Protein AF-A0A5C3NXX4-F1 (afdb_monomer_lite)

Foldseek 3Di:
DVLCVVCLVVLLCLLCPLHVLVVLLVLLCCLQPNDQLVPDPPADPQLSVLSNVSNPDDDPLNVLSVLLNVLSVLLNVLSVDDADDFDDDVPPTDGPPVCVVSVVSNLVSLVVLVVSCVVNVVNQVSSLSNLVSPQDDPVPDDDDDPVCVVVVVVSVSSDRDRRSVSSCSSNVSVVVVVVVVCQCPDPVNVCQCPVPPPDHHDDDDLPFPDDDQDDPPPCDLVNVVVLCVVLVCVPDDPVNSVVVVVVVVCVVVVVVVPPDPVPPPDPDGQGADPQQSVVQSCVLVVVQAVALEDEDPDPDELLVVLLVVLLCVLVVGNYDYPPPVDHNHDDDRHDHDAHPPPVSRVSSVVSSVVVVSVVVSVVVVVVVVVVVVVVVVPPDDDDDDDDDDDDDDDDDDDDDDDDDDDDDDDD

Organism: NCBI:txid1314778

InterPro domains:
  IPR027796 OTT_1508-like deaminase [PF14441] (272-338)

Sequence (411 aa):
MRALHHCWAKIKQRVTKDSRDERFVRLVADVLDGELADERAGCDGEEKRTLKALQACLGEDCERLREVGKSIAAVAGLLKHERGRLEGKPGEYEIPDADVQTLLKLRLYNHLLVRLMREGRRLWPLCTDCIRARCPSEEAEGEHNATEQAAWKEKAAMRPFDVAKWLSKVVSVTVDYLALRSAVVSSTVAGALFDDRDRPPTIICAPNQRAPAKTAEVISEAQLKATLVKVGWEDVGEAEYAEAVDTLRRIVNKKSADASAASVRSAGESFVHCECALLAHLHDQGIEDTIAYIGVSKPSCGLCATYFACYREVTGSGITTARGTGTHDRLVQWQMPSLNDSRLDATLRAKMCEKLTEKLKAQAAEVRKQHRKSSQSNVASLPGIKELAPVPGFAAVEGSSIDVATSMYYM

Secondary structure (DSSP, 8-state):
-HHHHHTHHHHHHHHHGGGHHHHHHHHHHHHHTS--TTT-SS--HHHHHHHHHHHT--THHHHHHHHHHHHHHHHHHHTTSPPPPPBSSTT-PBPPHHHHHHHHHHHHHHHHHHHHHHHTTTHHHHHHHHHHHTSPPGGG-----TTHHHHHHHHHT-----HHHHHHHHHHHHHHHHHHHHHHT-HHHHHHHH--SS-----------PPP--------HHHHHHHHHHTT-TT--HHHHHHHHHHHHHHHHHHHHSS-TT----SPPP---HHHHHHHHHHHTT-STT-SEE--SSPPPHHHHHHHHHHHHHH---PEEP--SS-S----S------S-HHHHHHHHHHHHHHHHHHHHHHHHHHHHHHHHHHGGG-S-------PPPPPP------------------

pLDDT: mean 72.14, std 20.5, range [23.02, 98.0]

Structure (mmCIF, N/CA/C/O backbone):
data_AF-A0A5C3NXX4-F1
#
_entry.id   AF-A0A5C3NXX4-F1
#
loop_
_atom_site.group_PDB
_atom_site.id
_atom_site.type_symbol
_atom_site.label_atom_id
_atom_site.label_alt_id
_atom_site.label_comp_id
_atom_site.label_asym_id
_atom_site.label_entity_id
_atom_site.label_seq_id
_atom_site.pdbx_PDB_ins_code
_atom_site.Cartn_x
_atom_site.Cartn_y
_atom_site.Cartn_z
_atom_site.occupancy
_atom_site.B_iso_or_equiv
_atom_site.auth_seq_id
_atom_site.auth_comp_id
_atom_site.auth_asym_id
_atom_site.auth_atom_id
_atom_site.pdbx_PDB_model_num
ATOM 1 N N . MET A 1 1 ? -12.044 2.888 -17.028 1.00 74.56 1 MET A N 1
ATOM 2 C CA . MET A 1 1 ? -11.430 3.656 -18.137 1.00 74.56 1 MET A CA 1
ATOM 3 C C . MET A 1 1 ? -11.362 5.147 -17.828 1.00 74.56 1 MET A C 1
ATOM 5 O O . MET A 1 1 ? -10.257 5.668 -17.820 1.00 74.56 1 MET A O 1
ATOM 9 N N . ARG A 1 2 ? -12.472 5.807 -17.452 1.00 79.69 2 ARG A N 1
ATOM 10 C CA . ARG A 1 2 ? -12.487 7.234 -17.054 1.00 79.69 2 ARG A CA 1
ATOM 11 C C . ARG A 1 2 ? -11.436 7.614 -15.994 1.00 79.69 2 ARG A C 1
ATOM 13 O O . ARG A 1 2 ? -10.737 8.600 -16.173 1.00 79.69 2 ARG A O 1
ATOM 20 N N . ALA A 1 3 ? -11.245 6.796 -14.953 1.00 79.25 3 ALA A N 1
ATOM 21 C CA . ALA A 1 3 ? -10.203 7.029 -13.943 1.00 79.25 3 ALA A CA 1
ATOM 22 C C . ALA A 1 3 ? -8.775 7.035 -14.528 1.00 79.25 3 ALA A C 1
ATOM 24 O O . ALA A 1 3 ? -7.984 7.918 -14.214 1.00 79.25 3 ALA A O 1
ATOM 25 N N . LEU A 1 4 ? -8.453 6.097 -15.430 1.00 84.88 4 LEU A N 1
ATOM 26 C CA . LEU A 1 4 ? -7.150 6.057 -16.110 1.00 84.88 4 LEU A CA 1
ATOM 27 C C . LEU A 1 4 ? -6.965 7.263 -17.032 1.00 84.88 4 LEU A C 1
ATOM 29 O O . LEU A 1 4 ? -5.887 7.849 -17.057 1.00 84.88 4 LEU A O 1
ATOM 33 N N . HIS A 1 5 ? -8.028 7.668 -17.731 1.00 85.00 5 HIS A N 1
ATOM 34 C CA . HIS A 1 5 ? -8.023 8.883 -18.533 1.00 85.00 5 HIS A CA 1
ATOM 35 C C . HIS A 1 5 ? -7.754 10.116 -17.647 1.00 85.00 5 HIS A C 1
ATOM 37 O O . HIS A 1 5 ? -6.849 10.903 -17.911 1.00 85.00 5 HIS A O 1
ATOM 43 N N . HIS A 1 6 ? -8.473 10.291 -16.542 1.00 85.44 6 HIS A N 1
ATOM 44 C CA . HIS A 1 6 ? -8.268 11.447 -15.666 1.00 85.44 6 HIS A CA 1
ATOM 45 C C . HIS A 1 6 ? -6.878 11.448 -14.997 1.00 85.44 6 HIS A C 1
ATOM 47 O O . HIS A 1 6 ? -6.242 12.489 -14.866 1.00 85.44 6 HIS A O 1
ATOM 53 N N . CYS A 1 7 ? -6.356 10.275 -14.629 1.00 87.44 7 CYS A N 1
ATOM 54 C CA . CYS A 1 7 ? -5.056 10.139 -13.970 1.00 87.44 7 CYS A CA 1
ATOM 55 C C . CYS A 1 7 ? -3.857 10.010 -14.923 1.00 87.44 7 CYS A C 1
ATOM 57 O O . CYS A 1 7 ? -2.740 9.817 -14.445 1.00 87.44 7 CYS A O 1
ATOM 59 N N . TRP A 1 8 ? -4.037 10.120 -16.240 1.00 89.94 8 TRP A N 1
ATOM 60 C CA . TRP A 1 8 ? -2.993 9.829 -17.229 1.00 89.94 8 TRP A CA 1
ATOM 61 C C . TRP A 1 8 ? -1.674 10.565 -16.992 1.00 89.94 8 TRP A C 1
ATOM 63 O O . TRP A 1 8 ? -0.630 9.927 -16.914 1.00 89.94 8 TRP A O 1
ATOM 73 N N . ALA A 1 9 ? -1.706 11.893 -16.827 1.00 90.25 9 ALA A N 1
ATOM 74 C CA . ALA A 1 9 ? -0.495 12.690 -16.611 1.00 90.25 9 ALA A CA 1
ATOM 75 C C . ALA A 1 9 ? 0.252 12.247 -15.343 1.00 90.25 9 ALA A C 1
ATOM 77 O O . ALA A 1 9 ? 1.477 12.138 -15.335 1.00 90.25 9 ALA A O 1
ATOM 78 N N . LYS A 1 10 ? -0.501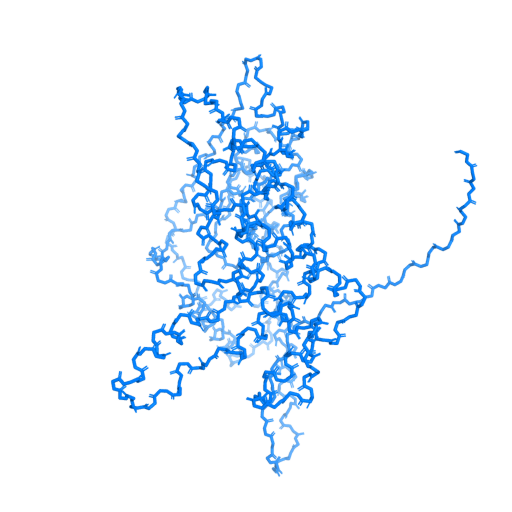 11.904 -14.292 1.00 91.88 10 LYS A N 1
ATOM 79 C CA . LYS A 1 10 ? 0.034 11.387 -13.030 1.00 91.88 10 LYS A CA 1
ATOM 80 C C . LYS A 1 10 ? 0.660 10.003 -13.208 1.00 91.88 10 LYS A C 1
ATOM 82 O O . LYS A 1 10 ? 1.723 9.751 -12.650 1.00 91.88 10 LYS A O 1
ATOM 87 N N . ILE A 1 11 ? 0.022 9.113 -13.972 1.00 92.25 11 ILE A N 1
ATOM 88 C CA . ILE A 1 11 ? 0.551 7.776 -14.284 1.00 92.25 11 ILE A CA 1
ATOM 89 C C . ILE A 1 11 ? 1.827 7.911 -15.124 1.00 92.25 11 ILE A C 1
ATOM 91 O O . ILE A 1 11 ? 2.850 7.358 -14.734 1.00 92.25 11 ILE A O 1
ATOM 95 N N . LYS A 1 12 ? 1.800 8.724 -16.190 1.00 94.12 12 LYS A N 1
ATOM 96 C CA . LYS A 1 12 ? 2.962 9.055 -17.030 1.00 94.12 12 LYS A CA 1
ATOM 97 C C . LYS A 1 12 ? 4.134 9.535 -16.194 1.00 94.12 12 LYS A C 1
ATOM 99 O O . LYS A 1 12 ? 5.177 8.896 -16.199 1.00 94.12 12 LYS A O 1
ATOM 104 N N . GLN A 1 13 ? 3.922 10.569 -15.382 1.00 93.69 13 GLN A N 1
ATOM 105 C CA . GLN A 1 13 ? 4.951 11.081 -14.486 1.00 93.69 13 GLN A CA 1
ATOM 106 C C . GLN A 1 13 ? 5.491 9.991 -13.553 1.00 93.69 13 GLN A C 1
ATOM 108 O O . GLN A 1 13 ? 6.689 9.905 -13.346 1.00 93.69 13 GLN A O 1
ATOM 113 N N . ARG A 1 14 ? 4.643 9.143 -12.964 1.00 94.12 14 ARG A N 1
ATOM 114 C CA . ARG A 1 14 ? 5.106 8.101 -12.033 1.00 94.12 14 ARG A CA 1
ATOM 115 C C . ARG A 1 14 ? 5.930 7.011 -12.712 1.00 94.12 14 ARG A C 1
ATOM 117 O O . ARG A 1 14 ? 6.871 6.531 -12.089 1.00 94.12 14 ARG A O 1
ATOM 124 N N . VAL A 1 15 ? 5.575 6.630 -13.937 1.00 94.31 15 VAL A N 1
ATOM 125 C CA . VAL A 1 15 ? 6.281 5.602 -14.715 1.00 94.31 15 VAL A CA 1
ATOM 126 C C . VAL A 1 15 ? 7.621 6.140 -15.209 1.00 94.31 15 VAL A C 1
ATOM 128 O O . VAL A 1 15 ? 8.646 5.539 -14.911 1.00 94.31 15 VAL A O 1
ATOM 131 N N . THR A 1 16 ? 7.622 7.301 -15.869 1.00 91.88 16 THR A N 1
ATOM 132 C CA . THR A 1 16 ? 8.783 7.800 -16.625 1.00 91.88 16 THR A CA 1
ATOM 133 C C . THR A 1 16 ? 9.641 8.815 -15.868 1.00 91.88 16 THR A C 1
ATOM 135 O O . THR A 1 16 ? 10.602 9.348 -16.419 1.00 91.88 16 THR A O 1
ATOM 138 N N . LYS A 1 17 ? 9.297 9.152 -14.616 1.00 90.56 17 LYS A N 1
ATOM 139 C CA . LYS A 1 17 ? 10.091 10.090 -13.806 1.00 90.56 17 LYS A CA 1
ATOM 140 C C . LYS A 1 17 ? 11.525 9.582 -13.683 1.00 90.56 17 LYS A C 1
ATOM 142 O O . LYS A 1 17 ? 11.726 8.453 -13.249 1.00 90.56 17 LYS A O 1
ATOM 147 N N . ASP A 1 18 ? 12.495 10.442 -13.979 1.00 88.19 18 ASP A N 1
ATOM 148 C CA . ASP A 1 18 ? 13.932 10.146 -13.892 1.00 88.19 18 ASP A CA 1
ATOM 149 C C . ASP A 1 18 ? 14.313 8.847 -14.649 1.00 88.19 18 ASP A C 1
ATOM 151 O O . ASP A 1 18 ? 15.095 8.035 -14.141 1.00 88.19 18 ASP A O 1
ATOM 155 N N . SER A 1 19 ? 13.649 8.583 -15.787 1.00 90.69 19 SER A N 1
ATOM 156 C CA . SER A 1 19 ? 13.813 7.380 -16.627 1.00 90.69 19 SER A CA 1
ATOM 157 C C . SER A 1 19 ? 13.797 6.061 -15.840 1.00 90.69 19 SER A C 1
ATOM 159 O O . SER A 1 19 ? 14.549 5.125 -16.121 1.00 90.69 19 SER A O 1
ATOM 161 N N . ARG A 1 20 ? 12.992 5.987 -14.770 1.00 93.19 20 ARG A N 1
ATOM 162 C CA . ARG A 1 20 ? 12.919 4.807 -13.886 1.00 93.19 20 ARG A CA 1
ATOM 163 C C . ARG A 1 20 ? 12.458 3.556 -14.617 1.00 93.19 20 ARG A C 1
ATOM 165 O O . ARG A 1 20 ? 12.972 2.481 -14.332 1.00 93.19 20 ARG A O 1
ATOM 172 N N . ASP A 1 21 ? 11.522 3.703 -15.545 1.00 95.12 21 ASP A N 1
ATOM 173 C CA . ASP A 1 21 ? 11.058 2.646 -16.435 1.00 95.12 21 ASP A CA 1
ATOM 174 C C . ASP A 1 21 ? 12.205 2.068 -17.267 1.00 95.12 21 ASP A C 1
ATOM 176 O O . ASP A 1 21 ? 12.439 0.864 -17.218 1.00 95.12 21 ASP A O 1
ATOM 180 N N . GLU A 1 22 ? 12.981 2.913 -17.946 1.00 94.94 22 GLU A N 1
ATOM 181 C CA . GLU A 1 22 ? 14.115 2.467 -18.760 1.00 94.94 22 GLU A CA 1
ATOM 182 C C . GLU A 1 22 ? 15.209 1.805 -17.921 1.00 94.94 22 GLU A C 1
ATOM 184 O O . GLU A 1 22 ? 15.780 0.795 -18.331 1.00 94.94 22 GLU A O 1
ATOM 189 N N . ARG A 1 23 ? 15.516 2.359 -16.741 1.00 93.38 23 ARG A N 1
ATOM 190 C CA . ARG A 1 23 ? 16.514 1.782 -15.827 1.00 93.38 23 ARG A CA 1
ATOM 191 C C . ARG A 1 23 ? 16.066 0.434 -15.278 1.00 93.38 23 ARG A C 1
ATOM 193 O O . ARG A 1 23 ? 16.871 -0.487 -15.205 1.00 93.38 23 ARG A O 1
ATOM 200 N N . PHE A 1 24 ? 14.790 0.307 -14.922 1.00 96.44 24 PHE A N 1
ATOM 201 C CA . PHE A 1 24 ? 14.239 -0.960 -14.461 1.00 96.44 24 PHE A CA 1
ATOM 202 C C . PHE A 1 24 ? 14.235 -2.005 -15.584 1.00 96.44 24 PHE A C 1
ATOM 204 O O . PHE A 1 24 ? 14.676 -3.124 -15.362 1.00 96.44 24 PHE A O 1
ATOM 211 N N . VAL A 1 25 ? 13.820 -1.644 -16.802 1.00 96.75 25 VAL A N 1
ATOM 212 C CA . VAL A 1 25 ? 13.859 -2.557 -17.960 1.00 96.75 25 VAL A CA 1
ATOM 213 C C . VAL A 1 25 ? 15.292 -2.997 -18.274 1.00 96.75 25 VAL A C 1
ATOM 215 O O . VAL A 1 25 ? 15.517 -4.180 -18.518 1.00 96.75 25 VAL A O 1
ATOM 218 N N . ARG A 1 26 ? 16.271 -2.085 -18.193 1.00 95.19 26 ARG A N 1
ATOM 219 C CA . ARG A 1 26 ? 17.697 -2.421 -18.329 1.00 95.19 26 ARG A CA 1
ATOM 220 C C . ARG A 1 26 ? 18.176 -3.383 -17.246 1.00 95.19 26 ARG A C 1
ATOM 222 O O . ARG A 1 26 ? 18.865 -4.338 -17.574 1.00 95.19 26 ARG A O 1
ATOM 229 N N . LEU A 1 27 ? 17.790 -3.170 -15.985 1.00 95.25 27 LEU A N 1
ATOM 230 C CA . LEU A 1 27 ? 18.094 -4.112 -14.904 1.00 95.25 27 LEU A CA 1
ATOM 231 C C . LEU A 1 27 ? 17.509 -5.499 -15.197 1.00 95.25 27 LEU A C 1
ATOM 233 O O . LEU A 1 27 ? 18.204 -6.491 -15.032 1.00 95.25 27 LEU A O 1
ATOM 237 N N . VAL A 1 28 ? 16.249 -5.575 -15.635 1.00 96.69 28 VAL A N 1
ATOM 238 C CA . VAL A 1 28 ? 15.599 -6.855 -15.956 1.00 96.69 28 VAL A CA 1
ATOM 239 C C . VAL A 1 28 ? 16.348 -7.587 -17.070 1.00 96.69 28 VAL A C 1
ATOM 241 O O . VAL A 1 28 ? 16.631 -8.770 -16.915 1.00 96.69 28 VAL A O 1
ATOM 244 N N . ALA A 1 29 ? 16.697 -6.893 -18.156 1.00 95.75 29 ALA A N 1
ATOM 245 C CA . ALA A 1 29 ? 17.468 -7.479 -19.254 1.00 95.75 29 ALA A CA 1
ATOM 246 C C . ALA A 1 29 ? 18.839 -7.979 -18.778 1.00 95.75 29 ALA A C 1
ATOM 248 O O . ALA A 1 29 ? 19.263 -9.070 -19.121 1.00 95.75 29 ALA A O 1
ATOM 249 N N . ASP A 1 30 ? 19.505 -7.214 -17.923 1.00 92.94 30 ASP A N 1
ATOM 250 C CA . ASP A 1 30 ? 20.829 -7.547 -17.406 1.00 92.94 30 ASP A CA 1
ATOM 251 C C . ASP A 1 30 ? 20.816 -8.711 -16.394 1.00 92.94 30 ASP A C 1
ATOM 253 O O . ASP A 1 30 ? 21.759 -9.490 -16.315 1.00 92.94 30 ASP A O 1
ATOM 257 N N . VAL A 1 31 ? 19.726 -8.880 -15.642 1.00 94.38 31 VAL A N 1
ATOM 258 C CA . VAL A 1 31 ? 19.537 -10.042 -14.757 1.00 94.38 31 VAL A CA 1
ATOM 259 C C . VAL A 1 31 ? 19.218 -11.309 -15.553 1.00 94.38 31 VAL A C 1
ATOM 261 O O . VAL A 1 31 ? 19.669 -12.383 -15.172 1.00 94.38 31 VAL A O 1
ATOM 264 N N . LEU A 1 32 ? 18.412 -11.206 -16.614 1.00 93.94 32 LEU A N 1
ATOM 265 C CA . LEU A 1 32 ? 17.900 -12.374 -17.338 1.00 93.94 32 LEU A CA 1
ATOM 266 C C . LEU A 1 32 ? 18.795 -12.820 -18.497 1.00 93.94 32 LEU A C 1
ATOM 268 O O . LEU A 1 32 ? 18.917 -14.018 -18.730 1.00 93.94 32 LEU A O 1
ATOM 272 N N . ASP A 1 33 ? 19.389 -11.861 -19.202 1.00 92.25 33 ASP A N 1
ATOM 273 C CA . ASP A 1 33 ? 20.100 -12.069 -20.466 1.00 92.25 33 ASP A CA 1
ATOM 274 C C . ASP A 1 33 ? 21.546 -11.522 -20.422 1.00 92.25 33 ASP A C 1
ATOM 276 O O . ASP A 1 33 ? 22.278 -11.632 -21.405 1.00 92.25 33 ASP A O 1
ATOM 280 N N . GLY A 1 34 ? 21.953 -10.893 -19.312 1.00 90.12 34 GLY A N 1
ATOM 281 C CA . GLY A 1 34 ? 23.281 -10.301 -19.136 1.00 90.12 34 GLY A CA 1
ATOM 282 C C . GLY A 1 34 ? 24.356 -11.291 -18.678 1.00 90.12 34 GLY A C 1
ATOM 283 O O . GLY A 1 34 ? 24.088 -12.454 -18.379 1.00 90.12 34 GLY A O 1
ATOM 284 N N . GLU A 1 35 ? 25.596 -10.802 -18.600 1.00 91.00 35 GLU A N 1
ATOM 285 C CA . GLU A 1 35 ? 26.736 -11.566 -18.079 1.00 91.00 35 GLU A CA 1
ATOM 286 C C . GLU A 1 35 ? 26.516 -11.977 -16.616 1.00 91.00 35 GLU A C 1
ATOM 288 O O . GLU A 1 35 ? 25.922 -11.242 -15.815 1.00 91.00 35 GLU A O 1
ATOM 293 N N . LEU A 1 36 ? 27.042 -13.146 -16.237 1.00 90.56 36 LEU A N 1
ATOM 294 C CA . LEU A 1 36 ? 27.020 -13.586 -14.847 1.00 90.56 36 LEU A CA 1
ATOM 295 C C . LEU A 1 36 ? 27.790 -12.591 -13.974 1.00 90.56 36 LEU A C 1
ATOM 297 O O . LEU A 1 36 ? 28.877 -12.134 -14.327 1.00 90.56 36 LEU A O 1
ATOM 301 N N . ALA A 1 37 ? 27.248 -12.287 -12.795 1.00 90.25 37 ALA A N 1
ATOM 302 C CA . ALA A 1 37 ? 27.828 -11.303 -11.883 1.00 90.25 37 ALA A CA 1
ATOM 303 C C . ALA A 1 37 ? 29.309 -11.568 -11.546 1.00 90.25 37 ALA A C 1
ATOM 305 O O . ALA A 1 37 ? 30.076 -10.626 -11.341 1.00 90.25 37 ALA A O 1
ATOM 306 N N . ASP A 1 38 ? 29.717 -12.840 -11.498 1.00 87.06 38 ASP A N 1
ATOM 307 C CA . ASP A 1 38 ? 31.097 -13.238 -11.209 1.00 87.06 38 ASP A CA 1
ATOM 308 C C . ASP A 1 38 ? 32.054 -12.915 -12.376 1.00 87.06 38 ASP A C 1
ATOM 310 O O . ASP A 1 38 ? 33.196 -12.514 -12.141 1.00 87.06 38 ASP A O 1
ATOM 314 N N . GLU A 1 39 ? 31.572 -13.009 -13.617 1.00 88.31 39 GLU A N 1
ATOM 315 C CA . GLU A 1 39 ? 32.348 -12.835 -14.854 1.00 88.31 39 GLU A CA 1
ATOM 316 C C . GLU A 1 39 ? 32.425 -11.372 -15.307 1.00 88.31 39 GLU A C 1
ATOM 318 O O . GLU A 1 39 ? 33.340 -10.986 -16.035 1.00 88.31 39 GLU A O 1
ATOM 323 N N . ARG A 1 40 ? 31.507 -10.531 -14.824 1.00 87.12 40 ARG A N 1
ATOM 324 C CA . ARG A 1 40 ? 31.398 -9.134 -15.242 1.00 87.12 40 ARG A CA 1
ATOM 325 C C . ARG A 1 40 ? 32.631 -8.308 -14.869 1.00 87.12 40 ARG A C 1
ATOM 327 O O . ARG A 1 40 ? 33.020 -8.216 -13.695 1.00 87.12 40 ARG A O 1
ATOM 334 N N . ALA A 1 41 ? 33.224 -7.653 -15.863 1.00 84.25 41 ALA A N 1
ATOM 335 C CA . ALA A 1 41 ? 34.333 -6.721 -15.674 1.00 84.25 41 ALA A CA 1
ATOM 336 C C . ALA A 1 41 ? 33.834 -5.321 -15.261 1.00 84.25 41 ALA A C 1
ATOM 338 O O . ALA A 1 41 ? 32.771 -4.878 -15.686 1.00 84.25 41 ALA A O 1
ATOM 339 N N . GLY A 1 42 ? 34.609 -4.604 -14.438 1.00 79.81 42 GLY A N 1
ATOM 340 C CA . GLY A 1 42 ? 34.351 -3.192 -14.111 1.00 79.81 42 GLY A CA 1
ATOM 341 C C . GLY A 1 42 ? 33.274 -2.909 -13.053 1.00 79.81 42 GLY A C 1
ATOM 342 O O . GLY A 1 42 ? 33.066 -1.744 -12.730 1.00 79.81 42 GLY A O 1
ATOM 343 N N . CYS A 1 43 ? 32.631 -3.934 -12.487 1.00 82.38 43 CYS A N 1
ATOM 344 C CA . CYS A 1 43 ? 31.695 -3.788 -11.366 1.00 82.38 43 CYS A CA 1
ATOM 345 C C . CYS A 1 43 ? 32.407 -3.914 -10.017 1.00 82.38 43 CYS A C 1
ATOM 347 O O . CYS A 1 43 ? 33.271 -4.782 -9.842 1.00 82.38 43 CYS A O 1
ATOM 349 N N . ASP A 1 44 ? 32.000 -3.094 -9.049 1.00 87.62 44 ASP A N 1
ATOM 350 C CA . ASP A 1 44 ? 32.477 -3.216 -7.676 1.00 87.62 44 ASP A CA 1
ATOM 351 C C . ASP A 1 44 ? 31.900 -4.462 -6.968 1.00 87.62 44 ASP A C 1
ATOM 353 O O . ASP A 1 44 ? 31.014 -5.167 -7.466 1.00 87.62 44 ASP A O 1
ATOM 357 N N . GLY A 1 45 ? 32.435 -4.773 -5.785 1.00 89.19 45 GLY A N 1
ATOM 358 C CA . GLY A 1 45 ? 32.024 -5.957 -5.029 1.00 89.19 45 GLY A CA 1
ATOM 359 C C . GLY A 1 45 ? 30.577 -5.912 -4.522 1.00 89.19 45 GLY A C 1
ATOM 360 O O . GLY A 1 45 ? 29.996 -6.967 -4.264 1.00 89.19 45 GLY A O 1
ATOM 361 N N . GLU A 1 46 ? 29.982 -4.731 -4.359 1.00 90.25 46 GLU A N 1
ATOM 362 C CA . GLU A 1 46 ? 28.594 -4.571 -3.922 1.00 90.25 46 GLU A CA 1
ATOM 363 C C . GLU A 1 46 ? 27.616 -4.763 -5.084 1.00 90.25 46 GLU A C 1
ATOM 365 O O . GLU A 1 46 ? 26.632 -5.499 -4.947 1.00 90.25 46 GLU A O 1
ATOM 370 N N . GLU A 1 47 ? 27.922 -4.203 -6.252 1.00 91.19 47 GLU A N 1
ATOM 371 C CA . GLU A 1 47 ? 27.176 -4.424 -7.484 1.00 91.19 47 GLU A CA 1
ATOM 372 C C . GLU A 1 47 ? 27.192 -5.906 -7.869 1.00 91.19 47 GLU A C 1
ATOM 374 O O . GLU A 1 47 ? 26.131 -6.487 -8.105 1.00 91.19 47 GLU A O 1
ATOM 379 N N . LYS A 1 48 ? 28.361 -6.563 -7.839 1.00 93.31 48 LYS A N 1
ATOM 380 C CA . LYS A 1 48 ? 28.453 -8.008 -8.107 1.00 93.31 48 LYS A CA 1
ATOM 381 C C . LYS A 1 48 ? 27.602 -8.821 -7.138 1.00 93.31 48 LYS A C 1
ATOM 383 O O . LYS A 1 48 ? 26.858 -9.703 -7.556 1.00 93.31 48 LYS A O 1
ATOM 388 N N . ARG A 1 49 ? 27.663 -8.514 -5.839 1.00 95.25 49 ARG A N 1
ATOM 389 C CA . ARG A 1 49 ? 26.895 -9.229 -4.806 1.00 95.25 49 ARG A CA 1
ATOM 390 C C . ARG A 1 49 ? 25.387 -9.092 -5.015 1.00 95.25 49 ARG A C 1
ATOM 392 O O . ARG A 1 49 ? 24.666 -10.085 -4.936 1.00 95.25 49 ARG A O 1
ATOM 399 N N . THR A 1 50 ? 24.910 -7.876 -5.268 1.00 94.94 50 THR A N 1
ATOM 400 C CA . THR A 1 50 ? 23.476 -7.593 -5.445 1.00 94.94 50 THR A CA 1
ATOM 401 C C . THR A 1 50 ? 22.941 -8.145 -6.767 1.00 94.94 50 THR A C 1
ATOM 403 O O . THR A 1 50 ? 21.856 -8.727 -6.783 1.00 94.94 50 THR A O 1
ATOM 406 N N . LEU A 1 51 ? 23.716 -8.056 -7.854 1.00 94.31 51 LEU A N 1
ATOM 407 C CA . LEU A 1 51 ? 23.376 -8.674 -9.137 1.00 94.31 51 LEU A CA 1
ATOM 408 C C . LEU A 1 51 ? 23.338 -10.202 -9.029 1.00 94.31 51 LEU A C 1
ATOM 410 O O . LEU A 1 51 ? 22.373 -10.816 -9.476 1.00 94.31 51 LEU A O 1
ATOM 414 N N . LYS A 1 52 ? 24.325 -10.813 -8.363 1.00 95.06 52 LYS A N 1
ATOM 415 C CA . LYS A 1 52 ? 24.357 -12.261 -8.115 1.00 95.06 52 LYS A CA 1
ATOM 416 C C . LYS A 1 52 ? 23.137 -12.731 -7.330 1.00 95.06 52 LYS A C 1
ATOM 418 O O . LYS A 1 52 ? 22.565 -13.761 -7.660 1.00 95.06 52 LYS A O 1
ATOM 423 N N . ALA A 1 53 ? 22.706 -11.972 -6.321 1.00 94.69 53 ALA A N 1
ATOM 424 C CA . ALA A 1 53 ? 21.501 -12.293 -5.557 1.00 94.69 53 ALA A CA 1
ATOM 425 C C . ALA A 1 53 ? 20.228 -12.277 -6.426 1.00 94.69 53 ALA A C 1
ATOM 427 O O . ALA A 1 53 ? 19.351 -13.121 -6.245 1.00 94.69 53 ALA A O 1
ATOM 428 N N . LEU A 1 54 ? 20.132 -11.353 -7.390 1.00 94.25 54 LEU A N 1
ATOM 429 C CA . LEU A 1 54 ? 19.034 -11.318 -8.362 1.00 94.25 54 LEU A CA 1
ATOM 430 C C . LEU A 1 54 ? 19.116 -12.458 -9.384 1.00 94.25 54 LEU A C 1
ATOM 432 O O . LEU A 1 54 ? 18.104 -13.101 -9.641 1.00 94.25 54 LEU A O 1
ATOM 436 N N . GLN A 1 55 ? 20.301 -12.734 -9.933 1.00 95.12 55 GLN A N 1
ATOM 437 C CA . GLN A 1 55 ? 20.528 -13.824 -10.894 1.00 95.12 55 GLN A CA 1
ATOM 438 C C . GLN A 1 55 ? 20.360 -15.215 -10.264 1.00 95.12 55 GLN A C 1
ATOM 440 O O . GLN A 1 55 ? 20.005 -16.165 -10.951 1.00 95.12 55 GLN A O 1
ATOM 445 N N . ALA A 1 56 ? 20.569 -15.340 -8.951 1.00 93.62 56 ALA A N 1
ATOM 446 C CA . ALA A 1 56 ? 20.312 -16.567 -8.199 1.00 93.62 56 ALA A CA 1
ATOM 447 C C . ALA A 1 56 ? 18.814 -16.840 -7.962 1.00 93.62 56 ALA A C 1
ATOM 449 O O . ALA A 1 56 ? 18.464 -17.905 -7.448 1.00 93.62 56 ALA A O 1
ATOM 450 N N . CYS A 1 57 ? 17.920 -15.905 -8.303 1.00 91.38 57 CYS A N 1
ATOM 451 C CA . CYS A 1 57 ? 16.490 -16.198 -8.342 1.00 91.38 57 CYS A CA 1
ATOM 452 C C . CYS A 1 57 ? 16.224 -17.232 -9.447 1.00 91.38 57 CYS A C 1
ATOM 454 O O . CYS A 1 57 ? 16.822 -17.166 -10.514 1.00 91.38 57 CYS A O 1
ATOM 456 N N . LEU A 1 58 ? 15.330 -18.192 -9.202 1.00 85.25 58 LEU A N 1
ATOM 457 C CA . LEU A 1 58 ? 15.057 -19.286 -10.138 1.00 85.25 58 LEU A CA 1
ATOM 458 C C . LEU A 1 58 ? 13.568 -19.389 -10.476 1.00 85.25 58 LEU A C 1
ATOM 460 O O . LEU A 1 58 ? 12.694 -18.982 -9.704 1.00 85.25 58 LEU A O 1
ATOM 464 N N . GLY A 1 59 ? 13.292 -19.991 -11.634 1.00 90.19 59 GLY A N 1
ATOM 465 C CA . GLY A 1 59 ? 11.956 -20.406 -12.054 1.00 90.19 59 GLY A CA 1
ATOM 466 C C . GLY A 1 59 ? 10.964 -19.247 -12.118 1.00 90.19 59 GLY A C 1
ATOM 467 O O . GLY A 1 59 ? 11.140 -18.294 -12.876 1.00 90.19 59 GLY A O 1
ATOM 468 N N . GLU A 1 60 ? 9.906 -19.332 -11.310 1.00 92.31 60 GLU A N 1
ATOM 469 C CA . GLU A 1 60 ? 8.792 -18.380 -11.331 1.00 92.31 60 GLU A CA 1
ATOM 470 C C . GLU A 1 60 ? 9.206 -16.931 -11.052 1.00 92.31 60 GLU A C 1
ATOM 472 O O . GLU A 1 60 ? 8.545 -16.002 -11.508 1.00 92.31 60 GLU A O 1
ATOM 477 N N . ASP A 1 61 ? 10.280 -16.711 -10.296 1.00 93.12 61 ASP A N 1
ATOM 478 C CA . ASP A 1 61 ? 10.732 -15.361 -9.969 1.00 93.12 61 ASP A CA 1
ATOM 479 C C . ASP A 1 61 ? 11.373 -14.654 -11.165 1.00 93.12 61 ASP A C 1
ATOM 481 O O . ASP A 1 61 ? 11.114 -13.467 -11.380 1.00 93.12 61 ASP A O 1
ATOM 485 N N . CYS A 1 62 ? 12.121 -15.388 -11.992 1.00 93.31 62 CYS A N 1
ATOM 486 C CA . CYS A 1 62 ? 12.638 -14.882 -13.262 1.00 93.31 62 CYS A CA 1
ATOM 487 C C . CYS A 1 62 ? 11.494 -14.552 -14.223 1.00 93.31 62 CYS A C 1
ATOM 489 O O . CYS A 1 62 ? 11.493 -13.483 -14.834 1.00 93.31 62 CYS A O 1
ATOM 491 N N . GLU A 1 63 ? 10.485 -15.425 -14.311 1.00 95.50 63 GLU A N 1
ATOM 492 C CA . GLU A 1 63 ? 9.300 -15.170 -15.138 1.00 95.50 63 GLU A CA 1
ATOM 493 C C . GLU A 1 63 ? 8.528 -13.939 -14.658 1.00 95.50 63 GLU A C 1
ATOM 495 O O . GLU A 1 63 ? 8.166 -13.078 -15.458 1.00 95.50 63 GLU A O 1
ATOM 500 N N . ARG A 1 64 ? 8.328 -13.785 -13.343 1.00 95.56 64 ARG A N 1
ATOM 501 C CA . ARG A 1 64 ? 7.691 -12.587 -12.774 1.00 95.56 64 ARG A CA 1
ATOM 502 C C . ARG A 1 64 ? 8.481 -11.328 -13.099 1.00 95.56 64 ARG A C 1
ATOM 504 O O . ARG A 1 64 ? 7.884 -10.333 -13.508 1.00 95.56 64 ARG A O 1
ATOM 511 N N . LEU A 1 65 ? 9.801 -11.360 -12.923 1.00 96.38 65 LEU A N 1
ATOM 512 C CA . LEU A 1 65 ? 10.669 -10.224 -13.221 1.00 96.38 65 LEU A CA 1
ATOM 513 C C . LEU A 1 65 ? 10.582 -9.843 -14.708 1.00 96.38 65 LEU A C 1
ATOM 515 O O . LEU A 1 65 ? 10.389 -8.667 -15.029 1.00 96.38 65 LEU A O 1
ATOM 519 N N . ARG A 1 66 ? 10.615 -10.840 -15.601 1.00 96.75 66 ARG A N 1
ATOM 520 C CA . ARG A 1 66 ? 10.443 -10.674 -17.049 1.00 96.75 66 ARG A CA 1
ATOM 521 C C . ARG A 1 66 ? 9.097 -10.042 -17.394 1.00 96.75 66 ARG A C 1
ATOM 523 O O . ARG A 1 66 ? 9.047 -9.060 -18.135 1.00 96.75 66 ARG A O 1
ATOM 530 N N . GLU A 1 67 ? 8.006 -10.576 -16.854 1.00 97.62 67 GLU A N 1
ATOM 531 C CA . GLU A 1 67 ? 6.651 -10.104 -17.149 1.00 97.62 67 GLU A CA 1
ATOM 532 C C . GLU A 1 67 ? 6.383 -8.700 -16.592 1.00 97.62 67 GLU A C 1
ATOM 534 O O . GLU A 1 67 ? 5.732 -7.886 -17.256 1.00 97.62 67 GLU A O 1
ATOM 539 N N . VAL A 1 68 ? 6.936 -8.358 -15.421 1.00 97.56 68 VAL A N 1
ATOM 540 C CA . VAL A 1 68 ? 6.897 -6.981 -14.906 1.00 97.56 68 VAL A CA 1
ATOM 541 C C . VAL A 1 68 ? 7.714 -6.051 -15.803 1.00 97.56 68 VAL A C 1
ATOM 543 O O . VAL A 1 68 ? 7.207 -4.992 -16.168 1.00 97.56 68 VAL A O 1
ATOM 546 N N . GLY A 1 69 ? 8.921 -6.444 -16.224 1.00 97.50 69 GLY A N 1
ATOM 547 C CA . GLY A 1 69 ? 9.745 -5.669 -17.160 1.00 97.50 69 GLY A CA 1
ATOM 548 C C . GLY A 1 69 ? 9.020 -5.365 -18.475 1.00 97.50 69 GLY A C 1
ATOM 549 O O . GLY A 1 69 ? 8.887 -4.199 -18.855 1.00 97.50 69 GLY A O 1
ATOM 550 N N . LYS A 1 70 ? 8.453 -6.393 -19.120 1.00 97.69 70 LYS A N 1
ATOM 551 C CA . LYS A 1 70 ? 7.634 -6.246 -20.338 1.00 97.69 70 LYS A CA 1
ATOM 552 C C . LYS A 1 70 ? 6.423 -5.343 -20.114 1.00 97.69 70 LYS A C 1
ATOM 554 O O . LYS A 1 70 ? 6.137 -4.478 -20.939 1.00 97.69 70 LYS A O 1
ATOM 559 N N . SER A 1 71 ? 5.717 -5.522 -18.997 1.00 97.69 71 SER A N 1
ATOM 560 C CA . SER A 1 71 ? 4.532 -4.724 -18.670 1.00 97.69 71 SER A CA 1
ATOM 561 C C . SER A 1 71 ? 4.882 -3.253 -18.455 1.00 97.69 71 SER A C 1
ATOM 563 O O . SER A 1 71 ? 4.166 -2.385 -18.946 1.00 97.69 71 SER A O 1
ATOM 565 N N . ILE A 1 72 ? 5.993 -2.950 -17.777 1.00 98.00 72 ILE A N 1
ATOM 566 C CA . ILE A 1 72 ? 6.482 -1.576 -17.606 1.00 98.00 72 ILE A CA 1
ATOM 567 C C . ILE A 1 72 ? 6.846 -0.957 -18.956 1.00 98.00 72 ILE A C 1
ATOM 569 O O . ILE A 1 72 ? 6.395 0.152 -19.241 1.00 98.00 72 ILE A O 1
ATOM 573 N N . ALA A 1 73 ? 7.585 -1.673 -19.808 1.00 97.25 73 ALA A N 1
ATOM 574 C CA . ALA A 1 73 ? 7.933 -1.195 -21.145 1.00 97.25 73 ALA A CA 1
ATOM 575 C C . ALA A 1 73 ? 6.681 -0.916 -21.999 1.00 97.25 73 ALA A C 1
ATOM 577 O O . ALA A 1 73 ? 6.573 0.138 -22.629 1.00 97.25 73 ALA A O 1
ATOM 578 N N . ALA A 1 74 ? 5.695 -1.817 -21.967 1.00 96.69 74 ALA A N 1
ATOM 579 C CA . ALA A 1 74 ? 4.430 -1.645 -22.675 1.00 96.69 74 ALA A CA 1
ATOM 580 C C . ALA A 1 74 ? 3.632 -0.445 -22.143 1.00 96.69 74 ALA A C 1
ATOM 582 O O . ALA A 1 74 ? 3.136 0.363 -22.926 1.00 96.69 74 ALA A O 1
ATOM 583 N N . VAL A 1 75 ? 3.542 -0.281 -20.819 1.00 96.19 75 VAL A N 1
ATOM 584 C CA . VAL A 1 75 ? 2.886 0.871 -20.185 1.00 96.19 75 VAL A CA 1
ATOM 585 C C . VAL A 1 75 ? 3.577 2.177 -20.578 1.00 96.19 75 VAL A C 1
ATOM 587 O O . VAL A 1 75 ? 2.895 3.115 -20.986 1.00 96.19 75 VAL A O 1
ATOM 590 N N . ALA A 1 76 ? 4.908 2.242 -20.515 1.00 95.94 76 ALA A N 1
ATOM 591 C CA . ALA A 1 76 ? 5.672 3.414 -20.936 1.00 95.94 76 ALA A CA 1
ATOM 592 C C . ALA A 1 76 ? 5.426 3.752 -22.416 1.00 95.94 76 ALA A C 1
ATOM 594 O O . ALA A 1 76 ? 5.187 4.913 -22.748 1.00 95.94 76 ALA A O 1
ATOM 595 N N . GLY A 1 77 ? 5.394 2.739 -23.290 1.00 94.75 77 GLY A N 1
ATOM 596 C CA . GLY A 1 77 ? 5.049 2.887 -24.705 1.00 94.75 77 GLY A CA 1
ATOM 597 C C . GLY A 1 77 ? 3.641 3.448 -24.921 1.00 94.75 77 GLY A C 1
ATOM 598 O O . GLY A 1 77 ? 3.475 4.422 -25.650 1.00 94.75 77 GLY A O 1
ATOM 599 N N . LEU A 1 78 ? 2.634 2.906 -24.228 1.00 93.81 78 LEU A N 1
ATOM 600 C CA . LEU A 1 78 ? 1.254 3.403 -24.299 1.00 93.81 78 LEU A CA 1
ATOM 601 C C . LEU A 1 78 ? 1.138 4.857 -23.821 1.00 93.81 78 LEU A C 1
ATOM 603 O O . LEU A 1 78 ? 0.353 5.620 -24.371 1.00 93.81 78 LEU A O 1
ATOM 607 N N . LEU A 1 79 ? 1.931 5.271 -22.829 1.00 92.62 79 LEU A N 1
ATOM 608 C CA . LEU A 1 79 ? 1.908 6.632 -22.273 1.00 92.62 79 LEU A CA 1
ATOM 609 C C . LEU A 1 79 ? 2.579 7.687 -23.179 1.00 92.62 79 LEU A C 1
ATOM 611 O O . LEU A 1 79 ? 2.504 8.891 -22.887 1.00 92.62 79 LEU A O 1
ATOM 615 N N . LYS A 1 80 ? 3.215 7.262 -24.281 1.00 91.00 80 LYS A N 1
ATOM 616 C CA . LYS A 1 80 ? 3.674 8.152 -25.361 1.00 91.00 80 LYS A CA 1
ATOM 617 C C . LYS A 1 80 ? 2.530 8.609 -26.270 1.00 91.00 80 LYS A C 1
ATOM 619 O O . LYS A 1 80 ? 2.679 9.646 -26.900 1.00 91.00 80 LYS A O 1
ATOM 624 N N . HIS A 1 81 ? 1.406 7.889 -26.287 1.00 86.62 81 HIS A N 1
ATOM 625 C CA . HIS A 1 81 ? 0.206 8.266 -27.037 1.00 86.62 81 HIS A CA 1
ATOM 626 C C . HIS A 1 81 ? -0.289 9.665 -26.640 1.00 86.62 81 HIS A C 1
ATOM 628 O O . HIS A 1 81 ? -0.451 9.964 -25.448 1.00 86.62 81 HIS A O 1
ATOM 634 N N . GLU A 1 82 ? -0.528 10.517 -27.637 1.00 81.62 82 GLU A N 1
ATOM 635 C CA . GLU A 1 82 ? -1.163 11.820 -27.451 1.00 81.62 82 GLU A CA 1
ATOM 636 C C . GLU A 1 82 ? -2.674 11.630 -27.357 1.00 81.62 82 GLU A C 1
ATOM 638 O O . GLU A 1 82 ? -3.315 11.136 -28.280 1.00 81.62 82 GLU A O 1
ATOM 643 N N . ARG A 1 83 ? -3.241 11.989 -26.206 1.00 81.62 83 ARG A N 1
ATOM 644 C CA . ARG A 1 83 ? -4.668 11.792 -25.950 1.00 81.62 83 ARG A CA 1
ATOM 645 C C . ARG A 1 83 ? -5.503 12.926 -26.500 1.00 81.62 83 ARG A C 1
ATOM 647 O O . ARG A 1 83 ? -5.102 14.089 -26.417 1.00 81.62 83 ARG A O 1
ATOM 654 N N . GLY A 1 84 ? -6.712 12.577 -26.924 1.00 72.81 84 GLY A N 1
ATOM 655 C CA . GLY A 1 84 ? -7.732 13.557 -27.249 1.00 72.81 84 GLY A CA 1
ATOM 656 C C . GLY A 1 84 ? -8.167 14.357 -26.018 1.00 72.81 84 GLY A C 1
ATOM 657 O O . GLY A 1 84 ? -8.005 13.950 -24.861 1.00 72.81 84 GLY A O 1
ATOM 658 N N . ARG A 1 85 ? -8.727 15.542 -26.266 1.00 74.00 85 ARG A N 1
ATOM 659 C CA . ARG A 1 85 ? -9.397 16.323 -25.224 1.00 74.00 85 ARG A CA 1
ATOM 660 C C . ARG A 1 85 ? -10.721 15.634 -24.887 1.00 74.00 85 ARG A C 1
ATOM 662 O O . ARG A 1 85 ? -11.400 15.157 -25.787 1.00 74.00 85 ARG A O 1
ATOM 669 N N . LEU A 1 86 ? -11.100 15.593 -23.607 1.00 71.88 86 LEU A N 1
ATOM 670 C CA . LEU A 1 86 ? -12.470 15.205 -23.262 1.00 71.88 86 LEU A CA 1
ATOM 671 C C . LEU A 1 86 ? -13.411 16.316 -23.709 1.00 71.88 86 LEU A C 1
ATOM 673 O O . LEU A 1 86 ? -13.230 17.471 -23.312 1.00 71.88 86 LEU A O 1
ATOM 677 N N . GLU A 1 87 ? -14.416 15.946 -24.485 1.00 62.25 87 GLU A N 1
ATOM 678 C CA . GLU A 1 87 ? -15.539 16.806 -24.826 1.00 62.25 87 GLU A CA 1
ATOM 679 C C . GLU A 1 87 ? -16.740 16.441 -23.939 1.00 62.25 87 GLU A C 1
ATOM 681 O O . GLU A 1 87 ? -16.877 15.302 -23.484 1.00 62.25 87 GLU A O 1
ATOM 686 N N . GLY A 1 88 ? -17.577 17.432 -23.621 1.00 65.56 88 GLY A N 1
ATOM 687 C CA . GLY A 1 88 ? -18.784 17.247 -22.808 1.00 65.56 88 GLY A CA 1
ATOM 688 C C . GLY A 1 88 ? -18.729 17.829 -21.391 1.00 65.56 88 GLY A C 1
ATOM 689 O O . GLY A 1 88 ? -17.737 18.415 -20.945 1.00 65.56 88 GLY A O 1
ATOM 690 N N . LYS A 1 89 ? -19.858 17.705 -20.685 1.0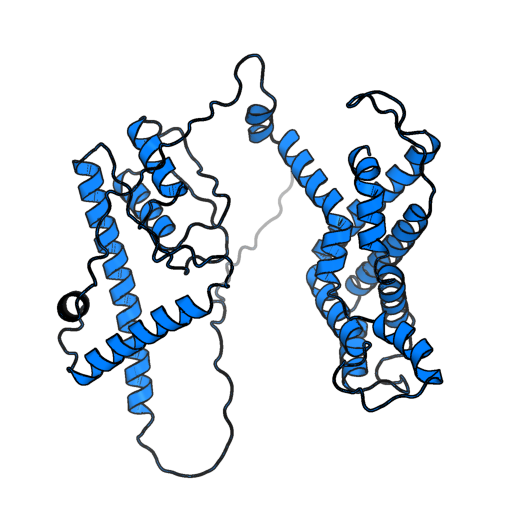0 66.50 89 LYS A N 1
ATOM 691 C CA . LYS A 1 89 ? -20.058 18.225 -19.326 1.00 66.50 89 LYS A CA 1
ATOM 692 C C . LYS A 1 89 ? -19.470 17.274 -18.268 1.00 66.50 89 LYS A C 1
ATOM 694 O O . LYS A 1 89 ? -19.367 16.069 -18.509 1.00 66.50 89 LYS A O 1
ATOM 699 N N . PRO A 1 90 ? -19.116 17.778 -17.068 1.00 58.72 90 PRO A N 1
ATOM 700 C CA . PRO A 1 90 ? -18.732 16.939 -15.934 1.00 58.72 90 PRO A CA 1
ATOM 701 C C . PRO A 1 90 ? -19.737 15.806 -15.677 1.00 58.72 90 PRO A C 1
ATOM 703 O O . PRO A 1 90 ? -20.897 16.067 -15.388 1.00 58.72 90 PRO A O 1
ATOM 706 N N . GLY A 1 91 ? -19.290 14.550 -15.794 1.00 59.59 91 GLY A N 1
ATOM 707 C CA . GLY A 1 91 ? -20.121 13.345 -15.609 1.00 59.59 91 GLY A CA 1
ATOM 708 C C . GLY A 1 91 ? -20.550 12.650 -16.910 1.00 59.59 91 GLY A C 1
ATOM 709 O O . GLY A 1 91 ? -20.694 11.423 -16.928 1.00 59.59 91 GLY A O 1
ATOM 710 N N . GLU A 1 92 ? -20.614 13.398 -18.012 1.00 68.06 92 GLU A N 1
ATOM 711 C CA . GLU A 1 92 ? -21.048 12.941 -19.344 1.00 68.06 92 GLU A CA 1
ATOM 712 C C . GLU A 1 92 ? -19.893 12.829 -20.346 1.00 68.06 92 GLU A C 1
ATOM 714 O O . GLU A 1 92 ? -20.118 12.661 -21.535 1.00 68.06 92 GLU A O 1
ATOM 719 N N . TYR A 1 93 ? -18.642 12.900 -19.882 1.00 70.62 93 TYR A N 1
ATOM 720 C CA . TYR A 1 93 ? -17.488 12.810 -20.772 1.00 70.62 93 TYR A CA 1
ATOM 721 C C . TYR A 1 93 ? -17.497 11.522 -21.598 1.00 70.62 93 TYR A C 1
ATOM 723 O O . TYR A 1 93 ? -17.469 10.404 -21.048 1.00 70.62 93 TYR A O 1
ATOM 731 N N . GLU A 1 94 ? -17.444 11.704 -22.911 1.00 77.81 94 GLU A N 1
ATOM 732 C CA . GLU A 1 94 ? -17.135 10.648 -23.857 1.00 77.81 94 GLU A CA 1
ATOM 733 C C . GLU A 1 94 ? -15.617 10.554 -24.005 1.00 77.81 94 GLU A C 1
ATOM 735 O O . GLU A 1 94 ? -14.895 11.551 -24.067 1.00 77.81 94 GLU A O 1
ATOM 740 N N . ILE A 1 95 ? -15.112 9.325 -23.945 1.00 79.50 95 ILE A N 1
ATOM 741 C CA . ILE A 1 95 ? -13.699 9.058 -24.191 1.00 79.50 95 ILE A CA 1
ATOM 742 C C . ILE A 1 95 ? -13.569 8.902 -25.705 1.00 79.50 95 ILE A C 1
ATOM 744 O O . ILE A 1 95 ? -14.278 8.051 -26.239 1.00 79.50 95 ILE A O 1
ATOM 748 N N . PRO A 1 96 ? -12.672 9.644 -26.377 1.00 83.38 96 PRO A N 1
ATOM 749 C CA . PRO A 1 96 ? -12.457 9.479 -27.809 1.00 83.38 96 PRO A CA 1
ATOM 750 C C . PRO A 1 96 ? -12.167 8.016 -28.157 1.00 83.38 96 PRO A C 1
ATOM 752 O O . PRO A 1 96 ? -11.352 7.379 -27.486 1.00 83.38 96 PRO A O 1
ATOM 755 N N . ASP A 1 97 ? -12.778 7.487 -29.219 1.00 82.69 97 ASP A N 1
ATOM 756 C CA . ASP A 1 97 ? -12.606 6.082 -29.626 1.00 82.69 97 ASP A CA 1
ATOM 757 C C . ASP A 1 97 ? -11.132 5.703 -29.835 1.00 82.69 97 ASP A C 1
ATOM 759 O O . ASP A 1 97 ? -10.696 4.609 -29.461 1.00 82.69 97 ASP A O 1
ATOM 763 N N . ALA A 1 98 ? -10.332 6.650 -30.339 1.00 82.38 98 ALA A N 1
ATOM 764 C CA . ALA A 1 98 ? -8.886 6.511 -30.498 1.00 82.38 98 ALA A CA 1
ATOM 765 C C . ALA A 1 98 ? -8.150 6.227 -29.170 1.00 82.38 98 ALA A C 1
ATOM 767 O O . ALA A 1 98 ? -7.142 5.519 -29.154 1.00 82.38 98 ALA A O 1
ATOM 768 N N . ASP A 1 99 ? -8.670 6.719 -28.043 1.00 87.25 99 ASP A N 1
ATOM 769 C CA . ASP A 1 99 ? -8.086 6.529 -26.714 1.00 87.25 99 ASP A CA 1
ATOM 770 C C . ASP A 1 99 ? -8.592 5.251 -26.029 1.00 87.25 99 ASP A C 1
ATOM 772 O O . ASP A 1 99 ? -7.919 4.719 -25.138 1.00 87.25 99 ASP A O 1
ATOM 776 N N . VAL A 1 100 ? -9.753 4.718 -26.432 1.00 88.00 100 VAL A N 1
ATOM 777 C CA . VAL A 1 100 ? -10.383 3.548 -25.793 1.00 88.00 100 VAL A CA 1
ATOM 778 C C . VAL A 1 100 ? -9.452 2.337 -25.820 1.00 88.00 100 VAL A C 1
ATOM 780 O O . VAL A 1 100 ? -9.206 1.727 -24.776 1.00 88.00 100 VAL A O 1
ATOM 783 N N . GLN A 1 101 ? -8.873 2.014 -26.979 1.00 89.44 101 GLN A N 1
ATOM 784 C CA . GLN A 1 101 ? -7.978 0.858 -27.116 1.00 89.44 101 GLN A CA 1
ATOM 785 C C . GLN A 1 101 ? -6.709 1.004 -26.269 1.00 89.44 101 GLN A C 1
ATOM 787 O O . GLN A 1 101 ? -6.295 0.065 -25.581 1.00 89.44 101 GLN A O 1
ATOM 792 N N . THR A 1 102 ? -6.120 2.199 -26.250 1.00 91.75 102 THR A N 1
ATOM 793 C CA . THR A 1 102 ? -4.946 2.515 -25.429 1.00 91.75 102 THR A CA 1
ATOM 794 C C . THR A 1 102 ? -5.261 2.374 -23.939 1.00 91.75 102 THR A C 1
ATOM 796 O O . THR A 1 102 ? -4.496 1.759 -23.192 1.00 91.75 102 THR A O 1
ATOM 799 N N . LEU A 1 103 ? -6.419 2.867 -23.493 1.00 89.31 103 LEU A N 1
ATOM 800 C CA . LEU A 1 103 ? -6.854 2.770 -22.099 1.00 89.31 103 LEU A CA 1
ATOM 801 C C . LEU A 1 103 ? -7.202 1.338 -21.677 1.00 89.31 103 LEU A C 1
ATOM 803 O O . LEU A 1 103 ? -6.958 0.980 -20.522 1.00 89.31 103 LEU A O 1
ATOM 807 N N . LEU A 1 104 ? -7.750 0.514 -22.576 1.00 90.25 104 LEU A N 1
ATOM 808 C CA . LEU A 1 104 ? -8.002 -0.907 -22.319 1.00 90.25 104 LEU A CA 1
ATOM 809 C C . LEU A 1 104 ? -6.695 -1.675 -22.114 1.00 90.25 104 LEU A C 1
ATOM 811 O O . LEU A 1 104 ? -6.564 -2.400 -21.126 1.00 90.25 104 LEU A O 1
ATOM 815 N N . LYS A 1 105 ? -5.702 -1.460 -22.983 1.00 92.44 105 LYS A N 1
ATOM 816 C CA . LYS A 1 105 ? -4.368 -2.062 -22.835 1.00 92.44 105 LYS A CA 1
ATOM 817 C C . LYS A 1 105 ? -3.680 -1.586 -21.558 1.00 92.44 105 LYS A C 1
ATOM 819 O O . LYS A 1 105 ? -3.197 -2.403 -20.778 1.00 92.44 105 LYS A O 1
ATOM 824 N N . LEU A 1 106 ? -3.713 -0.279 -21.282 1.00 92.81 106 LEU A N 1
ATOM 825 C CA . LEU A 1 106 ? -3.143 0.295 -20.061 1.00 92.81 106 LEU A CA 1
ATOM 826 C C . LEU A 1 106 ? -3.794 -0.297 -18.804 1.00 92.81 106 LEU A C 1
ATOM 828 O O . LEU A 1 106 ? -3.111 -0.592 -17.823 1.00 92.81 106 LEU A O 1
ATOM 832 N N . ARG A 1 107 ? -5.117 -0.502 -18.827 1.00 92.31 107 ARG A N 1
ATOM 833 C CA . ARG A 1 107 ? -5.834 -1.194 -17.754 1.00 92.31 107 ARG A CA 1
ATOM 834 C C . ARG A 1 107 ? -5.309 -2.616 -17.584 1.00 92.31 107 ARG A C 1
ATOM 836 O O . ARG A 1 107 ? -4.964 -2.982 -16.466 1.00 92.31 107 ARG A O 1
ATOM 843 N N . LEU A 1 108 ? -5.244 -3.398 -18.660 1.00 93.50 108 LEU A N 1
ATOM 844 C CA . LEU A 1 108 ? -4.801 -4.791 -18.611 1.00 93.50 108 LEU A CA 1
ATOM 845 C C . LEU A 1 108 ? -3.408 -4.917 -17.977 1.00 93.50 108 LEU A C 1
ATOM 847 O O . LEU A 1 108 ? -3.251 -5.657 -17.006 1.00 93.50 108 LEU A O 1
ATOM 851 N N . TYR A 1 109 ? -2.434 -4.136 -18.452 1.00 95.56 109 TYR A N 1
ATOM 852 C CA . TYR A 1 109 ? -1.076 -4.167 -17.908 1.00 95.56 109 TYR A CA 1
ATOM 853 C C . TYR A 1 109 ? -1.016 -3.718 -16.451 1.00 95.56 109 TYR A C 1
ATOM 855 O O . TYR A 1 109 ? -0.355 -4.364 -15.647 1.00 95.56 109 TYR A O 1
ATOM 863 N N . ASN A 1 110 ? -1.742 -2.666 -16.064 1.00 92.69 110 ASN A N 1
ATOM 864 C CA . ASN A 1 110 ? -1.747 -2.244 -14.665 1.00 92.69 110 ASN A CA 1
ATOM 865 C C . ASN A 1 110 ? -2.375 -3.295 -13.737 1.00 92.69 110 ASN A C 1
ATOM 867 O O . ASN A 1 110 ? -1.877 -3.503 -12.634 1.00 92.69 110 ASN A O 1
ATOM 871 N N . HIS A 1 111 ? -3.437 -3.983 -14.166 1.00 92.81 111 HIS A N 1
ATOM 872 C CA . HIS A 1 111 ? -4.014 -5.092 -13.400 1.00 92.81 111 HIS A CA 1
ATOM 873 C C . HIS A 1 111 ? -3.029 -6.262 -13.266 1.00 92.81 111 HIS A C 1
ATOM 875 O O . HIS A 1 111 ? -2.890 -6.822 -12.176 1.00 92.81 111 HIS A O 1
ATOM 881 N N . LEU A 1 112 ? -2.323 -6.602 -14.348 1.00 94.12 112 LEU A N 1
ATOM 882 C CA . LEU A 1 112 ? -1.277 -7.622 -14.332 1.00 94.12 112 LEU A CA 1
ATOM 883 C C . LEU A 1 112 ? -0.137 -7.234 -13.379 1.00 94.12 112 LEU A C 1
ATOM 885 O O . LEU A 1 112 ? 0.250 -8.041 -12.538 1.00 94.12 112 LEU A O 1
ATOM 889 N N . LEU A 1 113 ? 0.332 -5.984 -13.437 1.00 95.88 113 LEU A N 1
ATOM 890 C CA . LEU A 1 113 ? 1.355 -5.453 -12.537 1.00 95.88 113 LEU A CA 1
ATOM 891 C C . LEU A 1 113 ? 0.927 -5.553 -11.068 1.00 95.88 113 LEU A C 1
ATOM 893 O O . LEU A 1 113 ? 1.716 -6.018 -10.255 1.00 95.88 113 LEU A O 1
ATOM 897 N N . VAL A 1 114 ? -0.318 -5.197 -10.714 1.00 94.31 114 VAL A N 1
ATOM 898 C CA . VAL A 1 114 ? -0.829 -5.348 -9.332 1.00 94.31 114 VAL A CA 1
ATOM 899 C C . VAL A 1 114 ? -0.705 -6.793 -8.846 1.00 94.31 114 VAL A C 1
ATOM 901 O O . VAL A 1 114 ? -0.290 -7.026 -7.707 1.00 94.31 114 VAL A O 1
ATOM 904 N N . ARG A 1 115 ? -1.063 -7.762 -9.696 1.00 95.00 115 ARG A N 1
ATOM 905 C CA . ARG A 1 115 ? -0.968 -9.190 -9.375 1.00 95.00 115 ARG A CA 1
ATOM 906 C C . ARG A 1 115 ? 0.491 -9.618 -9.195 1.00 95.00 115 ARG A C 1
ATOM 908 O O . ARG A 1 115 ? 0.852 -10.099 -8.123 1.00 95.00 115 ARG A O 1
ATOM 915 N N . LEU A 1 116 ? 1.334 -9.367 -10.199 1.00 95.06 116 LEU A N 1
ATOM 916 C CA . LEU A 1 116 ? 2.745 -9.770 -10.197 1.00 95.06 116 LEU A CA 1
ATOM 917 C C . LEU A 1 116 ? 3.528 -9.126 -9.049 1.00 95.06 116 LEU A C 1
ATOM 919 O O . LEU A 1 116 ? 4.343 -9.785 -8.411 1.00 95.06 116 LEU A O 1
ATOM 923 N N . MET A 1 117 ? 3.238 -7.865 -8.721 1.00 93.94 117 MET A N 1
ATOM 924 C CA . MET A 1 117 ? 3.837 -7.175 -7.580 1.00 93.94 117 MET A CA 1
ATOM 925 C C . MET A 1 117 ? 3.573 -7.881 -6.250 1.00 93.94 117 MET A C 1
ATOM 927 O O . MET A 1 117 ? 4.459 -7.937 -5.395 1.00 93.94 117 MET A O 1
ATOM 931 N N . ARG A 1 118 ? 2.352 -8.390 -6.055 1.00 91.94 118 ARG A N 1
ATOM 932 C CA . ARG A 1 118 ? 1.955 -9.083 -4.826 1.00 91.94 118 ARG A CA 1
ATOM 933 C C . ARG A 1 118 ? 2.640 -10.443 -4.714 1.00 91.94 118 ARG A C 1
ATOM 935 O O . ARG A 1 118 ? 3.110 -10.806 -3.636 1.00 91.94 118 ARG A O 1
ATOM 942 N N . GLU A 1 119 ? 2.703 -11.168 -5.823 1.00 92.81 119 GLU A N 1
ATOM 943 C CA . GLU A 1 119 ? 3.314 -12.497 -5.905 1.00 92.81 119 GLU A CA 1
ATOM 944 C C . GLU A 1 119 ? 4.845 -12.426 -5.767 1.00 92.81 119 GLU A C 1
ATOM 946 O O . GLU A 1 119 ? 5.433 -13.193 -5.012 1.00 92.81 119 GLU A O 1
ATOM 951 N N . GLY A 1 120 ? 5.484 -11.441 -6.405 1.00 92.75 120 GLY A N 1
ATOM 952 C CA . GLY A 1 120 ? 6.936 -11.237 -6.419 1.00 92.75 120 GLY A CA 1
ATOM 953 C C . GLY A 1 120 ? 7.489 -10.360 -5.293 1.00 92.75 120 GLY A C 1
ATOM 954 O O . GLY A 1 120 ? 8.560 -9.784 -5.451 1.00 92.75 120 GLY A O 1
ATOM 955 N N . ARG A 1 121 ? 6.790 -10.214 -4.156 1.00 93.31 121 ARG A N 1
ATOM 956 C CA . ARG A 1 121 ? 7.132 -9.240 -3.088 1.00 93.31 121 ARG A CA 1
ATOM 957 C C . ARG A 1 121 ? 8.593 -9.269 -2.609 1.00 93.31 121 ARG A C 1
ATOM 959 O O . ARG A 1 121 ? 9.108 -8.238 -2.189 1.00 93.31 121 ARG A O 1
ATOM 966 N N . ARG A 1 122 ? 9.245 -10.434 -2.674 1.00 94.00 122 ARG A N 1
ATOM 967 C CA . ARG A 1 122 ? 10.650 -10.643 -2.279 1.00 94.00 122 ARG A CA 1
ATOM 968 C C . ARG A 1 122 ? 11.672 -10.124 -3.299 1.00 94.00 122 ARG A C 1
ATOM 970 O O . ARG A 1 122 ? 12.805 -9.866 -2.919 1.00 94.00 122 ARG A O 1
ATOM 977 N N . LEU A 1 123 ? 11.277 -9.933 -4.560 1.00 95.75 123 LEU A N 1
ATOM 978 C CA . LEU A 1 123 ? 12.170 -9.516 -5.651 1.00 95.75 123 LEU A CA 1
ATOM 979 C C . LEU A 1 123 ? 12.446 -8.015 -5.642 1.00 95.75 123 LEU A C 1
ATOM 981 O O . LEU A 1 123 ? 13.531 -7.568 -6.005 1.00 95.75 123 LEU A O 1
ATOM 985 N N . TRP A 1 124 ? 11.465 -7.214 -5.230 1.00 95.88 124 TRP A N 1
ATOM 986 C CA . TRP A 1 124 ? 11.549 -5.757 -5.334 1.00 95.88 124 TRP A CA 1
ATOM 987 C C . TRP A 1 124 ? 12.618 -5.127 -4.425 1.00 95.88 124 TRP A C 1
ATOM 989 O O . TRP A 1 124 ? 13.276 -4.187 -4.882 1.00 95.88 124 TRP A O 1
ATOM 999 N N . PRO A 1 125 ? 12.854 -5.622 -3.190 1.00 96.06 125 PRO A N 1
ATOM 1000 C CA . PRO A 1 125 ? 14.014 -5.215 -2.399 1.00 96.06 125 PRO A CA 1
ATOM 1001 C C . PRO A 1 125 ? 15.342 -5.536 -3.095 1.00 96.06 125 PRO A C 1
ATOM 1003 O O . PRO A 1 125 ? 16.168 -4.643 -3.232 1.00 96.06 125 PRO A O 1
ATOM 1006 N N . LEU A 1 126 ? 15.498 -6.740 -3.658 1.00 96.31 126 LEU A N 1
ATOM 1007 C CA . LEU A 1 126 ? 16.718 -7.127 -4.384 1.00 96.31 126 LEU A CA 1
ATOM 1008 C C . LEU A 1 126 ? 16.975 -6.217 -5.597 1.00 96.31 126 LEU A C 1
ATOM 1010 O O . LEU A 1 126 ? 18.096 -5.764 -5.820 1.00 96.31 126 LEU A O 1
ATOM 1014 N N . CYS A 1 127 ? 15.919 -5.873 -6.343 1.00 96.69 127 CYS A N 1
ATOM 1015 C CA . CYS A 1 127 ? 16.006 -4.905 -7.440 1.00 96.69 127 CYS A CA 1
ATOM 1016 C C . CYS A 1 127 ? 16.432 -3.518 -6.938 1.00 96.69 127 CYS A C 1
ATOM 1018 O O . CYS A 1 127 ? 17.208 -2.831 -7.593 1.00 96.69 127 CYS A O 1
ATOM 1020 N N . THR A 1 128 ? 15.920 -3.102 -5.777 1.00 96.06 128 THR A N 1
ATOM 1021 C CA . THR A 1 128 ? 16.276 -1.821 -5.151 1.00 96.06 128 THR A CA 1
ATOM 1022 C C . THR A 1 128 ? 17.749 -1.782 -4.772 1.00 96.06 128 THR A C 1
ATOM 1024 O O . THR A 1 128 ? 18.410 -0.783 -5.045 1.00 96.06 128 THR A O 1
ATOM 1027 N N . ASP A 1 129 ? 18.264 -2.857 -4.181 1.00 94.56 129 ASP A N 1
ATOM 1028 C CA . ASP A 1 129 ? 19.660 -2.932 -3.759 1.00 94.56 129 ASP A CA 1
ATOM 1029 C C . ASP A 1 129 ? 20.604 -2.929 -4.965 1.00 94.56 129 ASP A C 1
ATOM 1031 O O . ASP A 1 129 ? 21.582 -2.187 -4.963 1.00 94.56 129 ASP A O 1
ATOM 1035 N N . CYS A 1 130 ? 20.260 -3.638 -6.045 1.00 93.50 130 CYS A N 1
ATOM 1036 C CA . CYS A 1 130 ? 21.050 -3.603 -7.276 1.00 93.50 130 CYS A CA 1
ATOM 1037 C C . CYS A 1 130 ? 21.029 -2.220 -7.955 1.00 93.50 130 CYS A C 1
ATOM 1039 O O . CYS A 1 130 ? 22.069 -1.720 -8.378 1.00 93.50 130 CYS A O 1
ATOM 1041 N N . ILE A 1 131 ? 19.874 -1.538 -8.003 1.00 92.56 131 ILE A N 1
ATOM 1042 C CA . ILE A 1 131 ? 19.812 -0.152 -8.504 1.00 92.56 131 ILE A CA 1
ATOM 1043 C C . ILE A 1 131 ? 20.640 0.786 -7.628 1.00 92.56 131 ILE A C 1
ATOM 1045 O O . ILE A 1 131 ? 21.284 1.686 -8.162 1.00 92.56 131 ILE A O 1
ATOM 1049 N N . ARG A 1 132 ? 20.623 0.602 -6.302 1.00 91.50 132 ARG A N 1
ATOM 1050 C CA . ARG A 1 132 ? 21.410 1.421 -5.376 1.00 91.50 132 ARG A CA 1
ATOM 1051 C C . ARG A 1 132 ? 22.906 1.221 -5.593 1.00 91.50 132 ARG A C 1
ATOM 1053 O O . ARG A 1 132 ? 23.595 2.223 -5.714 1.00 91.50 132 ARG A O 1
ATOM 1060 N N . ALA A 1 133 ? 23.365 -0.023 -5.720 1.00 90.00 133 ALA A N 1
ATOM 1061 C CA . ALA A 1 133 ? 24.768 -0.344 -5.977 1.00 90.00 133 ALA A CA 1
ATOM 1062 C C . ALA A 1 133 ? 25.286 0.263 -7.294 1.00 90.00 133 ALA A C 1
ATOM 1064 O O . ALA A 1 133 ? 26.431 0.678 -7.382 1.00 90.00 133 ALA A O 1
ATOM 1065 N N . ARG A 1 134 ? 24.421 0.392 -8.310 1.00 87.50 134 ARG A N 1
ATOM 1066 C CA . ARG A 1 134 ? 24.761 1.027 -9.600 1.00 87.50 134 ARG A CA 1
ATOM 1067 C C . ARG A 1 134 ? 24.786 2.549 -9.578 1.00 87.50 134 ARG A C 1
ATOM 1069 O O . ARG A 1 134 ? 25.197 3.167 -10.560 1.00 87.50 134 ARG A O 1
ATOM 1076 N N . CYS A 1 135 ? 24.264 3.168 -8.523 1.00 82.62 135 CYS A N 1
ATOM 1077 C CA . CYS A 1 135 ? 24.228 4.617 -8.412 1.00 82.62 135 CYS A CA 1
ATOM 1078 C C . CYS A 1 135 ? 25.455 5.080 -7.614 1.00 82.62 135 CYS A C 1
ATOM 1080 O O . CYS A 1 135 ? 25.614 4.650 -6.472 1.00 82.62 135 CYS A O 1
ATOM 1082 N N . PRO A 1 136 ? 26.309 5.957 -8.168 1.00 66.50 136 PRO A N 1
ATOM 1083 C CA . PRO A 1 136 ? 27.464 6.468 -7.438 1.00 66.50 136 PRO A CA 1
ATOM 1084 C C . PRO A 1 136 ? 27.020 7.196 -6.158 1.00 66.50 136 PRO A C 1
ATOM 1086 O O . PRO A 1 136 ? 26.055 7.963 -6.183 1.00 66.50 136 PRO A O 1
ATOM 1089 N N . SER A 1 137 ? 27.712 6.938 -5.043 1.00 60.66 137 SER A N 1
ATOM 1090 C CA . SER A 1 137 ? 27.486 7.648 -3.777 1.00 60.66 137 SER A CA 1
ATOM 1091 C C . SER A 1 137 ? 27.844 9.130 -3.931 1.00 60.66 137 SER A C 1
ATOM 1093 O O . SER A 1 137 ? 28.888 9.450 -4.499 1.00 60.66 137 SER A O 1
ATOM 1095 N N . GLU A 1 138 ? 27.006 10.026 -3.394 1.00 56.78 138 GLU A N 1
ATOM 1096 C CA . GLU A 1 138 ? 27.253 11.483 -3.370 1.00 56.78 138 GLU A CA 1
ATOM 1097 C C . GLU A 1 138 ? 28.534 11.844 -2.578 1.00 56.78 138 GLU A C 1
ATOM 1099 O O . GLU A 1 138 ? 29.069 12.936 -2.727 1.00 56.78 138 GLU A O 1
ATOM 1104 N N . GLU A 1 139 ? 29.077 10.924 -1.772 1.00 51.25 139 GLU A N 1
ATOM 1105 C CA . GLU A 1 139 ? 30.248 11.153 -0.909 1.00 51.25 139 GLU A CA 1
ATOM 1106 C C . GLU A 1 139 ? 31.611 11.063 -1.632 1.00 51.25 139 GLU A C 1
ATOM 1108 O O . GLU A 1 139 ? 32.647 11.292 -1.013 1.00 51.25 139 GLU A O 1
ATOM 1113 N N . ALA A 1 140 ? 31.639 10.750 -2.934 1.00 51.56 140 ALA A N 1
ATOM 1114 C CA . ALA A 1 140 ? 32.872 10.592 -3.718 1.00 51.56 140 ALA A CA 1
ATOM 1115 C C . ALA A 1 140 ? 33.244 11.818 -4.588 1.00 51.56 140 ALA A C 1
ATOM 1117 O O . ALA A 1 140 ? 34.057 11.694 -5.505 1.00 51.56 140 ALA A O 1
ATOM 1118 N N . GLU A 1 141 ? 32.656 12.995 -4.345 1.00 51.69 141 GLU A N 1
ATOM 1119 C CA . GLU A 1 141 ? 32.856 14.189 -5.183 1.00 51.69 141 GLU A CA 1
ATOM 1120 C C . GLU A 1 141 ? 34.016 15.078 -4.686 1.00 51.69 141 GLU A C 1
ATOM 1122 O O . GLU A 1 141 ? 33.831 16.027 -3.926 1.00 51.69 141 GLU A O 1
ATOM 1127 N N . GLY A 1 142 ? 35.233 14.769 -5.144 1.00 52.03 142 GLY A N 1
ATOM 1128 C CA . GLY A 1 142 ? 36.342 15.727 -5.226 1.00 52.03 142 GLY A CA 1
ATOM 1129 C C . GLY A 1 142 ? 36.304 16.498 -6.554 1.00 52.03 142 GLY A C 1
ATOM 1130 O O . GLY A 1 142 ? 35.894 15.944 -7.568 1.00 52.03 142 GLY A O 1
ATOM 1131 N N . GLU A 1 143 ? 36.714 17.771 -6.516 1.00 53.66 143 GLU A N 1
ATOM 1132 C CA . GLU A 1 143 ? 36.729 18.792 -7.585 1.00 53.66 143 GLU A CA 1
ATOM 1133 C C . GLU A 1 143 ? 36.763 18.269 -9.035 1.00 53.66 143 GLU A C 1
ATOM 1135 O O . GLU A 1 143 ? 37.700 17.580 -9.443 1.00 53.66 143 GLU A O 1
ATOM 1140 N N . HIS A 1 144 ? 35.766 18.656 -9.839 1.00 52.09 144 HIS A N 1
ATOM 1141 C CA . HIS A 1 144 ? 35.624 18.240 -11.237 1.00 52.09 144 HIS A CA 1
ATOM 1142 C C . HIS A 1 144 ? 35.398 19.431 -12.197 1.00 52.09 144 HIS A C 1
ATOM 1144 O O . HIS A 1 144 ? 34.689 20.395 -11.894 1.00 52.09 144 HIS A O 1
ATOM 1150 N N . ASN A 1 145 ? 36.056 19.354 -13.357 1.00 56.94 145 ASN A N 1
ATOM 1151 C CA . ASN A 1 145 ? 36.230 20.359 -14.410 1.00 56.94 145 ASN A CA 1
ATOM 1152 C C . ASN A 1 145 ? 35.011 20.472 -15.357 1.00 56.94 145 ASN A C 1
ATOM 1154 O O . ASN A 1 145 ? 34.080 19.673 -15.335 1.00 56.94 145 ASN A O 1
ATOM 1158 N N . ALA A 1 146 ? 35.012 21.460 -16.262 1.00 53.94 146 ALA A N 1
ATOM 1159 C CA . ALA A 1 146 ? 33.872 21.792 -17.136 1.00 53.94 146 ALA A CA 1
ATOM 1160 C C . ALA A 1 146 ? 33.368 20.646 -18.053 1.00 53.94 146 ALA A C 1
ATOM 1162 O O . ALA A 1 146 ? 32.178 20.597 -18.365 1.00 53.94 146 ALA A O 1
ATOM 1163 N N . THR A 1 147 ? 34.223 19.696 -18.452 1.00 56.78 147 THR A N 1
ATOM 1164 C CA . THR A 1 147 ? 33.831 18.506 -19.242 1.00 56.78 147 THR A CA 1
ATOM 1165 C C . THR A 1 147 ? 33.042 17.487 -18.407 1.00 56.78 147 THR A C 1
ATOM 1167 O O . THR A 1 147 ? 32.223 16.737 -18.937 1.00 56.78 147 THR A O 1
ATOM 1170 N N . GLU A 1 148 ? 33.219 17.503 -17.085 1.00 54.44 148 GLU A N 1
ATOM 1171 C CA . GLU A 1 148 ? 32.515 16.633 -16.144 1.00 54.44 148 GLU A CA 1
ATOM 1172 C C . GLU A 1 148 ? 31.116 17.153 -15.805 1.00 54.44 148 GLU A C 1
ATOM 1174 O O . GLU A 1 148 ? 30.310 16.384 -15.307 1.00 54.44 148 GLU A O 1
ATOM 1179 N N . GLN A 1 149 ? 30.744 18.391 -16.159 1.00 53.16 149 GLN A N 1
ATOM 1180 C CA . GLN A 1 149 ? 29.392 18.914 -15.903 1.00 53.16 149 GLN A CA 1
ATOM 1181 C C . GLN A 1 149 ? 28.290 18.234 -16.735 1.00 53.16 149 GLN A C 1
ATOM 1183 O O . GLN A 1 149 ? 27.153 18.124 -16.272 1.00 53.16 149 GLN A O 1
ATOM 1188 N N . ALA A 1 150 ? 28.594 17.767 -17.953 1.00 53.12 150 ALA A N 1
ATOM 1189 C CA . ALA A 1 150 ? 27.640 17.013 -18.773 1.00 53.12 150 ALA A CA 1
ATOM 1190 C C . ALA A 1 150 ? 27.452 15.585 -18.232 1.00 53.12 150 ALA A C 1
ATOM 1192 O O . ALA A 1 150 ? 26.319 15.148 -18.029 1.00 53.12 150 ALA A O 1
ATOM 1193 N N . ALA A 1 151 ? 28.557 14.918 -17.882 1.00 54.03 151 ALA A N 1
ATOM 1194 C CA . ALA A 1 151 ? 28.548 13.626 -17.199 1.00 54.03 151 ALA A CA 1
ATOM 1195 C C . ALA A 1 151 ? 27.933 13.716 -15.789 1.00 54.03 151 ALA A C 1
ATOM 1197 O O . ALA A 1 151 ? 27.287 12.778 -15.336 1.00 54.03 151 ALA A O 1
ATOM 1198 N N . TRP A 1 152 ? 28.071 14.855 -15.108 1.00 53.06 152 TRP A N 1
ATOM 1199 C CA . TRP A 1 152 ? 27.462 15.142 -13.810 1.00 53.06 152 TRP A CA 1
ATOM 1200 C C . TRP A 1 152 ? 25.964 15.405 -13.927 1.00 53.06 152 TRP A C 1
ATOM 1202 O O . TRP A 1 152 ? 25.213 14.918 -13.097 1.00 53.06 152 TRP A O 1
ATOM 1212 N N . LYS A 1 153 ? 25.474 16.076 -14.980 1.00 52.53 153 LYS A N 1
ATOM 1213 C CA . LYS A 1 153 ? 24.023 16.160 -15.244 1.00 52.53 153 LYS A CA 1
ATOM 1214 C C . LYS A 1 153 ? 23.411 14.787 -15.533 1.00 52.53 153 LYS A C 1
ATOM 1216 O O . LYS A 1 153 ? 22.295 14.520 -15.093 1.00 52.53 153 LYS A O 1
ATOM 1221 N N . GLU A 1 154 ? 24.141 13.913 -16.223 1.00 54.72 154 GLU A N 1
ATOM 1222 C CA . GLU A 1 154 ? 23.724 12.531 -16.485 1.00 54.72 154 GLU A CA 1
ATOM 1223 C C . GLU A 1 154 ? 23.809 11.645 -15.221 1.00 54.72 154 GLU A C 1
ATOM 1225 O O . GLU A 1 154 ? 22.884 10.882 -14.938 1.00 54.72 154 GLU A O 1
ATOM 1230 N N . LYS A 1 155 ? 24.840 11.818 -14.379 1.00 54.16 155 LYS A N 1
ATOM 1231 C CA . LYS A 1 155 ? 24.990 11.143 -13.073 1.00 54.16 155 LYS A CA 1
ATOM 1232 C C . LYS A 1 155 ? 24.013 11.653 -12.006 1.00 54.16 155 LYS A C 1
ATOM 1234 O O . LYS A 1 155 ? 23.438 10.845 -11.287 1.00 54.16 155 LYS A O 1
ATOM 1239 N N . ALA A 1 156 ? 23.734 12.952 -11.937 1.00 50.53 156 ALA A N 1
ATOM 1240 C CA . ALA A 1 156 ? 22.749 13.547 -11.028 1.00 50.53 156 ALA A CA 1
ATOM 1241 C C . ALA A 1 156 ? 21.307 13.123 -11.371 1.00 50.53 156 ALA A C 1
ATOM 1243 O O . ALA A 1 156 ? 20.434 13.105 -10.498 1.00 50.53 156 ALA A O 1
ATOM 1244 N N . ALA A 1 157 ? 21.055 12.719 -12.623 1.00 55.50 157 ALA A N 1
ATOM 1245 C CA . ALA A 1 157 ? 19.811 12.066 -13.031 1.00 55.50 157 ALA A CA 1
ATOM 1246 C C . ALA A 1 157 ? 19.705 10.605 -12.531 1.00 55.50 157 ALA A C 1
ATOM 1248 O O . ALA A 1 157 ? 18.599 10.065 -12.432 1.00 55.50 157 ALA A O 1
ATOM 1249 N N . MET A 1 158 ? 20.816 9.971 -12.137 1.00 65.12 158 MET A N 1
ATOM 1250 C CA . MET A 1 158 ? 20.873 8.603 -11.609 1.00 65.12 158 MET A CA 1
ATOM 1251 C C . MET A 1 158 ? 20.707 8.543 -10.090 1.00 65.12 158 MET A C 1
ATOM 1253 O O . MET A 1 158 ? 21.447 7.860 -9.390 1.00 65.12 158 MET A O 1
ATOM 1257 N N . ARG A 1 159 ? 19.678 9.204 -9.549 1.00 79.69 159 ARG A N 1
ATOM 1258 C CA . ARG A 1 159 ? 19.334 8.977 -8.141 1.00 79.69 159 ARG A CA 1
ATOM 1259 C C . ARG A 1 159 ? 18.815 7.550 -7.953 1.00 79.69 159 ARG A C 1
ATOM 1261 O O . ARG A 1 159 ? 17.932 7.124 -8.724 1.00 79.69 159 ARG A O 1
ATOM 1268 N N . PRO A 1 160 ? 19.294 6.821 -6.930 1.00 87.88 160 PRO A N 1
ATOM 1269 C CA . PRO A 1 160 ? 18.747 5.519 -6.605 1.00 87.88 160 PRO A CA 1
ATOM 1270 C C . PRO A 1 160 ? 17.275 5.671 -6.225 1.00 87.88 160 PRO A C 1
ATOM 1272 O O . PRO A 1 160 ? 16.826 6.705 -5.715 1.00 87.88 160 PRO A O 1
ATOM 1275 N N . PHE A 1 161 ? 16.484 4.640 -6.496 1.00 92.50 161 PHE A N 1
ATOM 1276 C CA . PHE A 1 161 ? 15.082 4.629 -6.116 1.00 92.50 161 PHE A CA 1
ATOM 1277 C C . PHE A 1 161 ? 14.658 3.254 -5.632 1.00 92.50 161 PHE A C 1
ATOM 1279 O O . PHE A 1 161 ? 15.119 2.225 -6.109 1.00 92.50 161 PHE A O 1
ATOM 1286 N N . ASP A 1 162 ? 13.730 3.273 -4.687 1.00 95.69 162 ASP A N 1
ATOM 1287 C CA . ASP A 1 162 ? 13.067 2.080 -4.192 1.00 95.69 162 ASP A CA 1
ATOM 1288 C C . ASP A 1 162 ? 12.083 1.565 -5.250 1.00 95.69 162 ASP A C 1
ATOM 1290 O O . ASP A 1 162 ? 11.092 2.235 -5.575 1.00 95.69 162 ASP A O 1
ATOM 1294 N N . VAL A 1 163 ? 12.385 0.387 -5.797 1.00 96.31 163 VAL A N 1
ATOM 1295 C CA . VAL A 1 163 ? 11.606 -0.277 -6.847 1.00 96.31 163 VAL A CA 1
ATOM 1296 C C . VAL A 1 163 ? 10.231 -0.669 -6.323 1.00 96.31 163 VAL A C 1
ATOM 1298 O O . VAL A 1 163 ? 9.237 -0.419 -7.002 1.00 96.31 163 VAL A O 1
ATOM 1301 N N . ALA A 1 164 ? 10.135 -1.201 -5.102 1.00 95.75 164 ALA A N 1
ATOM 1302 C CA . ALA A 1 164 ? 8.861 -1.606 -4.509 1.00 95.75 164 ALA A CA 1
ATOM 1303 C C . ALA A 1 164 ? 7.922 -0.400 -4.349 1.00 95.75 164 ALA A C 1
ATOM 1305 O O . ALA A 1 164 ? 6.757 -0.422 -4.760 1.00 95.75 164 ALA A O 1
ATOM 1306 N N . LYS A 1 165 ? 8.452 0.697 -3.803 1.00 96.06 165 LYS A N 1
ATOM 1307 C CA . LYS A 1 165 ? 7.730 1.958 -3.614 1.00 96.06 165 LYS A CA 1
ATOM 1308 C C . LYS A 1 165 ? 7.368 2.611 -4.941 1.00 96.06 165 LYS A C 1
ATOM 1310 O O . LYS A 1 165 ? 6.294 3.203 -5.060 1.00 96.06 165 LYS A O 1
ATOM 1315 N N . TRP A 1 166 ? 8.255 2.554 -5.931 1.00 96.94 166 TRP A N 1
ATOM 1316 C CA . TRP A 1 166 ? 7.988 3.083 -7.264 1.00 96.94 166 TRP A CA 1
ATOM 1317 C C . TRP A 1 166 ? 6.890 2.291 -7.975 1.00 96.94 166 TRP A C 1
ATOM 1319 O O . TRP A 1 166 ? 5.892 2.896 -8.366 1.00 96.94 166 TRP A O 1
ATOM 1329 N N . LEU A 1 167 ? 7.003 0.964 -8.050 1.00 96.44 167 LEU A N 1
ATOM 1330 C CA . LEU A 1 167 ? 5.982 0.099 -8.638 1.00 96.44 167 LEU A CA 1
ATOM 1331 C C . LEU A 1 167 ? 4.626 0.287 -7.934 1.00 96.44 167 LEU A C 1
ATOM 1333 O O . LEU A 1 167 ? 3.603 0.435 -8.598 1.00 96.44 167 LEU A O 1
ATOM 1337 N N . SER A 1 168 ? 4.616 0.427 -6.602 1.00 94.94 168 SER A N 1
ATOM 1338 C CA . SER A 1 168 ? 3.396 0.704 -5.825 1.00 94.94 168 SER A CA 1
ATOM 1339 C C . SER A 1 168 ? 2.733 2.023 -6.246 1.00 94.94 168 SER A C 1
ATOM 1341 O O . SER A 1 168 ? 1.514 2.103 -6.413 1.00 94.94 168 SER A O 1
ATOM 1343 N N . LYS A 1 169 ? 3.533 3.062 -6.526 1.00 95.38 169 LYS A N 1
ATOM 1344 C CA . LYS A 1 169 ? 3.025 4.325 -7.085 1.00 95.38 169 LYS A CA 1
ATOM 1345 C C . LYS A 1 169 ? 2.497 4.157 -8.507 1.00 95.38 169 LYS A C 1
ATOM 1347 O O . LYS A 1 169 ? 1.469 4.764 -8.815 1.00 95.38 169 LYS A O 1
ATOM 1352 N N . VAL A 1 170 ? 3.179 3.386 -9.358 1.00 94.12 170 VAL A N 1
ATOM 1353 C CA . VAL A 1 170 ? 2.747 3.107 -10.739 1.00 94.12 170 VAL A CA 1
ATOM 1354 C C . VAL A 1 170 ? 1.352 2.485 -10.733 1.00 94.12 170 VAL A C 1
ATOM 1356 O O . VAL A 1 170 ? 0.454 2.993 -11.403 1.00 94.12 170 VAL A O 1
ATOM 1359 N N . VAL A 1 171 ? 1.126 1.471 -9.895 1.00 93.62 171 VAL A N 1
ATOM 1360 C CA . VAL A 1 171 ? -0.153 0.752 -9.860 1.00 93.62 171 VAL A CA 1
ATOM 1361 C C . VAL A 1 171 ? -1.213 1.366 -8.942 1.00 93.62 171 VAL A C 1
ATOM 1363 O O . VAL A 1 171 ? -2.347 0.887 -8.939 1.00 93.62 171 VAL A O 1
ATOM 1366 N N . SER A 1 172 ? -0.901 2.428 -8.188 1.00 93.25 172 SER A N 1
ATOM 1367 C CA . SER A 1 172 ? -1.782 2.927 -7.116 1.00 93.25 172 SER A CA 1
ATOM 1368 C C . SER A 1 172 ? -3.195 3.260 -7.601 1.00 93.25 172 SER A C 1
ATOM 1370 O O . SER A 1 172 ? -4.157 2.886 -6.953 1.00 93.25 172 SER A O 1
ATOM 1372 N N . VAL A 1 173 ? -3.339 3.885 -8.776 1.00 89.12 173 VAL A N 1
ATOM 1373 C CA . VAL A 1 173 ? -4.660 4.232 -9.339 1.00 89.12 173 VAL A CA 1
ATOM 1374 C C . VAL A 1 173 ? -5.505 2.978 -9.579 1.00 89.12 173 VAL A C 1
ATOM 1376 O O . VAL A 1 173 ? -6.717 2.991 -9.387 1.00 89.12 173 VAL A O 1
ATOM 1379 N N . THR A 1 174 ? -4.864 1.883 -9.990 1.00 88.50 174 THR A N 1
ATOM 1380 C CA . THR A 1 174 ? -5.540 0.603 -10.224 1.00 88.50 174 THR A CA 1
ATOM 1381 C C . THR A 1 174 ? -5.880 -0.083 -8.909 1.00 88.50 174 THR A C 1
ATOM 1383 O O . THR A 1 174 ? -6.969 -0.634 -8.791 1.00 88.50 174 THR A O 1
ATOM 1386 N N . VAL A 1 175 ? -4.996 -0.009 -7.910 1.00 89.00 175 VAL A N 1
ATOM 1387 C CA . VAL A 1 175 ? -5.270 -0.507 -6.552 1.00 89.00 175 VAL A CA 1
ATOM 1388 C C . VAL A 1 175 ? -6.460 0.230 -5.935 1.00 89.00 175 VAL A C 1
ATOM 1390 O O . VAL A 1 175 ? -7.401 -0.424 -5.493 1.00 89.00 175 VAL A O 1
ATOM 1393 N N . ASP A 1 176 ? -6.468 1.562 -5.989 1.00 86.31 176 ASP A N 1
ATOM 1394 C CA . ASP A 1 176 ? -7.555 2.399 -5.473 1.00 86.31 176 ASP A CA 1
ATOM 1395 C C . ASP A 1 176 ? -8.872 2.086 -6.200 1.00 86.31 176 ASP A C 1
ATOM 1397 O O . ASP A 1 176 ? -9.910 1.887 -5.573 1.00 86.31 176 ASP A O 1
ATOM 1401 N N . TYR A 1 177 ? -8.833 1.955 -7.532 1.00 83.94 177 TYR A N 1
ATOM 1402 C CA . TYR A 1 177 ? -9.999 1.563 -8.325 1.00 83.94 177 TYR A CA 1
ATOM 1403 C C . TYR A 1 177 ? -10.524 0.169 -7.959 1.00 83.94 177 TYR A C 1
ATOM 1405 O O . TYR A 1 177 ? -11.734 -0.023 -7.868 1.00 83.94 177 TYR A O 1
ATOM 1413 N N . LEU A 1 178 ? -9.641 -0.811 -7.759 1.00 81.94 178 LEU A N 1
ATOM 1414 C CA . LEU A 1 178 ? -10.027 -2.161 -7.348 1.00 81.94 178 LEU A CA 1
ATOM 1415 C C . LEU A 1 178 ? -10.648 -2.166 -5.948 1.00 81.94 178 LEU A C 1
ATOM 1417 O O . LEU A 1 178 ? -11.642 -2.859 -5.742 1.00 81.94 178 LEU A O 1
ATOM 1421 N N . ALA A 1 179 ? -10.109 -1.371 -5.022 1.00 82.19 179 ALA A N 1
ATOM 1422 C CA . ALA A 1 179 ? -10.664 -1.203 -3.684 1.00 82.19 179 ALA A CA 1
ATOM 1423 C C . ALA A 1 179 ? -12.056 -0.553 -3.733 1.00 82.19 179 ALA A C 1
ATOM 1425 O O . ALA A 1 179 ? -13.002 -1.094 -3.165 1.00 82.19 179 ALA A O 1
ATOM 1426 N N . LEU A 1 180 ? -12.210 0.540 -4.489 1.00 76.00 180 LEU A N 1
ATOM 1427 C CA . LEU A 1 180 ? -13.504 1.197 -4.701 1.00 76.00 180 LEU A CA 1
ATOM 1428 C C . LEU A 1 180 ? -14.509 0.256 -5.361 1.00 76.00 180 LEU A C 1
ATOM 1430 O O . LEU A 1 180 ? -15.639 0.145 -4.903 1.00 76.00 180 LEU A O 1
ATOM 1434 N N . ARG A 1 181 ? -14.101 -0.477 -6.401 1.00 79.12 181 ARG A N 1
ATOM 1435 C CA . ARG A 1 181 ? -14.959 -1.478 -7.041 1.00 79.12 181 ARG A CA 1
ATOM 1436 C C . ARG A 1 181 ? -15.395 -2.543 -6.040 1.00 79.12 181 ARG A C 1
ATOM 1438 O O . ARG A 1 181 ? -16.567 -2.887 -6.032 1.00 79.12 181 ARG A O 1
ATOM 1445 N N . SER A 1 182 ? -14.480 -3.045 -5.210 1.00 76.31 182 SER A N 1
ATOM 1446 C CA . SER A 1 182 ? -14.802 -4.025 -4.168 1.00 76.31 182 SER A CA 1
ATOM 1447 C C . SER A 1 182 ? -15.788 -3.474 -3.138 1.00 76.31 182 SER A C 1
ATOM 1449 O O . SER A 1 182 ? -16.639 -4.221 -2.670 1.00 76.31 182 SER A O 1
ATOM 1451 N N . ALA A 1 183 ? -15.694 -2.188 -2.795 1.00 70.81 183 ALA A N 1
ATOM 1452 C CA . ALA A 1 183 ? -16.638 -1.522 -1.903 1.00 70.81 183 ALA A CA 1
ATOM 1453 C C . ALA A 1 183 ? -18.024 -1.371 -2.551 1.00 70.81 183 ALA A C 1
ATOM 1455 O O . ALA A 1 183 ? -19.029 -1.667 -1.919 1.00 70.81 183 ALA A O 1
ATOM 1456 N N . VAL A 1 184 ? -18.078 -0.990 -3.830 1.00 66.75 184 VAL A N 1
ATOM 1457 C CA . VAL A 1 184 ? -19.333 -0.797 -4.581 1.00 66.75 184 VAL A CA 1
ATOM 1458 C C . VAL A 1 184 ? -20.086 -2.104 -4.831 1.00 66.75 184 VAL A C 1
ATOM 1460 O O . VAL A 1 184 ? -21.304 -2.086 -4.939 1.00 66.75 184 VAL A O 1
ATOM 1463 N N . VAL A 1 185 ? -19.389 -3.238 -4.928 1.00 72.75 185 VAL A N 1
ATOM 1464 C CA . VAL A 1 185 ? -20.032 -4.559 -5.089 1.00 72.75 185 VAL A CA 1
ATOM 1465 C C . VAL A 1 185 ? -20.237 -5.299 -3.767 1.00 72.75 185 VAL A C 1
ATOM 1467 O O . VAL A 1 185 ? -20.817 -6.381 -3.759 1.00 72.75 185 VAL A O 1
ATOM 1470 N N . SER A 1 186 ? -19.729 -4.765 -2.655 1.00 74.69 186 SER A N 1
ATOM 1471 C CA . SER A 1 186 ? -19.917 -5.366 -1.335 1.00 74.69 186 SER A CA 1
ATOM 1472 C C . SER A 1 186 ? -21.356 -5.150 -0.898 1.00 74.69 186 SER A C 1
ATOM 1474 O O . SER A 1 186 ? -21.770 -4.007 -0.795 1.00 74.69 186 SER A O 1
ATOM 1476 N N . SER A 1 187 ? -22.113 -6.204 -0.592 1.00 63.25 187 SER A N 1
ATOM 1477 C CA . SER A 1 187 ? -23.506 -6.068 -0.135 1.00 63.25 187 SER A CA 1
ATOM 1478 C C . SER A 1 187 ? -23.641 -5.160 1.094 1.00 63.25 187 SER A C 1
ATOM 1480 O O . SER A 1 187 ? -24.582 -4.382 1.189 1.00 63.25 187 SER A O 1
ATOM 1482 N N . THR A 1 188 ? -22.665 -5.195 2.004 1.00 65.19 188 THR A N 1
ATOM 1483 C CA . THR A 1 188 ? -22.646 -4.362 3.213 1.00 65.19 188 THR A CA 1
ATOM 1484 C C . THR A 1 188 ? -22.371 -2.890 2.910 1.00 65.19 188 THR A C 1
ATOM 1486 O O . THR A 1 188 ? -23.050 -2.006 3.424 1.00 65.19 188 THR A O 1
ATOM 1489 N N . VAL A 1 189 ? -21.351 -2.610 2.094 1.00 64.94 189 VAL A N 1
ATOM 1490 C CA . VAL A 1 189 ? -20.910 -1.231 1.827 1.00 64.94 189 VAL A CA 1
ATOM 1491 C C . VAL A 1 189 ? -21.762 -0.592 0.737 1.00 64.94 189 VAL A C 1
ATOM 1493 O O . VAL A 1 189 ? -22.046 0.597 0.807 1.00 64.94 189 VAL A O 1
ATOM 1496 N N . ALA A 1 190 ? -22.214 -1.377 -0.237 1.00 63.19 190 ALA A N 1
ATOM 1497 C CA . ALA A 1 190 ? -23.121 -0.923 -1.271 1.00 63.19 190 ALA A CA 1
ATOM 1498 C C . ALA A 1 190 ? -24.474 -0.528 -0.690 1.00 63.19 190 ALA A C 1
ATOM 1500 O O . ALA A 1 190 ? -24.977 0.518 -1.070 1.00 63.19 190 ALA A O 1
ATOM 1501 N N . GLY A 1 191 ? -25.008 -1.275 0.284 1.00 61.59 191 GLY A N 1
ATOM 1502 C CA . GLY A 1 191 ? -26.211 -0.849 0.998 1.00 61.59 191 GLY A CA 1
ATOM 1503 C C . GLY A 1 191 ? -25.996 0.477 1.739 1.00 61.59 191 GLY A C 1
ATOM 1504 O O . GLY A 1 191 ? -26.755 1.422 1.586 1.00 61.59 191 GLY A O 1
ATOM 1505 N N . ALA A 1 192 ? -24.880 0.625 2.454 1.00 61.81 192 ALA A N 1
ATOM 1506 C CA . ALA A 1 192 ? -24.588 1.867 3.175 1.00 61.81 192 ALA A CA 1
ATOM 1507 C C . ALA A 1 192 ? -24.295 3.090 2.274 1.00 61.81 192 ALA A C 1
ATOM 1509 O O . ALA A 1 192 ? -24.508 4.223 2.703 1.00 61.81 192 ALA A O 1
ATOM 1510 N N . LEU A 1 193 ? -23.749 2.885 1.068 1.00 61.38 193 LEU A N 1
ATOM 1511 C CA . LEU A 1 193 ? -23.340 3.961 0.152 1.00 61.38 193 LEU A CA 1
ATOM 1512 C C . LEU A 1 193 ? -24.339 4.232 -0.980 1.00 61.38 193 LEU A C 1
ATOM 1514 O O . LEU A 1 193 ? -24.327 5.333 -1.530 1.00 61.38 193 LEU A O 1
ATOM 1518 N N . PHE A 1 194 ? -25.129 3.230 -1.373 1.00 64.00 194 PHE A N 1
ATOM 1519 C CA . PHE A 1 194 ? -25.953 3.237 -2.585 1.00 64.00 194 PHE A CA 1
ATOM 1520 C C . PHE A 1 194 ? -27.364 2.651 -2.405 1.00 64.00 194 PHE A C 1
ATOM 1522 O O . PHE A 1 194 ? -28.169 2.866 -3.312 1.00 64.00 194 PHE A O 1
ATOM 1529 N N . ASP A 1 195 ? -27.709 1.971 -1.294 1.00 58.88 195 ASP A N 1
ATOM 1530 C CA . ASP A 1 195 ? -29.130 1.744 -0.953 1.00 58.88 195 ASP A CA 1
ATOM 1531 C C . ASP A 1 195 ? -29.711 3.044 -0.401 1.00 58.88 195 ASP A C 1
ATOM 1533 O O . ASP A 1 195 ? -30.003 3.197 0.782 1.00 58.88 195 ASP A O 1
ATOM 1537 N N . ASP A 1 196 ? -29.885 3.995 -1.309 1.00 51.78 196 ASP A N 1
ATOM 1538 C CA . ASP A 1 196 ? -30.717 5.159 -1.099 1.00 51.78 196 ASP A CA 1
ATOM 1539 C C . ASP A 1 196 ? -31.948 5.014 -1.999 1.00 51.78 196 ASP A C 1
ATOM 1541 O O . ASP A 1 196 ? -32.000 5.469 -3.143 1.00 51.78 196 ASP A O 1
ATOM 1545 N N . ARG A 1 197 ? -32.949 4.309 -1.470 1.00 54.59 197 ARG A N 1
ATOM 1546 C CA . ARG A 1 197 ? -34.351 4.624 -1.757 1.00 54.59 197 ARG A CA 1
ATOM 1547 C C . ARG A 1 197 ? -34.929 5.404 -0.571 1.00 54.59 197 ARG A C 1
ATOM 1549 O O . ARG A 1 197 ? -35.876 4.941 0.044 1.00 54.59 197 ARG A O 1
ATOM 1556 N N . ASP A 1 198 ? -34.339 6.558 -0.248 1.00 54.78 198 ASP A N 1
ATOM 1557 C CA . ASP A 1 198 ? -34.873 7.596 0.660 1.00 54.78 198 ASP A CA 1
ATOM 1558 C C . ASP A 1 198 ? -34.366 7.612 2.120 1.00 54.78 198 ASP A C 1
ATOM 1560 O O . ASP A 1 198 ? -34.998 8.228 2.985 1.00 54.78 198 ASP A O 1
ATOM 1564 N N . ARG A 1 199 ? -33.217 6.998 2.437 1.00 55.22 199 ARG A N 1
ATOM 1565 C CA . ARG A 1 199 ? -32.555 7.179 3.744 1.00 55.22 199 ARG A CA 1
ATOM 1566 C C . ARG A 1 199 ? -31.033 7.232 3.597 1.00 55.22 199 ARG A C 1
ATOM 1568 O O . ARG A 1 199 ? -30.390 6.183 3.658 1.00 55.22 199 ARG A O 1
ATOM 1575 N N . PRO A 1 200 ? -30.434 8.434 3.511 1.00 56.19 200 PRO A N 1
ATOM 1576 C CA . PRO A 1 200 ? -28.985 8.561 3.565 1.00 56.19 200 PRO A CA 1
ATOM 1577 C C . PRO A 1 200 ? -28.445 7.999 4.892 1.00 56.19 200 PRO A C 1
ATOM 1579 O O . PRO A 1 200 ? -29.153 8.025 5.908 1.00 56.19 200 PRO A O 1
ATOM 1582 N N . PRO A 1 201 ? -27.188 7.520 4.926 1.00 55.28 201 PRO A N 1
ATOM 1583 C CA . PRO A 1 201 ? -26.575 7.037 6.154 1.00 55.28 201 PRO A CA 1
ATOM 1584 C C . PRO A 1 201 ? -26.615 8.122 7.237 1.00 55.28 201 PRO A C 1
ATOM 1586 O O . PRO A 1 201 ? -26.163 9.250 7.029 1.00 55.28 201 PRO A O 1
ATOM 1589 N N . THR A 1 202 ? -27.152 7.777 8.410 1.00 53.47 202 THR A N 1
ATOM 1590 C CA . THR A 1 202 ? -27.225 8.693 9.550 1.00 53.47 202 THR A CA 1
ATOM 1591 C C . THR A 1 202 ? -25.818 9.005 10.047 1.00 53.47 202 THR A C 1
ATOM 1593 O O . THR A 1 202 ? -25.154 8.165 10.656 1.00 53.47 202 THR A O 1
ATOM 1596 N N . ILE A 1 203 ? -25.360 10.233 9.813 1.00 57.22 203 ILE A N 1
ATOM 1597 C CA . ILE A 1 203 ? -24.111 10.729 10.389 1.00 57.22 203 ILE A CA 1
ATOM 1598 C C . ILE A 1 203 ? -24.401 11.150 11.829 1.00 57.22 203 ILE A C 1
ATOM 1600 O O . ILE A 1 203 ? -24.990 12.202 12.072 1.00 57.22 203 ILE A O 1
ATOM 1604 N N . ILE A 1 204 ? -23.975 10.330 12.787 1.00 57.44 204 ILE A N 1
ATOM 1605 C CA . ILE A 1 204 ? -24.007 10.686 14.205 1.00 57.44 204 ILE A CA 1
ATOM 1606 C C . ILE A 1 204 ? -22.650 11.282 14.570 1.00 57.44 204 ILE A C 1
ATOM 1608 O O . ILE A 1 204 ? -21.636 10.585 14.646 1.00 57.44 204 ILE A O 1
ATOM 1612 N N . CYS A 1 205 ? -22.623 12.592 14.790 1.00 53.78 205 CYS A N 1
ATOM 1613 C CA . CYS A 1 205 ? -21.459 13.256 15.356 1.00 53.78 205 CYS A CA 1
ATOM 1614 C C . CYS A 1 205 ? -21.420 12.970 16.858 1.00 53.78 205 CYS A C 1
ATOM 1616 O O . CYS A 1 205 ? -22.139 13.611 17.624 1.00 53.78 205 CYS A O 1
ATOM 1618 N N . ALA A 1 206 ? -20.569 12.034 17.285 1.00 56.12 206 ALA A N 1
ATOM 1619 C CA . ALA A 1 206 ? -20.277 11.887 18.705 1.00 56.12 206 ALA A CA 1
ATOM 1620 C C . ALA A 1 206 ? -19.720 13.228 19.226 1.00 56.12 206 ALA A C 1
ATOM 1622 O O . ALA A 1 206 ? -18.802 13.785 18.605 1.00 56.12 206 ALA A O 1
ATOM 1623 N N . PRO A 1 207 ? -20.266 13.782 20.323 1.00 59.38 207 PRO A N 1
ATOM 1624 C CA . PRO A 1 207 ? -19.760 15.021 20.881 1.00 59.38 207 PRO A CA 1
ATOM 1625 C C . PRO A 1 207 ? -18.287 14.829 21.217 1.00 59.38 207 PRO A C 1
ATOM 1627 O O . PRO A 1 207 ? -17.897 13.853 21.862 1.00 59.38 207 PRO A O 1
ATOM 1630 N N . ASN A 1 208 ? -17.456 15.762 20.760 1.00 54.81 208 ASN A N 1
ATOM 1631 C CA . ASN A 1 208 ? -16.057 15.774 21.142 1.00 54.81 208 ASN A CA 1
ATOM 1632 C C . ASN A 1 208 ? -16.031 16.096 22.640 1.00 54.81 208 ASN A C 1
ATOM 1634 O O . ASN A 1 208 ? -16.218 17.255 23.019 1.00 54.81 208 ASN A O 1
ATOM 1638 N N . GLN A 1 209 ? -15.911 15.071 23.492 1.00 56.41 209 GLN A N 1
ATOM 1639 C CA . GLN A 1 209 ? -15.808 15.251 24.935 1.00 56.41 209 GLN A CA 1
ATOM 1640 C C . GLN A 1 209 ? -14.493 15.989 25.199 1.00 56.41 209 GLN A C 1
ATOM 1642 O O . GLN A 1 209 ? -13.432 15.381 25.351 1.00 56.41 209 GLN A O 1
ATOM 1647 N N . ARG A 1 210 ? -14.552 17.328 25.206 1.00 50.22 210 ARG A N 1
ATOM 1648 C CA . ARG A 1 210 ? -13.479 18.151 25.755 1.00 50.22 210 ARG A CA 1
ATOM 1649 C C . ARG A 1 210 ? -13.341 17.730 27.202 1.00 50.22 210 ARG A C 1
ATOM 1651 O O . ARG A 1 210 ? -14.303 17.804 27.967 1.00 50.22 210 ARG A O 1
ATOM 1658 N N . ALA A 1 211 ? -12.157 17.250 27.550 1.00 50.22 211 ALA A N 1
ATOM 1659 C CA . ALA A 1 211 ? -11.862 16.949 28.929 1.00 50.22 211 ALA A CA 1
ATOM 1660 C C . ALA A 1 211 ? -12.116 18.206 29.776 1.00 50.22 211 ALA A C 1
ATOM 1662 O O . ALA A 1 211 ? -11.766 19.308 29.341 1.00 50.22 211 ALA A O 1
ATOM 1663 N N . PRO A 1 212 ? -12.696 18.080 30.983 1.00 48.94 212 PRO A N 1
ATOM 1664 C CA . PRO A 1 212 ? -12.526 19.134 31.968 1.00 48.94 212 PRO A CA 1
ATOM 1665 C C . PRO A 1 212 ? -11.020 19.360 32.120 1.00 48.94 212 PRO A C 1
ATOM 1667 O O . PRO A 1 212 ? -10.274 18.384 32.226 1.00 48.94 212 PRO A O 1
ATOM 1670 N N . ALA A 1 213 ? -10.585 20.622 32.077 1.00 44.72 213 ALA A N 1
ATOM 1671 C CA . ALA A 1 213 ? -9.186 21.007 32.206 1.00 44.72 213 ALA A CA 1
ATOM 1672 C C . ALA A 1 213 ? -8.641 20.502 33.547 1.00 44.72 213 ALA A C 1
ATOM 1674 O O . ALA A 1 213 ? -8.724 21.172 34.573 1.00 44.72 213 ALA A O 1
ATOM 1675 N N . LYS A 1 214 ? -8.122 19.278 33.560 1.00 48.44 214 LYS A N 1
ATOM 1676 C CA . LYS A 1 214 ? -7.337 18.775 34.670 1.00 48.44 214 LYS A CA 1
ATOM 1677 C C . LYS A 1 214 ? -5.921 19.232 34.402 1.00 48.44 214 LYS A C 1
ATOM 1679 O O . LYS A 1 214 ? -5.292 18.800 33.436 1.00 48.44 214 LYS A O 1
ATOM 1684 N N . THR A 1 215 ? -5.448 20.128 35.262 1.00 42.88 215 THR A N 1
ATOM 1685 C CA . THR A 1 215 ? -4.024 20.325 35.515 1.00 42.88 215 THR A CA 1
ATOM 1686 C C . THR A 1 215 ? -3.372 18.956 35.514 1.00 42.88 215 THR A C 1
ATOM 1688 O O . THR A 1 215 ? -3.824 18.080 36.253 1.00 42.88 215 THR A O 1
ATOM 1691 N N . ALA A 1 216 ? -2.384 18.746 34.644 1.00 45.44 216 ALA A N 1
ATOM 1692 C CA . ALA A 1 216 ? -1.562 17.552 34.696 1.00 45.44 216 ALA A CA 1
ATOM 1693 C C . ALA A 1 216 ? -1.035 17.447 36.129 1.00 45.44 216 ALA A C 1
ATOM 1695 O O . ALA A 1 216 ? -0.146 18.204 36.518 1.00 45.44 216 ALA A O 1
ATOM 1696 N N . GLU A 1 217 ? -1.646 16.587 36.945 1.00 48.31 217 GLU A N 1
ATOM 1697 C CA . GLU A 1 217 ? -1.080 16.236 38.233 1.00 48.31 217 GLU A CA 1
ATOM 1698 C C . GLU A 1 217 ? 0.245 15.578 37.890 1.00 48.31 217 GLU A C 1
ATOM 1700 O O . GLU A 1 217 ? 0.300 14.487 37.318 1.00 48.31 217 GLU A O 1
ATOM 1705 N N . VAL A 1 218 ? 1.321 16.318 38.140 1.00 56.78 218 VAL A N 1
ATOM 1706 C CA . VAL A 1 218 ? 2.673 15.796 38.056 1.00 56.78 218 VAL A CA 1
ATOM 1707 C C . VAL A 1 218 ? 2.708 14.639 39.042 1.00 56.78 218 VAL A C 1
ATOM 1709 O O . VAL A 1 218 ? 2.646 14.862 40.250 1.00 56.78 218 VAL A O 1
ATOM 1712 N N . ILE A 1 219 ? 2.735 13.409 38.523 1.00 60.75 219 ILE A N 1
ATOM 1713 C CA . ILE A 1 219 ? 2.839 12.205 39.346 1.00 60.75 219 ILE A CA 1
ATOM 1714 C C . ILE A 1 219 ? 4.094 12.375 40.199 1.00 60.75 219 ILE A C 1
ATOM 1716 O O . ILE A 1 219 ? 5.206 12.432 39.668 1.00 60.75 219 ILE A O 1
ATOM 1720 N N . SER A 1 220 ? 3.918 12.506 41.511 1.00 72.81 220 SER A N 1
ATOM 1721 C CA . SER A 1 220 ? 5.043 12.696 42.416 1.00 72.81 220 SER A CA 1
ATOM 1722 C C . SER A 1 220 ? 5.855 11.408 42.518 1.00 72.81 220 SER A C 1
ATOM 1724 O O . SER A 1 220 ? 5.332 10.302 42.357 1.00 72.81 220 SER A O 1
ATOM 1726 N N . GLU A 1 221 ? 7.143 11.525 42.840 1.00 71.44 221 GLU A N 1
ATOM 1727 C CA . GLU A 1 221 ? 7.974 10.348 43.109 1.00 71.44 221 GLU A CA 1
ATOM 1728 C C . GLU A 1 221 ? 7.377 9.485 44.230 1.00 71.44 221 GLU A C 1
ATOM 1730 O O . GLU A 1 221 ? 7.443 8.265 44.161 1.00 71.44 221 GLU A O 1
ATOM 1735 N N . ALA A 1 222 ? 6.716 10.082 45.225 1.00 75.75 222 ALA A N 1
ATOM 1736 C CA . ALA A 1 222 ? 6.028 9.330 46.272 1.00 75.75 222 ALA A CA 1
ATOM 1737 C C . ALA A 1 222 ? 4.855 8.496 45.722 1.00 75.75 222 ALA A C 1
ATOM 1739 O O . ALA A 1 222 ? 4.679 7.342 46.113 1.00 75.75 222 ALA A O 1
ATOM 1740 N N . GLN A 1 223 ? 4.073 9.044 44.785 1.00 73.25 223 GLN A N 1
ATOM 1741 C CA . GLN A 1 223 ? 2.979 8.320 44.126 1.00 73.25 223 GLN A CA 1
ATOM 1742 C C . GLN A 1 223 ? 3.501 7.194 43.230 1.00 73.25 223 GLN A C 1
ATOM 1744 O O . GLN A 1 223 ? 2.927 6.101 43.210 1.00 73.25 223 GLN A O 1
ATOM 1749 N N . LEU A 1 224 ? 4.604 7.435 42.519 1.00 74.19 224 LEU A N 1
ATOM 1750 C CA . LEU A 1 224 ? 5.258 6.420 41.701 1.00 74.19 224 LEU A CA 1
ATOM 1751 C C . LEU A 1 224 ? 5.791 5.276 42.574 1.00 74.19 224 LEU A C 1
ATOM 1753 O O . LEU A 1 224 ? 5.495 4.115 42.295 1.00 74.19 224 LEU A O 1
ATOM 1757 N N . LYS A 1 225 ? 6.460 5.598 43.687 1.00 76.81 225 LYS A N 1
ATOM 1758 C CA . LYS A 1 225 ? 6.939 4.622 44.674 1.00 76.81 225 LYS A CA 1
ATOM 1759 C C . LYS A 1 225 ? 5.801 3.803 45.256 1.00 76.81 225 LYS A C 1
ATOM 1761 O O . LYS A 1 225 ? 5.851 2.580 45.220 1.00 76.81 225 LYS A O 1
ATOM 1766 N N . ALA A 1 226 ? 4.738 4.460 45.716 1.00 78.69 226 ALA A N 1
ATOM 1767 C CA . ALA A 1 226 ? 3.560 3.782 46.246 1.00 78.69 226 ALA A CA 1
ATOM 1768 C C . ALA A 1 226 ? 2.909 2.853 45.206 1.00 78.69 226 ALA A C 1
ATOM 1770 O O . ALA A 1 226 ? 2.415 1.782 45.555 1.00 78.69 226 ALA A O 1
ATOM 1771 N N . THR A 1 227 ? 2.926 3.237 43.927 1.00 76.19 227 THR A N 1
ATOM 1772 C CA . THR A 1 227 ? 2.418 2.399 42.833 1.00 76.19 227 THR A CA 1
ATOM 1773 C C . THR A 1 227 ? 3.311 1.185 42.601 1.00 76.19 227 THR A C 1
ATOM 1775 O O . THR A 1 227 ? 2.783 0.083 42.473 1.00 76.19 227 THR A O 1
ATOM 1778 N N . LEU A 1 228 ? 4.638 1.360 42.600 1.00 74.56 228 LEU A N 1
ATOM 1779 C CA . LEU A 1 228 ? 5.597 0.258 42.482 1.00 74.56 228 LEU A CA 1
ATOM 1780 C C . LEU A 1 228 ? 5.461 -0.732 43.647 1.00 74.56 228 LEU A C 1
ATOM 1782 O O . LEU A 1 228 ? 5.332 -1.933 43.419 1.00 74.56 228 LEU A O 1
ATOM 1786 N N . VAL A 1 229 ? 5.388 -0.238 44.883 1.00 78.38 229 VAL A N 1
ATOM 1787 C CA . VAL A 1 229 ? 5.155 -1.061 46.081 1.00 78.38 229 VAL A CA 1
ATOM 1788 C C . VAL A 1 229 ? 3.886 -1.903 45.917 1.00 78.38 229 VAL A C 1
ATOM 1790 O O . VAL A 1 229 ? 3.938 -3.122 46.047 1.00 78.38 229 VAL A O 1
ATOM 1793 N N . LYS A 1 230 ? 2.769 -1.294 45.493 1.00 74.50 230 LYS A N 1
ATOM 1794 C CA . LYS A 1 230 ? 1.502 -2.005 45.226 1.00 74.50 230 LYS A CA 1
ATOM 1795 C C . LYS A 1 230 ? 1.592 -3.084 44.140 1.00 74.50 230 LYS A C 1
ATOM 1797 O O . LYS A 1 230 ? 0.743 -3.972 44.104 1.00 74.50 230 LYS A O 1
ATOM 1802 N N . VAL A 1 231 ? 2.576 -3.017 43.243 1.00 69.75 231 VAL A N 1
ATOM 1803 C CA . VAL A 1 231 ? 2.824 -4.047 42.217 1.00 69.75 231 VAL A CA 1
ATOM 1804 C C . VAL A 1 231 ? 3.919 -5.038 42.616 1.00 69.75 231 VAL A C 1
ATOM 1806 O O . VAL A 1 231 ? 4.464 -5.731 41.758 1.00 69.75 231 VAL A O 1
ATOM 1809 N N . GLY A 1 232 ? 4.210 -5.149 43.915 1.00 70.44 232 GLY A N 1
ATOM 1810 C CA . GLY A 1 232 ? 5.135 -6.135 44.470 1.00 70.44 232 GLY A CA 1
ATOM 1811 C C . GLY A 1 232 ? 6.593 -5.683 44.466 1.00 70.44 232 GLY A C 1
ATOM 1812 O O . GLY A 1 232 ? 7.486 -6.531 44.451 1.00 70.44 232 GLY A O 1
ATOM 1813 N N . TRP A 1 233 ? 6.846 -4.368 44.440 1.00 76.88 233 TRP A N 1
ATOM 1814 C CA . TRP A 1 233 ? 8.175 -3.774 44.650 1.00 76.88 233 TRP A CA 1
ATOM 1815 C C . TRP A 1 233 ? 8.386 -3.313 46.092 1.00 76.88 233 TRP A C 1
ATOM 1817 O O . TRP A 1 233 ? 8.839 -2.201 46.347 1.00 76.88 233 TRP A O 1
ATOM 1827 N N . GLU A 1 234 ? 8.020 -4.169 47.041 1.00 76.75 234 GLU A N 1
ATOM 1828 C CA . GLU A 1 234 ? 8.123 -3.894 48.480 1.00 76.75 234 GLU A CA 1
ATOM 1829 C C . GLU A 1 234 ? 9.571 -3.984 48.993 1.00 76.75 234 GLU A C 1
ATOM 1831 O O . GLU A 1 234 ? 9.924 -3.345 49.978 1.00 76.75 234 GLU A O 1
ATOM 1836 N N . ASP A 1 235 ? 10.417 -4.746 48.299 1.00 72.25 235 ASP A N 1
ATOM 1837 C CA . ASP A 1 235 ? 11.791 -5.104 48.661 1.00 72.25 235 ASP A CA 1
ATOM 1838 C C . ASP A 1 235 ? 12.869 -4.267 47.949 1.00 72.25 235 ASP A C 1
ATOM 1840 O O . ASP A 1 235 ? 14.055 -4.587 48.014 1.00 72.25 235 ASP A O 1
ATOM 1844 N N . VAL A 1 236 ? 12.473 -3.205 47.245 1.00 70.12 236 VAL A N 1
ATOM 1845 C CA . VAL A 1 236 ? 13.378 -2.425 46.389 1.00 70.12 236 VAL A CA 1
ATOM 1846 C C . VAL A 1 236 ? 14.095 -1.356 47.201 1.00 70.12 236 VAL A C 1
ATOM 1848 O O . VAL A 1 236 ? 13.465 -0.467 47.777 1.00 70.12 236 VAL A O 1
ATOM 1851 N N . GLY A 1 237 ? 15.426 -1.430 47.228 1.00 73.75 237 GLY A N 1
ATOM 1852 C CA . GLY A 1 237 ? 16.262 -0.421 47.877 1.00 73.75 237 GLY A CA 1
ATOM 1853 C C . GLY A 1 237 ? 16.165 0.942 47.181 1.00 73.75 237 GLY A C 1
ATOM 1854 O O . GLY A 1 237 ? 15.910 1.023 45.980 1.00 73.75 237 GLY A O 1
ATOM 1855 N N . GLU A 1 238 ? 16.420 2.032 47.914 1.00 75.81 238 GLU A N 1
ATOM 1856 C CA . GLU A 1 238 ? 16.319 3.404 47.373 1.00 75.81 238 GLU A CA 1
ATOM 1857 C C . GLU A 1 238 ? 17.151 3.622 46.098 1.00 75.81 238 GLU A C 1
ATOM 1859 O O . GLU A 1 238 ? 16.733 4.359 45.208 1.00 75.81 238 GLU A O 1
ATOM 1864 N N . ALA A 1 239 ? 18.306 2.959 45.983 1.00 73.44 239 ALA A N 1
ATOM 1865 C CA . ALA A 1 239 ? 19.177 3.060 44.814 1.00 73.44 239 ALA A CA 1
ATOM 1866 C C . ALA A 1 239 ? 18.549 2.441 43.549 1.00 73.44 239 ALA A C 1
ATOM 1868 O O . ALA A 1 239 ? 18.545 3.070 42.493 1.00 73.44 239 ALA A O 1
ATOM 1869 N N . GLU A 1 240 ? 17.963 1.246 43.66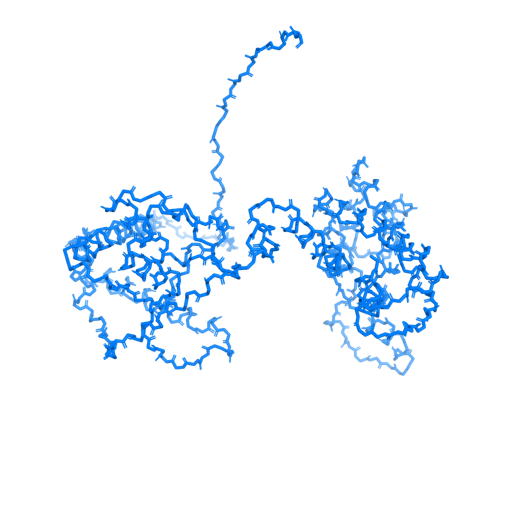6 1.00 71.56 240 GLU A N 1
ATOM 1870 C CA . GLU A 1 240 ? 17.277 0.558 42.562 1.00 71.56 240 GLU A CA 1
ATOM 1871 C C . GLU A 1 240 ? 15.992 1.297 42.159 1.00 71.56 240 GLU A C 1
ATOM 1873 O O . GLU A 1 240 ? 15.650 1.392 40.978 1.00 71.56 240 GLU A O 1
ATOM 1878 N N . TYR A 1 241 ? 15.295 1.877 43.143 1.00 75.62 241 TYR A N 1
ATOM 1879 C CA . TYR A 1 241 ? 14.143 2.734 42.898 1.00 75.62 241 TYR A CA 1
ATOM 1880 C C . TYR A 1 241 ? 14.538 3.992 42.109 1.00 75.62 241 TYR A C 1
ATOM 1882 O O . TYR A 1 241 ? 13.927 4.289 41.081 1.00 75.62 241 TYR A O 1
ATOM 1890 N N . ALA A 1 242 ? 15.582 4.707 42.539 1.00 74.12 242 ALA A N 1
ATOM 1891 C CA . ALA A 1 242 ? 16.063 5.911 41.862 1.00 74.12 242 ALA A CA 1
ATOM 1892 C C . ALA A 1 242 ? 16.492 5.632 40.410 1.00 74.12 242 ALA A C 1
ATOM 1894 O O . ALA A 1 242 ? 16.138 6.391 39.506 1.00 74.12 242 ALA A O 1
ATOM 1895 N N . GLU A 1 243 ? 17.182 4.515 40.164 1.00 73.12 243 GLU A N 1
ATOM 1896 C CA . GLU A 1 243 ? 17.597 4.097 38.821 1.00 73.12 243 GLU A CA 1
ATOM 1897 C C . GLU A 1 243 ? 16.399 3.779 37.908 1.00 73.12 243 GLU A C 1
ATOM 1899 O O . GLU A 1 243 ? 16.369 4.188 36.740 1.00 73.12 243 GLU A O 1
ATOM 1904 N N . ALA A 1 244 ? 15.374 3.102 38.436 1.00 70.00 244 ALA A N 1
ATOM 1905 C CA . ALA A 1 244 ? 14.151 2.805 37.696 1.00 70.00 244 ALA A CA 1
ATOM 1906 C C . ALA A 1 244 ? 13.390 4.089 37.321 1.00 70.00 244 ALA A C 1
ATOM 1908 O O . ALA A 1 244 ? 12.959 4.252 36.175 1.00 70.00 244 ALA A O 1
ATOM 1909 N N . VAL A 1 245 ? 13.263 5.030 38.261 1.00 72.12 245 VAL A N 1
ATOM 1910 C CA . VAL A 1 245 ? 12.616 6.330 38.029 1.00 72.12 245 VAL A CA 1
ATOM 1911 C C . VAL A 1 245 ? 13.381 7.165 37.001 1.00 72.12 245 VAL A C 1
ATOM 1913 O O . VAL A 1 245 ? 12.764 7.770 36.118 1.00 72.12 245 VAL A O 1
ATOM 1916 N N . ASP A 1 246 ? 14.711 7.189 37.075 1.00 71.38 246 ASP A N 1
ATOM 1917 C CA . ASP A 1 246 ? 15.551 7.906 36.115 1.00 71.38 246 ASP A CA 1
ATOM 1918 C C . ASP A 1 246 ? 15.469 7.289 34.708 1.00 71.38 246 ASP A C 1
ATOM 1920 O O . ASP A 1 246 ? 15.312 7.994 33.707 1.00 71.38 246 ASP A O 1
ATOM 1924 N N . THR A 1 247 ? 15.459 5.958 34.620 1.00 67.06 247 THR A N 1
ATOM 1925 C CA . THR A 1 247 ? 15.262 5.231 33.358 1.00 67.06 247 THR A CA 1
ATOM 1926 C C . THR A 1 247 ? 13.899 5.549 32.738 1.00 67.06 247 THR A C 1
ATOM 1928 O O . THR A 1 247 ? 13.817 5.843 31.542 1.00 67.06 247 THR A O 1
ATOM 1931 N N . LEU A 1 248 ? 12.831 5.577 33.542 1.00 65.19 248 LEU A N 1
ATOM 1932 C CA . LEU A 1 248 ? 11.497 5.977 33.088 1.00 65.19 248 LEU A CA 1
ATOM 1933 C C . LEU A 1 248 ? 11.483 7.422 32.570 1.00 65.19 248 LEU A C 1
ATOM 1935 O O . LEU A 1 248 ? 10.955 7.664 31.481 1.00 65.19 248 LEU A O 1
ATOM 1939 N N . ARG A 1 249 ? 12.117 8.371 33.275 1.00 67.06 249 ARG A N 1
ATOM 1940 C CA . ARG A 1 249 ? 12.251 9.763 32.800 1.00 67.06 249 ARG A CA 1
ATOM 1941 C C . ARG A 1 249 ? 12.998 9.843 31.478 1.00 67.06 249 ARG A C 1
ATOM 1943 O O . ARG A 1 249 ? 12.528 10.514 30.561 1.00 67.06 249 ARG A O 1
ATOM 1950 N N . ARG A 1 250 ? 14.126 9.141 31.342 1.00 62.66 250 ARG A N 1
ATOM 1951 C CA . ARG A 1 250 ? 14.907 9.108 30.096 1.00 62.66 250 ARG A CA 1
ATOM 1952 C C . ARG A 1 250 ? 14.093 8.552 28.930 1.00 62.66 250 ARG A C 1
ATOM 1954 O O . ARG A 1 250 ? 14.137 9.125 27.844 1.00 62.66 250 ARG A O 1
ATOM 1961 N N . ILE A 1 251 ? 13.309 7.494 29.143 1.00 59.66 251 ILE A N 1
ATOM 1962 C CA . ILE A 1 251 ? 12.434 6.916 28.109 1.00 59.66 251 ILE A CA 1
ATOM 1963 C C . ILE A 1 251 ? 11.338 7.905 27.690 1.00 59.66 251 ILE A C 1
ATOM 1965 O O . ILE A 1 251 ? 11.085 8.060 26.493 1.00 59.66 251 ILE A O 1
ATOM 1969 N N . VAL A 1 252 ? 10.702 8.581 28.651 1.00 58.34 252 VAL A N 1
ATOM 1970 C CA . VAL A 1 252 ? 9.664 9.589 28.382 1.00 58.34 252 VAL A CA 1
ATOM 1971 C C . VAL A 1 252 ? 10.247 10.777 27.610 1.00 58.34 252 VAL A C 1
ATOM 1973 O O . VAL A 1 252 ? 9.702 11.167 26.578 1.00 58.34 252 VAL A O 1
ATOM 1976 N N . ASN A 1 253 ? 11.403 11.287 28.039 1.00 54.62 253 ASN A N 1
ATOM 1977 C CA . ASN A 1 253 ? 12.055 12.440 27.417 1.00 54.62 253 ASN A CA 1
ATOM 1978 C C . ASN A 1 253 ? 12.584 12.123 26.010 1.00 54.62 253 ASN A C 1
ATOM 1980 O O . ASN A 1 253 ? 12.369 12.911 25.088 1.00 54.62 253 ASN A O 1
ATOM 1984 N N . LYS A 1 254 ? 13.195 10.948 25.805 1.00 51.03 254 LYS A N 1
ATOM 1985 C CA . LYS A 1 254 ? 13.696 10.502 24.493 1.00 51.03 254 LYS A CA 1
ATOM 1986 C C . LYS A 1 254 ? 12.568 10.377 23.463 1.00 51.03 254 LYS A C 1
ATOM 1988 O O . LYS A 1 254 ? 12.711 10.829 22.333 1.00 51.03 254 LYS A O 1
ATOM 1993 N N . LYS A 1 255 ? 11.406 9.854 23.871 1.00 48.59 255 LYS A N 1
ATOM 1994 C CA . LYS A 1 255 ? 10.222 9.746 23.000 1.00 48.59 255 LYS A CA 1
ATOM 1995 C C . LYS A 1 255 ? 9.581 11.096 22.659 1.00 48.59 255 LYS A C 1
ATOM 1997 O O . LYS A 1 255 ? 8.903 11.181 21.639 1.00 48.59 255 LYS A O 1
ATOM 2002 N N . SER A 1 256 ? 9.791 12.135 23.472 1.00 48.12 256 SER A N 1
ATOM 2003 C CA . SER A 1 256 ? 9.325 13.495 23.156 1.00 48.12 256 SER A CA 1
ATOM 2004 C C . SER A 1 256 ? 10.166 14.171 22.066 1.00 48.12 256 SER A C 1
ATOM 2006 O O . SER A 1 256 ? 9.622 14.919 21.261 1.00 48.12 256 SER A O 1
ATOM 2008 N N . ALA A 1 257 ? 11.465 13.858 21.996 1.00 44.88 257 ALA A N 1
ATOM 2009 C CA . ALA A 1 257 ? 12.386 14.417 21.006 1.00 44.88 257 ALA A CA 1
ATOM 2010 C C . ALA A 1 257 ? 12.235 13.769 19.615 1.00 44.88 257 ALA A C 1
ATOM 2012 O O . ALA A 1 257 ? 12.393 14.445 18.602 1.00 44.88 257 ALA A O 1
ATOM 2013 N N . ASP A 1 258 ? 11.867 12.483 19.560 1.00 39.44 258 ASP A N 1
ATOM 2014 C CA . ASP A 1 258 ? 11.648 11.740 18.305 1.00 39.44 258 ASP A CA 1
ATOM 2015 C C . ASP A 1 258 ? 10.278 12.026 17.645 1.00 39.44 258 ASP A C 1
ATOM 2017 O O . ASP A 1 258 ? 10.011 11.600 16.515 1.00 39.44 258 ASP A O 1
ATOM 2021 N N . ALA A 1 259 ? 9.381 12.751 18.323 1.00 42.72 259 ALA A N 1
ATOM 2022 C CA . ALA A 1 259 ? 8.138 13.234 17.733 1.00 42.72 259 ALA A CA 1
ATOM 2023 C C . ALA A 1 259 ? 8.442 14.454 16.844 1.00 42.72 259 ALA A C 1
ATOM 2025 O O . ALA A 1 259 ? 8.725 15.539 17.341 1.00 42.72 259 ALA A O 1
ATOM 2026 N N . SER A 1 260 ? 8.414 14.267 15.519 1.00 33.12 260 SER A N 1
ATOM 2027 C CA . SER A 1 260 ? 8.820 15.290 14.547 1.00 33.12 260 SER A CA 1
ATOM 2028 C C . SER A 1 260 ? 8.207 16.678 14.798 1.00 33.12 260 SER A C 1
ATOM 2030 O O . SER A 1 260 ? 7.054 16.821 15.219 1.00 33.12 260 SER A O 1
ATOM 2032 N N . ALA A 1 261 ? 8.976 17.710 14.437 1.00 36.16 261 ALA A N 1
ATOM 2033 C CA . ALA A 1 261 ? 8.684 19.140 14.569 1.00 36.16 261 ALA A CA 1
ATOM 2034 C C . ALA A 1 261 ? 7.392 19.644 13.875 1.00 36.16 261 ALA A C 1
ATOM 2036 O O . ALA A 1 261 ? 7.139 20.844 13.845 1.00 36.16 261 ALA A O 1
ATOM 2037 N N . ALA A 1 262 ? 6.545 18.757 13.343 1.00 34.09 262 ALA A N 1
ATOM 2038 C CA . ALA A 1 262 ? 5.213 19.089 12.839 1.00 34.09 262 ALA A CA 1
ATOM 2039 C C . ALA A 1 262 ? 4.078 18.831 13.856 1.00 34.09 262 ALA A C 1
ATOM 2041 O O . ALA A 1 262 ? 2.928 19.153 13.563 1.00 34.09 262 ALA A O 1
ATOM 2042 N N . SER A 1 263 ? 4.362 18.262 15.037 1.00 35.41 263 SER A N 1
ATOM 2043 C CA . SER A 1 263 ? 3.330 17.911 16.033 1.00 35.41 263 SER A CA 1
ATOM 2044 C C . SER A 1 263 ? 3.550 18.489 17.436 1.00 35.41 263 SER A C 1
ATOM 2046 O O . SER A 1 263 ? 2.826 18.115 18.360 1.00 35.41 263 SER A O 1
ATOM 2048 N N . VAL A 1 264 ? 4.476 19.433 17.627 1.00 35.00 264 VAL A N 1
ATOM 2049 C CA . VAL A 1 264 ? 4.606 20.156 18.905 1.00 35.00 264 VAL A CA 1
ATOM 2050 C C . VAL A 1 264 ? 3.527 21.244 18.983 1.00 35.00 264 VAL A C 1
ATOM 2052 O O . VAL A 1 264 ? 3.791 22.439 18.902 1.00 35.00 264 VAL A O 1
ATOM 2055 N N . ARG A 1 265 ? 2.265 20.824 19.097 1.00 32.41 265 ARG A N 1
ATOM 2056 C CA . ARG A 1 265 ? 1.173 21.675 19.576 1.00 32.41 265 ARG A CA 1
ATOM 2057 C C . ARG A 1 265 ? 0.984 21.398 21.060 1.00 32.41 265 ARG A C 1
ATOM 2059 O O . ARG A 1 265 ? 0.221 20.508 21.404 1.00 32.41 265 ARG A O 1
ATOM 2066 N N . SER A 1 266 ? 1.716 22.183 21.855 1.00 34.34 266 SER A N 1
ATOM 2067 C CA . SER A 1 266 ? 1.687 22.305 23.319 1.00 34.34 266 SER A CA 1
ATOM 2068 C C . SER A 1 266 ? 1.819 20.992 24.105 1.00 34.34 266 SER A C 1
ATOM 2070 O O . SER A 1 266 ? 1.650 19.892 23.593 1.00 34.34 266 SER A O 1
ATOM 2072 N N . ALA A 1 267 ? 2.132 21.088 25.394 1.00 41.59 267 ALA A N 1
ATOM 2073 C CA . ALA A 1 267 ? 1.681 20.068 26.330 1.00 41.59 267 ALA A CA 1
ATOM 2074 C C . ALA A 1 267 ? 0.144 20.066 26.233 1.00 41.59 267 ALA A C 1
ATOM 2076 O O . ALA A 1 267 ? -0.515 20.950 26.776 1.00 41.59 267 ALA A O 1
ATOM 2077 N N . GLY A 1 268 ? -0.393 19.228 25.344 1.00 43.72 268 GLY A N 1
ATOM 2078 C CA . GLY A 1 268 ? -1.797 19.230 24.954 1.00 43.72 268 GLY A CA 1
ATOM 2079 C C . GLY A 1 268 ? -2.670 18.836 26.132 1.00 43.72 268 GLY A C 1
ATOM 2080 O O . GLY A 1 268 ? -2.215 18.177 27.060 1.00 43.72 268 GLY A O 1
ATOM 2081 N N . GLU A 1 269 ? -3.924 19.252 26.134 1.00 53.97 269 GLU A N 1
ATOM 2082 C CA . GLU A 1 269 ? -4.912 18.753 27.085 1.00 53.97 269 GLU A CA 1
ATOM 2083 C C . GLU A 1 269 ? -5.129 17.253 26.837 1.00 53.97 269 GLU A C 1
ATOM 2085 O O . GLU A 1 269 ? -5.155 16.803 25.687 1.00 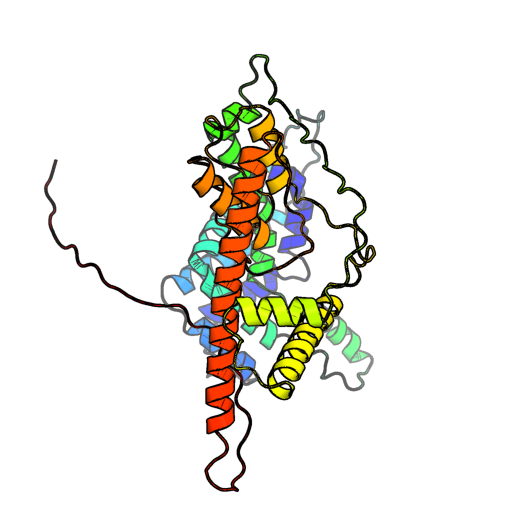53.97 269 GLU A O 1
ATOM 2090 N N . SER A 1 270 ? -5.267 16.453 27.899 1.00 58.91 270 SER A N 1
ATOM 2091 C CA . SER A 1 270 ? -5.631 15.044 27.729 1.00 58.91 270 SER A CA 1
ATOM 2092 C C . SER A 1 270 ? -6.995 14.971 27.059 1.00 58.91 270 SER A C 1
ATOM 2094 O O . SER A 1 270 ? -7.914 15.674 27.460 1.00 58.91 270 SER A O 1
ATOM 2096 N N . PHE A 1 271 ? -7.131 14.144 26.026 1.00 71.56 271 PHE A N 1
ATOM 2097 C CA . PHE A 1 271 ? -8.393 13.989 25.312 1.00 71.56 271 PHE A CA 1
ATOM 2098 C C . PHE A 1 271 ? -8.783 12.520 25.219 1.00 71.56 271 PHE A C 1
ATOM 2100 O O . PHE A 1 271 ? -7.938 11.617 25.173 1.00 71.56 271 PHE A O 1
ATOM 2107 N N . VAL A 1 272 ? -10.092 12.285 25.205 1.00 76.75 272 VAL A N 1
ATOM 2108 C CA . VAL A 1 272 ? -10.656 10.976 24.896 1.00 76.75 272 VAL A CA 1
ATOM 2109 C C . VAL A 1 272 ? -10.464 10.749 23.402 1.00 76.75 272 VAL A C 1
ATOM 2111 O O . VAL A 1 272 ? -10.849 11.582 22.583 1.00 76.75 272 VAL A O 1
ATOM 2114 N N . HIS A 1 273 ? -9.830 9.642 23.028 1.00 79.19 273 HIS A N 1
ATOM 2115 C CA . HIS A 1 273 ? -9.662 9.313 21.611 1.00 79.19 273 HIS A CA 1
ATOM 2116 C C . HIS A 1 273 ? -11.017 9.052 20.957 1.00 79.19 273 HIS A C 1
ATOM 2118 O O . HIS A 1 273 ? -11.940 8.561 21.611 1.00 79.19 273 HIS A O 1
ATOM 2124 N N . CYS A 1 274 ? -11.136 9.369 19.667 1.00 74.62 274 CYS A N 1
ATOM 2125 C CA . CYS A 1 274 ? -12.419 9.342 18.968 1.00 74.62 274 CYS A CA 1
ATOM 2126 C C . CYS A 1 274 ? -13.075 7.956 18.979 1.00 74.62 274 CYS A C 1
ATOM 2128 O O . CYS A 1 274 ? -14.296 7.872 19.038 1.00 74.62 274 CYS A O 1
ATOM 2130 N N . GLU A 1 275 ? -12.292 6.877 18.999 1.00 78.00 275 GLU A N 1
ATOM 2131 C CA . GLU A 1 275 ? -12.801 5.510 19.077 1.00 78.00 275 GLU A CA 1
ATOM 2132 C C . GLU A 1 275 ? -13.503 5.237 20.416 1.00 78.00 275 GLU A C 1
ATOM 2134 O O . GLU A 1 275 ? -14.601 4.684 20.446 1.00 78.00 275 GLU A O 1
ATOM 2139 N N . CYS A 1 276 ? -12.888 5.653 21.528 1.00 82.50 276 CYS A N 1
ATOM 2140 C CA . CYS A 1 276 ? -13.455 5.501 22.868 1.00 82.50 276 CYS A CA 1
ATOM 2141 C C . CYS A 1 276 ? -14.643 6.445 23.097 1.00 82.50 276 CYS A C 1
ATOM 2143 O O . CYS A 1 276 ? -15.623 6.048 23.721 1.00 82.50 276 CYS A O 1
ATOM 2145 N N . ALA A 1 277 ? -14.566 7.677 22.580 1.00 82.50 277 ALA A N 1
ATOM 2146 C CA . ALA A 1 277 ? -15.658 8.646 22.643 1.00 82.50 277 ALA A CA 1
ATOM 2147 C C . ALA A 1 277 ? -16.887 8.159 21.865 1.00 82.50 277 ALA A C 1
ATOM 2149 O O . ALA A 1 277 ? -18.010 8.283 22.347 1.00 82.50 277 ALA A O 1
ATOM 2150 N N . LEU A 1 278 ? -16.673 7.566 20.686 1.00 79.81 278 LEU A N 1
ATOM 2151 C CA . LEU A 1 278 ? -17.741 6.983 19.886 1.00 79.81 278 LEU A CA 1
ATOM 2152 C C . LEU A 1 278 ? -18.393 5.804 20.611 1.00 79.81 278 LEU A C 1
ATOM 2154 O O . LEU A 1 278 ? -19.613 5.765 20.696 1.00 79.81 278 LEU A O 1
ATOM 2158 N N . LEU A 1 279 ? -17.605 4.881 21.173 1.00 82.88 279 LEU A N 1
ATOM 2159 C CA . LEU A 1 279 ? -18.151 3.757 21.938 1.00 82.88 279 LEU A CA 1
ATOM 2160 C C . LEU A 1 279 ? -18.988 4.232 23.136 1.00 82.88 279 LEU A C 1
ATOM 2162 O O . LEU A 1 279 ? -20.109 3.766 23.310 1.00 82.88 279 LEU A O 1
ATOM 2166 N N . ALA A 1 280 ? -18.475 5.185 23.919 1.00 84.25 280 ALA A N 1
ATOM 2167 C CA . ALA A 1 280 ? -19.210 5.763 25.042 1.00 84.25 280 ALA A CA 1
ATOM 2168 C C . ALA A 1 280 ? -20.526 6.413 24.591 1.00 84.25 280 ALA A C 1
ATOM 2170 O O . ALA A 1 280 ? -21.576 6.160 25.170 1.00 84.25 280 ALA A O 1
ATOM 2171 N N . HIS A 1 281 ? -20.488 7.182 23.501 1.00 81.50 281 HIS A N 1
ATOM 2172 C CA . HIS A 1 281 ? -21.684 7.804 22.950 1.00 81.50 281 HIS A CA 1
ATOM 2173 C C . HIS A 1 281 ? -22.722 6.774 22.484 1.00 81.50 281 HIS A C 1
ATOM 2175 O O . HIS A 1 281 ? -23.903 6.929 22.765 1.00 81.50 281 HIS A O 1
ATOM 2181 N N . LEU A 1 282 ? -22.296 5.718 21.790 1.00 78.81 282 LEU A N 1
ATOM 2182 C CA . LEU A 1 282 ? -23.190 4.664 21.303 1.00 78.81 282 LEU A CA 1
ATOM 2183 C C . LEU A 1 282 ? -23.830 3.876 22.450 1.00 78.81 282 LEU A C 1
ATOM 2185 O O . LEU A 1 282 ? -25.016 3.559 22.377 1.00 78.81 282 LEU A O 1
ATOM 2189 N N . HIS A 1 283 ? -23.061 3.615 23.509 1.00 83.38 283 HIS A N 1
ATOM 2190 C CA . HIS A 1 283 ? -23.558 3.034 24.754 1.00 83.38 283 HIS A CA 1
ATOM 2191 C C . HIS A 1 283 ? -24.643 3.914 25.378 1.00 83.38 283 HIS A C 1
ATOM 2193 O O . HIS A 1 283 ? -25.747 3.451 25.635 1.00 83.38 283 HIS A O 1
ATOM 2199 N N . ASP A 1 284 ? -24.379 5.214 25.520 1.00 82.19 284 ASP A N 1
ATOM 2200 C CA . ASP A 1 284 ? -25.346 6.156 26.088 1.00 82.19 284 ASP A CA 1
ATOM 2201 C C . ASP A 1 284 ? -26.630 6.289 25.242 1.00 82.19 284 ASP A C 1
ATOM 2203 O O . ASP A 1 284 ? -27.666 6.712 25.750 1.00 82.19 284 ASP A O 1
ATOM 2207 N N . GLN A 1 285 ? -26.576 5.946 23.950 1.00 79.38 285 GLN A N 1
ATOM 2208 C CA . GLN A 1 285 ? -27.740 5.884 23.059 1.00 79.38 285 GLN A CA 1
ATOM 2209 C C . GLN A 1 285 ? -28.461 4.521 23.087 1.00 79.38 285 GLN A C 1
ATOM 2211 O O . GLN A 1 285 ? -29.462 4.353 22.391 1.00 79.38 285 GLN A O 1
ATOM 2216 N N . GLY A 1 286 ? -27.969 3.540 23.852 1.00 76.12 286 GLY A N 1
ATOM 2217 C CA . GLY A 1 286 ? -28.526 2.187 23.917 1.00 76.12 286 GLY A CA 1
ATOM 2218 C C . GLY A 1 286 ? -28.311 1.357 22.645 1.00 76.12 286 GLY A C 1
ATOM 2219 O O . GLY A 1 286 ? -29.045 0.404 22.401 1.00 76.12 286 GLY A O 1
ATOM 2220 N N . ILE A 1 287 ? -27.323 1.707 21.811 1.00 69.88 287 ILE A N 1
ATOM 2221 C CA . ILE A 1 287 ? -27.029 1.042 20.524 1.00 69.88 287 ILE A CA 1
ATOM 2222 C C . ILE A 1 287 ? -25.929 -0.020 20.720 1.00 69.88 287 ILE A C 1
ATOM 2224 O O . ILE A 1 287 ? -24.972 -0.114 19.952 1.00 69.88 287 ILE A O 1
ATOM 2228 N N . GLU A 1 288 ? -26.012 -0.802 21.795 1.00 61.06 288 GLU A N 1
ATOM 2229 C CA . GLU A 1 288 ? -24.950 -1.744 22.184 1.00 61.06 288 GLU A CA 1
ATOM 2230 C C . GLU A 1 288 ? -25.000 -3.049 21.383 1.00 61.06 288 GLU A C 1
ATOM 2232 O O . GLU A 1 288 ? -23.969 -3.537 20.917 1.00 61.06 288 GLU A O 1
ATOM 2237 N N . ASP A 1 289 ? -26.204 -3.570 21.142 1.00 56.88 289 ASP A N 1
ATOM 2238 C CA . ASP A 1 289 ? -26.406 -4.886 20.519 1.00 56.88 289 ASP A CA 1
ATOM 2239 C C . ASP A 1 289 ? -26.328 -4.863 18.987 1.00 56.88 289 ASP A C 1
ATOM 2241 O O . ASP A 1 289 ? -26.283 -5.904 18.333 1.00 56.88 289 ASP A O 1
ATOM 2245 N N . THR A 1 290 ? -26.319 -3.673 18.381 1.00 52.22 290 THR A N 1
ATOM 2246 C CA . THR A 1 290 ? -26.410 -3.526 16.916 1.00 52.22 290 THR A CA 1
ATOM 2247 C C . THR A 1 290 ? -25.037 -3.436 16.239 1.00 52.22 290 THR A C 1
ATOM 2249 O O . THR A 1 290 ? -24.934 -3.555 15.019 1.00 52.22 290 THR A O 1
ATOM 2252 N N . ILE A 1 291 ? -23.953 -3.236 17.000 1.00 58.31 291 ILE A N 1
ATOM 2253 C CA . ILE A 1 291 ? -22.645 -2.873 16.437 1.00 58.31 291 ILE A CA 1
ATOM 2254 C C . ILE A 1 291 ? -21.641 -4.005 16.648 1.00 58.31 291 ILE A C 1
ATOM 2256 O O . ILE A 1 291 ? -20.879 -4.035 17.608 1.00 58.31 291 ILE A O 1
ATOM 2260 N N . ALA A 1 292 ? -21.577 -4.928 15.688 1.00 55.56 292 ALA A N 1
ATOM 2261 C CA . ALA A 1 292 ? -20.570 -5.994 15.698 1.00 55.56 292 ALA A CA 1
ATOM 2262 C C . ALA A 1 292 ? -19.130 -5.467 15.499 1.00 55.56 292 ALA A C 1
ATOM 2264 O O . ALA A 1 292 ? -18.155 -6.150 15.837 1.00 55.56 292 ALA A O 1
ATOM 2265 N N . TYR A 1 293 ? -18.974 -4.260 14.937 1.00 63.34 293 TYR A N 1
ATOM 2266 C CA . TYR A 1 293 ? -17.683 -3.758 14.477 1.00 63.34 293 TYR A CA 1
ATOM 2267 C C . TYR A 1 293 ? -17.549 -2.231 14.546 1.00 63.34 293 TYR A C 1
ATOM 2269 O O . TYR A 1 293 ? -18.376 -1.504 13.997 1.00 63.34 293 TYR A O 1
ATOM 2277 N N . ILE A 1 294 ? -16.445 -1.750 15.132 1.00 63.16 294 ILE A N 1
ATOM 2278 C CA . ILE A 1 294 ? -16.026 -0.342 15.063 1.00 63.16 294 ILE A CA 1
ATOM 2279 C C . ILE A 1 294 ? -14.767 -0.238 14.197 1.00 63.16 294 ILE A C 1
ATOM 2281 O O . ILE A 1 294 ? -13.677 -0.678 14.577 1.00 63.16 294 ILE A O 1
ATOM 2285 N N . GLY A 1 295 ? -14.929 0.351 13.010 1.00 60.31 295 GLY A N 1
ATOM 2286 C CA . GLY A 1 295 ? -13.838 0.636 12.084 1.00 60.31 295 GLY A CA 1
ATOM 2287 C C . GLY A 1 295 ? -13.073 1.888 12.495 1.00 60.31 295 GLY A C 1
ATOM 2288 O O . GLY A 1 295 ? -13.660 2.951 12.671 1.00 60.31 295 GLY A O 1
ATOM 2289 N N . VAL A 1 296 ? -11.753 1.768 12.621 1.00 61.00 296 VAL A N 1
ATOM 2290 C CA . VAL A 1 296 ? -10.877 2.852 13.078 1.00 61.00 296 VAL A CA 1
ATOM 2291 C C . VAL A 1 296 ? -9.878 3.190 11.972 1.00 61.00 296 VAL A C 1
ATOM 2293 O O . VAL A 1 296 ? -9.270 2.302 11.377 1.00 61.00 296 VAL A O 1
ATOM 2296 N N . SER A 1 297 ? -9.735 4.477 11.639 1.00 45.50 297 SER A N 1
ATOM 2297 C CA . SER A 1 297 ? -8.883 4.925 10.517 1.00 45.50 297 SER A CA 1
ATOM 2298 C C . SER A 1 297 ? -7.379 4.735 10.773 1.00 45.50 297 SER A C 1
ATOM 2300 O O . SER A 1 297 ? -6.572 4.802 9.844 1.00 45.50 297 SER A O 1
ATOM 2302 N N . LYS A 1 298 ? -6.997 4.489 12.032 1.00 58.91 298 LYS A N 1
ATOM 2303 C CA . LYS A 1 298 ? -5.642 4.186 12.503 1.00 58.91 298 LYS A CA 1
ATOM 2304 C C . LYS A 1 298 ? -5.716 3.048 13.529 1.00 58.91 298 LYS A C 1
ATOM 2306 O O . LYS A 1 298 ? -6.740 2.930 14.197 1.00 58.91 298 LYS A O 1
ATOM 2311 N N . PRO A 1 299 ? -4.665 2.220 13.689 1.00 60.44 299 PRO A N 1
ATOM 2312 C CA . PRO A 1 299 ? -4.648 1.213 14.745 1.00 60.44 299 PRO A CA 1
ATOM 2313 C C . PRO A 1 299 ? -4.853 1.883 16.109 1.00 60.44 299 PRO A C 1
ATOM 2315 O O . PRO A 1 299 ? -4.213 2.892 16.412 1.00 60.44 299 PRO A O 1
ATOM 2318 N N . SER A 1 300 ? -5.754 1.326 16.922 1.00 65.88 300 SER A N 1
ATOM 2319 C CA . SER A 1 300 ? -6.029 1.837 18.266 1.00 65.88 300 SER A CA 1
ATOM 2320 C C . SER A 1 300 ? -4.757 1.795 19.116 1.00 65.88 300 SER A C 1
ATOM 2322 O O . SER A 1 300 ? -4.079 0.761 19.146 1.00 65.88 300 SER A O 1
ATOM 2324 N N . CYS A 1 301 ? -4.459 2.875 19.846 1.00 75.62 301 CYS A N 1
ATOM 2325 C CA . CYS A 1 301 ? -3.345 2.884 20.796 1.00 75.62 301 CYS A CA 1
ATOM 2326 C C . CYS A 1 301 ? -3.540 1.807 21.884 1.00 75.62 301 CYS A C 1
ATOM 2328 O O . CYS A 1 301 ? -4.654 1.314 22.096 1.00 75.62 301 CYS A O 1
ATOM 2330 N N . GLY A 1 302 ? -2.473 1.456 22.609 1.00 74.94 302 GLY A N 1
ATOM 2331 C CA . GLY A 1 302 ? -2.529 0.394 23.623 1.00 74.94 302 GLY A CA 1
ATOM 2332 C C . GLY A 1 302 ? -3.568 0.636 24.729 1.00 74.94 302 GLY A C 1
ATOM 2333 O O . GLY A 1 302 ? -4.186 -0.312 25.222 1.00 74.94 302 GLY A O 1
ATOM 2334 N N . LEU A 1 303 ? -3.814 1.903 25.082 1.00 81.69 303 LEU A N 1
ATOM 2335 C CA . LEU A 1 303 ? -4.815 2.286 26.084 1.00 81.69 303 LEU A CA 1
ATOM 2336 C C . LEU A 1 303 ? -6.244 2.138 25.551 1.00 81.69 303 LEU A C 1
ATOM 2338 O O . LEU A 1 303 ? -7.069 1.536 26.232 1.00 81.69 303 LEU A O 1
ATOM 2342 N N . CYS A 1 304 ? -6.521 2.566 24.315 1.00 83.25 304 CYS A N 1
ATOM 2343 C CA . CYS A 1 304 ? -7.808 2.305 23.667 1.00 83.25 304 CYS A CA 1
ATOM 2344 C C . CYS A 1 304 ? -8.071 0.802 23.564 1.00 83.25 304 CYS A C 1
ATOM 2346 O O . CYS A 1 304 ? -9.121 0.335 23.987 1.00 83.25 304 CYS A O 1
ATOM 2348 N N . ALA A 1 305 ? -7.100 0.018 23.086 1.00 80.75 305 ALA A N 1
ATOM 2349 C CA . ALA A 1 305 ? -7.252 -1.432 22.967 1.00 80.75 305 ALA A CA 1
ATOM 2350 C C . ALA A 1 305 ? -7.588 -2.100 24.314 1.00 80.75 305 ALA A C 1
ATOM 2352 O O . ALA A 1 305 ? -8.453 -2.976 24.375 1.00 80.75 305 ALA A O 1
ATOM 2353 N N . THR A 1 306 ? -6.938 -1.657 25.396 1.00 85.06 306 THR A N 1
ATOM 2354 C CA . THR A 1 306 ? -7.219 -2.143 26.755 1.00 85.06 306 THR A CA 1
ATOM 2355 C C . THR A 1 306 ? -8.614 -1.715 27.217 1.00 85.06 306 THR A C 1
ATOM 2357 O O . THR A 1 306 ? -9.348 -2.551 27.735 1.00 85.06 306 THR A O 1
ATOM 2360 N N . TYR A 1 307 ? -9.023 -0.469 26.956 1.00 88.56 307 TYR A N 1
ATOM 2361 C CA . TYR A 1 307 ? -10.369 0.022 27.265 1.00 88.56 307 TYR A CA 1
ATOM 2362 C C . TYR A 1 307 ? -11.458 -0.801 26.564 1.00 88.56 307 TYR A C 1
ATOM 2364 O O . TYR A 1 307 ? -12.364 -1.293 27.227 1.00 88.56 307 TYR A O 1
ATOM 2372 N N . PHE A 1 308 ? -11.329 -1.043 25.254 1.00 86.38 308 PHE A N 1
ATOM 2373 C CA . PHE A 1 308 ? -12.255 -1.892 24.495 1.00 86.38 308 PHE A CA 1
ATOM 2374 C C . PHE A 1 308 ? -12.326 -3.323 25.049 1.00 86.38 308 PHE A C 1
ATOM 2376 O O . PHE A 1 308 ? -13.393 -3.931 25.052 1.00 86.38 308 PHE A O 1
ATOM 2383 N N . ALA A 1 309 ? -11.204 -3.877 25.521 1.00 85.50 309 ALA A N 1
ATOM 2384 C CA . ALA A 1 309 ? -11.190 -5.194 26.155 1.00 85.50 309 ALA A CA 1
ATOM 2385 C C . ALA A 1 309 ? -11.926 -5.199 27.501 1.00 85.50 309 ALA A C 1
ATOM 2387 O O . ALA A 1 309 ? -12.750 -6.079 27.724 1.00 85.50 309 ALA A O 1
ATOM 2388 N N . CYS A 1 310 ? -11.676 -4.206 28.360 1.00 88.69 310 CYS A N 1
ATOM 2389 C CA . CYS A 1 310 ? -12.413 -4.050 29.613 1.00 88.69 310 CYS A CA 1
ATOM 2390 C C . CYS A 1 310 ? -13.909 -3.854 29.360 1.00 88.69 310 CYS A C 1
ATOM 2392 O O . CYS A 1 310 ? -14.716 -4.466 30.045 1.00 88.69 310 CYS A O 1
ATOM 2394 N N . TYR A 1 311 ? -14.274 -3.045 28.363 1.00 88.38 311 TYR A N 1
ATOM 2395 C CA . TYR A 1 311 ? -15.669 -2.788 28.025 1.00 88.38 311 TYR A CA 1
ATOM 2396 C C . TYR A 1 311 ? -16.390 -4.084 27.652 1.00 88.38 311 TYR A C 1
ATOM 2398 O O . TYR A 1 311 ? -17.383 -4.413 28.286 1.00 88.38 311 TYR A O 1
ATOM 2406 N N . ARG A 1 312 ? -15.832 -4.880 26.726 1.00 88.00 312 ARG A N 1
ATOM 2407 C CA . ARG A 1 312 ? -16.380 -6.201 26.369 1.00 88.00 312 ARG A CA 1
ATOM 2408 C C . ARG A 1 312 ? -16.555 -7.125 27.570 1.00 88.00 312 ARG A C 1
ATOM 2410 O O . ARG A 1 312 ? -17.569 -7.798 27.679 1.00 88.00 312 ARG A O 1
ATOM 2417 N N . GLU A 1 313 ? -15.559 -7.181 28.452 1.00 87.94 313 GLU A N 1
ATOM 2418 C CA . GLU A 1 313 ? -15.611 -8.045 29.635 1.00 87.94 313 GLU A CA 1
ATOM 2419 C C . GLU A 1 313 ? -16.696 -7.613 30.624 1.00 87.94 313 GLU A C 1
ATOM 2421 O O . GLU A 1 313 ? -17.330 -8.466 31.236 1.00 87.94 313 GLU A O 1
ATOM 2426 N N . VAL A 1 314 ? -16.902 -6.305 30.790 1.00 88.62 314 VAL A N 1
ATOM 2427 C CA . VAL A 1 314 ? -17.867 -5.771 31.755 1.00 88.62 314 VAL A CA 1
ATOM 2428 C C . VAL A 1 314 ? -19.293 -5.795 31.197 1.00 88.62 314 VAL A C 1
ATOM 2430 O O . VAL A 1 314 ? -20.214 -6.123 31.938 1.00 88.62 314 VAL A O 1
ATOM 2433 N N . THR A 1 315 ? -19.491 -5.469 29.917 1.00 85.44 315 THR A N 1
ATOM 2434 C CA . THR A 1 315 ? -20.830 -5.402 29.304 1.00 85.44 315 THR A CA 1
ATOM 2435 C C . THR A 1 315 ? -21.268 -6.704 28.640 1.00 85.44 315 THR A C 1
ATOM 2437 O O . THR A 1 315 ? -22.435 -6.851 28.301 1.00 85.44 315 THR A O 1
ATOM 2440 N N . GLY A 1 316 ? -20.355 -7.655 28.419 1.00 84.00 316 GLY A N 1
ATOM 2441 C CA . GLY A 1 316 ? -20.628 -8.852 27.618 1.00 84.00 316 GLY A CA 1
ATOM 2442 C C . GLY A 1 316 ? -20.799 -8.563 26.120 1.00 84.00 316 GLY A C 1
ATOM 2443 O O . GLY A 1 316 ? -21.190 -9.451 25.366 1.00 84.00 316 GLY A O 1
ATOM 2444 N N . SER A 1 317 ? -20.508 -7.336 25.676 1.00 79.56 317 SER A N 1
ATOM 2445 C CA . SER A 1 317 ? -20.728 -6.906 24.294 1.00 79.56 317 SER A CA 1
ATOM 2446 C C . SER A 1 317 ? -19.831 -7.639 23.286 1.00 79.56 317 SER A C 1
ATOM 2448 O O . SER A 1 317 ? -18.641 -7.878 23.509 1.00 79.56 317 SER A O 1
ATOM 2450 N N . GLY A 1 318 ? -20.395 -7.943 22.113 1.00 72.19 318 GLY A N 1
ATOM 2451 C CA . GLY A 1 318 ? -19.699 -8.587 20.991 1.00 72.19 318 GLY A CA 1
ATOM 2452 C C . GLY A 1 318 ? -18.829 -7.647 20.144 1.00 72.19 318 GLY A C 1
ATOM 2453 O O . GLY A 1 318 ? -18.443 -8.006 19.033 1.00 72.19 318 GLY A O 1
ATOM 2454 N N . ILE A 1 319 ? -18.535 -6.436 20.624 1.00 72.81 319 ILE A N 1
ATOM 2455 C CA . ILE A 1 319 ? -17.915 -5.370 19.825 1.00 72.81 319 ILE A CA 1
ATOM 2456 C C . ILE A 1 319 ? -16.463 -5.712 19.481 1.00 72.81 319 ILE A C 1
ATOM 2458 O O . ILE A 1 319 ? -15.578 -5.754 20.345 1.00 72.81 319 ILE A O 1
ATOM 2462 N N . THR A 1 320 ? -16.177 -5.862 18.190 1.00 66.06 320 THR A N 1
ATOM 2463 C CA . THR A 1 320 ? -14.813 -6.062 17.693 1.00 66.06 320 THR A CA 1
ATOM 2464 C C . THR A 1 320 ? -14.225 -4.768 17.129 1.00 66.06 320 THR A C 1
ATOM 2466 O O . THR A 1 320 ? -14.893 -3.987 16.454 1.00 66.06 320 THR A O 1
ATOM 2469 N N . THR A 1 321 ? -12.942 -4.527 17.399 1.00 65.56 321 THR A N 1
ATOM 2470 C CA . THR A 1 321 ? -12.139 -3.544 16.663 1.00 65.56 321 THR A CA 1
ATOM 2471 C C . THR A 1 321 ? -11.235 -4.316 15.709 1.00 65.56 321 THR A C 1
ATOM 2473 O O . THR A 1 321 ? -10.719 -5.378 16.075 1.00 65.56 321 THR A O 1
ATOM 2476 N N . ALA A 1 322 ? -11.045 -3.840 14.473 1.00 56.16 322 ALA A N 1
ATOM 2477 C CA . ALA A 1 322 ? -10.107 -4.496 13.564 1.00 56.16 322 ALA A CA 1
ATOM 2478 C C . ALA A 1 322 ? -8.728 -4.570 14.223 1.00 56.16 322 ALA A C 1
ATOM 2480 O O . ALA A 1 322 ? -8.132 -3.544 14.563 1.00 56.16 322 ALA A O 1
ATOM 2481 N N . ARG A 1 323 ? -8.207 -5.795 14.377 1.00 50.31 323 ARG A N 1
ATOM 2482 C CA . ARG A 1 323 ? -6.798 -6.020 14.702 1.00 50.31 323 ARG A CA 1
ATOM 2483 C C . ARG A 1 323 ? -5.967 -5.552 13.515 1.00 50.31 323 ARG A C 1
ATOM 2485 O O . ARG A 1 323 ? -5.602 -6.339 12.647 1.00 50.31 323 ARG A O 1
ATOM 2492 N N . GLY A 1 324 ? -5.665 -4.261 13.474 1.00 44.88 324 GLY A N 1
ATOM 2493 C CA . GLY A 1 324 ? -4.518 -3.783 12.727 1.00 44.88 324 GLY A CA 1
ATOM 2494 C C . GLY A 1 324 ? -3.290 -4.430 13.350 1.00 44.88 324 GLY A C 1
ATOM 2495 O O . GLY A 1 324 ? -2.880 -4.047 14.441 1.00 44.88 324 GLY A O 1
ATOM 2496 N N . THR A 1 325 ? -2.737 -5.445 12.691 1.00 41.12 325 THR A N 1
ATOM 2497 C CA . THR A 1 325 ? -1.432 -6.032 13.000 1.00 41.12 325 THR A CA 1
ATOM 2498 C C . THR A 1 325 ? -0.367 -4.954 12.810 1.00 41.12 325 THR A C 1
ATOM 2500 O O . THR A 1 325 ? 0.221 -4.820 11.741 1.00 41.12 325 THR A O 1
ATOM 2503 N N . GLY A 1 326 ? -0.190 -4.096 13.809 1.00 46.00 326 GLY A N 1
ATOM 2504 C CA . GLY A 1 326 ? 0.732 -2.976 13.719 1.00 46.00 326 GLY A CA 1
ATOM 2505 C C . GLY A 1 326 ? 0.467 -1.928 14.786 1.00 46.00 326 GLY A C 1
ATOM 2506 O O . GLY A 1 326 ? -0.490 -1.167 14.702 1.00 46.00 326 GLY A O 1
ATOM 2507 N N . THR A 1 327 ? 1.389 -1.843 15.745 1.00 49.78 327 THR A N 1
ATOM 2508 C CA . THR A 1 327 ? 1.549 -0.769 16.744 1.00 49.78 327 THR A CA 1
ATOM 2509 C C . THR A 1 327 ? 0.514 -0.696 17.876 1.00 49.78 327 THR A C 1
ATOM 2511 O O . THR A 1 327 ? -0.116 0.335 18.090 1.00 49.78 327 THR A O 1
ATOM 2514 N N . HIS A 1 328 ? 0.427 -1.753 18.691 1.00 51.38 328 HIS A N 1
ATOM 2515 C CA . HIS A 1 328 ? -0.285 -1.724 19.981 1.00 51.38 328 HIS A CA 1
ATOM 2516 C C . HIS A 1 328 ? 0.526 -1.111 21.144 1.00 51.38 328 HIS A C 1
ATOM 2518 O O . HIS A 1 328 ? -0.020 -0.914 22.226 1.00 51.38 328 HIS A O 1
ATOM 2524 N N . ASP A 1 329 ? 1.788 -0.727 20.920 1.00 52.69 329 ASP A N 1
ATOM 2525 C CA . ASP A 1 329 ? 2.709 -0.338 22.007 1.00 52.69 329 ASP A CA 1
ATOM 2526 C C . ASP A 1 329 ? 2.959 1.171 22.124 1.00 52.69 329 ASP A C 1
ATOM 2528 O O . ASP A 1 329 ? 3.788 1.628 22.917 1.00 52.69 329 ASP A O 1
ATOM 2532 N N . ARG A 1 330 ? 2.255 1.989 21.334 1.00 58.81 330 ARG A N 1
ATOM 2533 C CA . ARG A 1 330 ? 2.349 3.447 21.462 1.00 58.81 330 ARG A CA 1
ATOM 2534 C C . ARG A 1 330 ? 1.412 3.924 22.565 1.00 58.81 330 ARG A C 1
ATOM 2536 O O . ARG A 1 330 ? 0.201 4.006 22.372 1.00 58.81 330 ARG A O 1
ATOM 2543 N N . LEU A 1 331 ? 1.996 4.255 23.713 1.00 62.50 331 LEU A N 1
ATOM 2544 C CA . LEU A 1 331 ? 1.359 5.111 24.706 1.00 62.50 331 LEU A CA 1
ATOM 2545 C C . LEU A 1 331 ? 1.391 6.539 24.166 1.00 62.50 331 LEU A C 1
ATOM 2547 O O . LEU A 1 331 ? 2.457 7.107 23.940 1.00 62.50 331 LEU A O 1
ATOM 2551 N N . VAL A 1 332 ? 0.212 7.086 23.916 1.00 65.88 332 VAL A N 1
ATOM 2552 C CA . VAL A 1 332 ? 0.013 8.493 23.577 1.00 65.88 332 VAL A CA 1
ATOM 2553 C C . VAL A 1 332 ? -0.865 9.104 24.659 1.00 65.88 332 VAL A C 1
ATOM 2555 O O . VAL A 1 332 ? -1.509 8.375 25.417 1.00 65.88 332 VAL A O 1
ATOM 2558 N N . GLN A 1 333 ? -0.903 10.429 24.721 1.00 70.44 333 GLN A N 1
ATOM 2559 C CA . GLN A 1 333 ? -1.797 11.129 25.626 1.00 70.44 333 GLN A CA 1
ATOM 2560 C C . GLN A 1 333 ? -3.240 10.638 25.448 1.00 70.44 333 GLN A C 1
ATOM 2562 O O . GLN A 1 333 ? -3.743 10.565 24.325 1.00 70.44 333 GLN A O 1
ATOM 2567 N N . TRP A 1 334 ? -3.869 10.237 26.550 1.00 76.50 334 TRP A N 1
ATOM 2568 C CA . TRP A 1 334 ? -5.142 9.527 26.540 1.00 76.50 334 TRP A CA 1
ATOM 2569 C C . TRP A 1 334 ? -5.909 9.809 27.825 1.00 76.50 334 TRP A C 1
ATOM 2571 O O . TRP A 1 334 ? -5.326 9.862 28.909 1.00 76.50 334 TRP A O 1
ATOM 2581 N N . GLN A 1 335 ? -7.222 9.937 27.694 1.00 78.38 335 GLN A N 1
ATOM 2582 C CA . GLN A 1 335 ? -8.143 10.005 28.813 1.00 78.38 335 GLN A CA 1
ATOM 2583 C C . GLN A 1 335 ? -9.207 8.923 28.680 1.00 78.38 335 GLN A C 1
ATOM 2585 O O . GLN A 1 335 ? -9.714 8.654 27.589 1.00 78.38 335 GLN A O 1
ATOM 2590 N N . MET A 1 336 ? -9.562 8.333 29.818 1.00 80.31 336 MET A N 1
ATOM 2591 C CA . MET A 1 336 ? -10.659 7.384 29.885 1.00 80.31 336 MET A CA 1
ATOM 2592 C C . MET A 1 336 ? -11.991 8.104 29.642 1.00 80.31 336 MET A C 1
ATOM 2594 O O . MET A 1 336 ? -12.244 9.102 30.328 1.00 80.31 336 MET A O 1
ATOM 2598 N N . PRO A 1 337 ? -12.831 7.624 28.707 1.00 82.75 337 PRO A N 1
ATOM 2599 C CA . PRO A 1 337 ? -14.173 8.170 28.524 1.00 82.75 337 PRO A CA 1
ATOM 2600 C C . PRO A 1 337 ? -15.007 7.983 29.794 1.00 82.75 337 PRO A C 1
ATOM 2602 O O . PRO A 1 337 ? -14.730 7.090 30.598 1.00 82.75 337 PRO A O 1
ATOM 2605 N N . SER A 1 338 ? -16.024 8.824 29.945 1.00 84.00 338 SER A N 1
ATOM 2606 C CA . SER A 1 338 ? -17.059 8.656 30.963 1.00 84.00 338 SER A CA 1
ATOM 2607 C C . SER A 1 338 ? -18.348 8.170 30.309 1.00 84.00 338 SER A C 1
ATOM 2609 O O . SER A 1 338 ? -18.701 8.673 29.241 1.00 84.00 338 SER A O 1
ATOM 2611 N N . LEU A 1 339 ? -19.028 7.225 30.955 1.00 83.38 339 LEU A N 1
ATOM 2612 C CA . LEU A 1 339 ? -20.374 6.770 30.583 1.00 83.38 339 LEU A CA 1
ATOM 2613 C C . LEU A 1 339 ? -21.439 7.475 31.439 1.00 83.38 339 LEU A C 1
ATOM 2615 O O . LEU A 1 339 ? -21.150 7.871 32.572 1.00 83.38 339 LEU A O 1
ATOM 2619 N N . ASN A 1 340 ? -22.669 7.606 30.930 1.00 84.44 340 ASN A N 1
ATOM 2620 C CA . ASN A 1 340 ? -23.786 8.141 31.719 1.00 84.44 340 ASN A CA 1
ATOM 2621 C C . ASN A 1 340 ? -24.230 7.178 32.833 1.00 84.44 340 ASN A C 1
ATOM 2623 O O . ASN A 1 340 ? -24.690 7.621 33.889 1.00 84.44 340 ASN A O 1
ATOM 2627 N N . ASP A 1 341 ? -24.066 5.867 32.632 1.00 85.19 341 ASP A N 1
ATOM 2628 C CA . ASP A 1 341 ? -24.254 4.874 33.690 1.00 85.19 341 ASP A CA 1
ATOM 2629 C C . ASP A 1 341 ? -23.083 4.937 34.683 1.00 85.19 341 ASP A C 1
ATOM 2631 O O . ASP A 1 341 ? -21.995 4.408 34.449 1.00 85.19 341 ASP A O 1
ATOM 2635 N N . SER A 1 342 ? -23.325 5.575 35.831 1.00 84.44 342 SER A N 1
ATOM 2636 C CA . SER A 1 342 ? -22.317 5.773 36.877 1.00 84.44 342 SER A CA 1
ATOM 2637 C C . SER A 1 342 ? -21.808 4.470 37.503 1.00 84.44 342 SER A C 1
ATOM 2639 O O . SER A 1 342 ? -20.645 4.394 37.910 1.00 84.44 342 SER A O 1
ATOM 2641 N N . ARG A 1 343 ? -22.643 3.426 37.573 1.00 85.75 343 ARG A N 1
ATOM 2642 C CA . ARG A 1 343 ? -22.258 2.131 38.148 1.00 85.75 343 ARG A CA 1
ATOM 2643 C C . ARG A 1 343 ? -21.373 1.368 37.173 1.00 85.75 343 ARG A C 1
ATOM 2645 O O . ARG A 1 343 ? -20.360 0.786 37.580 1.00 85.75 343 ARG A O 1
ATOM 2652 N N . LEU A 1 344 ? -21.739 1.381 35.896 1.00 86.56 344 LEU A N 1
ATOM 2653 C CA . LEU A 1 344 ? -20.943 0.767 34.847 1.00 86.56 344 LEU A CA 1
ATOM 2654 C C . LEU A 1 344 ? -19.618 1.509 34.648 1.00 86.56 344 LEU A C 1
ATOM 2656 O O . LEU A 1 344 ? -18.575 0.861 34.593 1.00 86.56 344 LEU A O 1
ATOM 2660 N N . ASP A 1 345 ? -19.632 2.846 34.631 1.00 85.50 345 ASP A N 1
ATOM 2661 C CA . ASP A 1 345 ? -18.428 3.681 34.534 1.00 85.50 345 ASP A CA 1
ATOM 2662 C C . ASP A 1 345 ? -17.439 3.360 35.664 1.00 85.50 345 ASP A C 1
ATOM 2664 O O . ASP A 1 345 ? -16.255 3.120 35.416 1.00 85.50 345 ASP A O 1
ATOM 2668 N N . ALA A 1 346 ? -17.929 3.254 36.905 1.00 85.44 346 ALA A N 1
ATOM 2669 C CA . ALA A 1 346 ? -17.110 2.874 38.053 1.00 85.44 346 ALA A CA 1
ATOM 2670 C C . ALA A 1 346 ? -16.521 1.459 37.909 1.00 85.44 346 ALA A C 1
ATOM 2672 O O . ALA A 1 346 ? -15.331 1.249 38.166 1.00 85.44 346 ALA A O 1
ATOM 2673 N N . THR A 1 347 ? -17.326 0.498 37.450 1.00 89.06 347 THR A N 1
ATOM 2674 C CA . THR A 1 347 ? -16.886 -0.889 37.224 1.00 89.06 347 THR A CA 1
ATOM 2675 C C . THR A 1 347 ? -15.823 -0.959 36.129 1.00 89.06 347 THR A C 1
ATOM 2677 O O . THR A 1 347 ? -14.796 -1.625 36.277 1.00 89.06 347 THR A O 1
ATOM 2680 N N . LEU A 1 348 ? -16.021 -0.209 35.047 1.00 88.06 348 LEU A N 1
ATOM 2681 C CA . LEU A 1 348 ? -15.102 -0.140 33.924 1.00 88.06 348 LEU A CA 1
ATOM 2682 C C . LEU A 1 348 ? -13.779 0.522 34.319 1.00 88.06 348 LEU A C 1
ATOM 2684 O O . LEU A 1 348 ? -12.714 0.039 33.931 1.00 88.06 348 LEU A O 1
ATOM 2688 N N . ARG A 1 349 ? -13.823 1.591 35.128 1.00 89.25 349 ARG A N 1
ATOM 2689 C CA . ARG A 1 349 ? -12.625 2.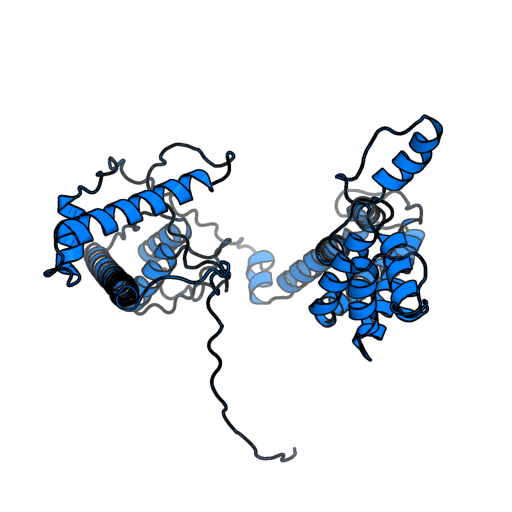232 35.698 1.00 89.25 349 ARG A CA 1
ATOM 2690 C C . ARG A 1 349 ? -11.845 1.260 36.566 1.00 89.25 349 ARG A C 1
ATOM 2692 O O . ARG A 1 349 ? -10.638 1.130 36.375 1.00 89.25 349 ARG A O 1
ATOM 2699 N N . ALA A 1 350 ? -12.524 0.534 37.452 1.00 87.31 350 ALA A N 1
ATOM 2700 C CA . ALA A 1 350 ? -11.893 -0.478 38.291 1.00 87.31 350 ALA A CA 1
ATOM 2701 C C . ALA A 1 350 ? -11.222 -1.577 37.447 1.00 87.31 350 ALA A C 1
ATOM 2703 O O . ALA A 1 350 ? -10.055 -1.896 37.678 1.00 87.31 350 ALA A O 1
ATOM 2704 N N . LYS A 1 351 ? -11.905 -2.083 36.410 1.00 89.06 351 LYS A N 1
ATOM 2705 C CA . LYS A 1 351 ? -11.362 -3.100 35.495 1.00 89.06 351 LYS A CA 1
ATOM 2706 C C . LYS A 1 351 ? -10.159 -2.595 34.699 1.00 89.06 351 LYS A C 1
ATOM 2708 O O . LYS A 1 351 ? -9.176 -3.311 34.513 1.00 89.06 351 LYS A O 1
ATOM 2713 N N . MET A 1 352 ? -10.216 -1.348 34.233 1.00 87.88 352 MET A N 1
ATOM 2714 C CA . MET A 1 352 ? -9.103 -0.705 33.540 1.00 87.88 352 MET A CA 1
ATOM 2715 C C . MET A 1 352 ? -7.889 -0.570 34.461 1.00 87.88 352 MET A C 1
ATOM 2717 O O . MET A 1 352 ? -6.783 -0.930 34.060 1.00 87.88 352 MET A O 1
ATOM 2721 N N . CYS A 1 353 ? -8.092 -0.111 35.699 1.00 83.69 353 CYS A N 1
ATOM 2722 C CA . CYS A 1 353 ? -7.041 -0.058 36.709 1.00 83.69 353 CYS A CA 1
ATOM 2723 C C . CYS A 1 353 ? -6.433 -1.443 36.949 1.00 83.69 353 CYS A C 1
ATOM 2725 O O . CYS A 1 353 ? -5.222 -1.578 36.836 1.00 83.69 353 CYS A O 1
ATOM 2727 N N . GLU A 1 354 ? -7.254 -2.472 37.175 1.00 85.81 354 GLU A N 1
ATOM 2728 C CA . GLU A 1 354 ? -6.811 -3.861 37.352 1.00 85.81 354 GLU A CA 1
ATOM 2729 C C . GLU A 1 354 ? -5.911 -4.324 36.191 1.00 85.81 354 GLU A C 1
ATOM 2731 O O . GLU A 1 354 ? -4.767 -4.721 36.412 1.00 85.81 354 GLU A O 1
ATOM 2736 N N . LYS A 1 355 ? -6.367 -4.202 34.934 1.00 84.88 355 LYS A N 1
ATOM 2737 C CA . LYS A 1 355 ? -5.577 -4.636 33.766 1.00 84.88 355 LYS A CA 1
ATOM 2738 C C . LYS A 1 355 ? -4.286 -3.844 33.582 1.00 84.88 355 LYS A C 1
ATOM 2740 O O . LYS A 1 355 ? -3.272 -4.412 33.173 1.00 84.88 355 LYS A O 1
ATOM 2745 N N . LEU A 1 356 ? -4.314 -2.537 33.834 1.00 83.19 356 LEU A N 1
ATOM 2746 C CA . LEU A 1 356 ? -3.119 -1.698 33.762 1.00 83.19 356 LEU A CA 1
ATOM 2747 C C . LEU A 1 356 ? -2.119 -2.062 34.862 1.00 83.19 356 LEU A C 1
ATOM 2749 O O . LEU A 1 356 ? -0.923 -2.139 34.590 1.00 83.19 356 LEU A O 1
ATOM 2753 N N . THR A 1 357 ? -2.602 -2.352 36.069 1.00 78.38 357 THR A N 1
ATOM 2754 C CA . THR A 1 357 ? -1.792 -2.846 37.182 1.00 78.38 357 THR A CA 1
ATOM 2755 C C . THR A 1 357 ? -1.147 -4.190 36.844 1.00 78.38 357 THR A C 1
ATOM 2757 O O . THR A 1 357 ? 0.052 -4.342 37.055 1.00 78.38 357 THR A O 1
ATOM 2760 N N . GLU A 1 358 ? -1.878 -5.138 36.254 1.00 80.50 358 GLU A N 1
ATOM 2761 C CA . GLU A 1 358 ? -1.310 -6.427 35.826 1.00 80.50 358 GLU A CA 1
ATOM 2762 C C . GLU A 1 358 ? -0.250 -6.267 34.728 1.00 80.50 358 GLU A C 1
ATOM 2764 O O . GLU A 1 358 ? 0.827 -6.864 34.792 1.00 80.50 358 GLU A O 1
ATOM 2769 N N . LYS A 1 359 ? -0.492 -5.389 33.746 1.00 78.00 359 LYS A N 1
ATOM 2770 C CA . LYS A 1 359 ? 0.522 -5.043 32.737 1.00 78.00 359 LYS A CA 1
ATOM 2771 C C . LYS A 1 359 ? 1.766 -4.430 33.377 1.00 78.00 359 LYS A C 1
ATOM 2773 O O . LYS A 1 359 ? 2.879 -4.770 32.978 1.00 78.00 359 LYS A O 1
ATOM 2778 N N . LEU A 1 360 ? 1.586 -3.554 34.365 1.00 75.56 360 LEU A N 1
ATOM 2779 C CA . LEU A 1 360 ? 2.690 -2.942 35.095 1.00 75.56 360 LEU A CA 1
ATOM 2780 C C . LEU A 1 360 ? 3.481 -3.989 35.888 1.00 75.56 360 LEU A C 1
ATOM 2782 O O . LEU A 1 360 ? 4.701 -4.011 35.771 1.00 75.56 360 LEU A O 1
ATOM 2786 N N . LYS A 1 361 ? 2.813 -4.900 36.608 1.00 74.56 361 LYS A N 1
ATOM 2787 C CA . LYS A 1 361 ? 3.455 -6.031 37.305 1.00 74.56 361 LYS A CA 1
ATOM 2788 C C . LYS A 1 361 ? 4.317 -6.862 36.356 1.00 74.56 361 LYS A C 1
ATOM 2790 O O . LYS A 1 361 ? 5.477 -7.131 36.661 1.00 74.56 361 LYS A O 1
ATOM 2795 N N . ALA A 1 362 ? 3.779 -7.226 35.191 1.00 74.44 362 ALA A N 1
ATOM 2796 C CA . ALA A 1 362 ? 4.497 -8.021 34.196 1.00 74.44 362 ALA A CA 1
ATOM 2797 C C . ALA A 1 362 ? 5.750 -7.301 33.667 1.00 74.44 362 ALA A C 1
ATOM 2799 O O . ALA A 1 362 ? 6.825 -7.895 33.594 1.00 74.44 362 ALA A O 1
ATOM 2800 N N . GLN A 1 363 ? 5.632 -6.009 33.347 1.00 70.31 363 GLN A N 1
ATOM 2801 C CA . GLN A 1 363 ? 6.771 -5.189 32.919 1.00 70.31 363 GLN A CA 1
ATOM 2802 C C . GLN A 1 363 ? 7.827 -5.076 34.019 1.00 70.31 363 GLN A C 1
ATOM 2804 O O . GLN A 1 363 ? 9.020 -5.235 33.768 1.00 70.31 363 GLN A O 1
ATOM 2809 N N . ALA A 1 364 ? 7.390 -4.851 35.253 1.00 69.00 364 ALA A N 1
ATOM 2810 C CA . ALA A 1 364 ? 8.284 -4.688 36.383 1.00 69.00 364 ALA A CA 1
ATOM 2811 C C . ALA A 1 364 ? 9.026 -6.000 36.719 1.00 69.00 364 ALA A C 1
ATOM 2813 O O . ALA A 1 364 ? 10.213 -5.983 37.044 1.00 69.00 364 ALA A O 1
ATOM 2814 N N . ALA A 1 365 ? 8.371 -7.155 36.571 1.00 71.56 365 ALA A N 1
ATOM 2815 C CA . ALA A 1 365 ? 9.012 -8.463 36.693 1.00 71.56 365 ALA A CA 1
ATOM 2816 C C . ALA A 1 365 ? 10.087 -8.699 35.613 1.00 71.56 365 ALA A C 1
ATOM 2818 O O . ALA A 1 365 ? 11.157 -9.232 35.916 1.00 71.56 365 ALA A O 1
ATOM 2819 N N . GLU A 1 366 ? 9.843 -8.271 34.371 1.00 72.44 366 GLU A N 1
ATOM 2820 C CA . GLU A 1 366 ? 10.818 -8.399 33.281 1.00 72.44 366 GLU A CA 1
ATOM 2821 C C . GLU A 1 366 ? 12.045 -7.502 33.503 1.00 72.44 366 GLU A C 1
ATOM 2823 O O . GLU A 1 366 ? 13.178 -7.968 33.380 1.00 72.44 366 GLU A O 1
ATOM 2828 N N . VAL A 1 367 ? 11.844 -6.253 33.934 1.00 69.00 367 VAL A N 1
ATOM 2829 C CA . VAL A 1 367 ? 12.947 -5.347 34.305 1.00 69.00 367 VAL A CA 1
ATOM 2830 C C . VAL A 1 367 ? 13.802 -5.959 35.420 1.00 69.00 367 VAL A C 1
ATOM 2832 O O . VAL A 1 367 ? 15.027 -5.999 35.315 1.00 69.00 367 VAL A O 1
ATOM 2835 N N . ARG A 1 368 ? 13.177 -6.537 36.454 1.00 69.88 368 ARG A N 1
ATOM 2836 C CA . ARG A 1 368 ? 13.894 -7.241 37.534 1.00 69.88 368 ARG A CA 1
ATOM 2837 C C . ARG A 1 368 ? 14.712 -8.422 37.029 1.00 69.88 368 ARG A C 1
ATOM 2839 O O . ARG A 1 368 ? 15.843 -8.630 37.468 1.00 69.88 368 ARG A O 1
ATOM 2846 N N . LYS A 1 369 ? 14.159 -9.204 36.103 1.00 75.62 369 LYS A N 1
ATOM 2847 C CA . LYS A 1 369 ? 14.864 -10.327 35.477 1.00 75.62 369 LYS A CA 1
ATOM 2848 C C . LYS A 1 369 ? 16.096 -9.851 34.706 1.00 75.62 369 LYS A C 1
ATOM 2850 O O . LYS A 1 369 ? 17.129 -10.514 34.761 1.00 75.62 369 LYS A O 1
ATOM 2855 N N . GLN A 1 370 ? 16.006 -8.713 34.020 1.00 70.69 370 GLN A N 1
ATOM 2856 C CA . GLN A 1 370 ? 17.130 -8.111 33.299 1.00 70.69 370 GLN A CA 1
ATOM 2857 C C . GLN A 1 370 ? 18.201 -7.570 34.255 1.00 70.69 370 GLN A C 1
ATOM 2859 O O . GLN A 1 370 ? 19.376 -7.889 34.076 1.00 70.69 370 GLN A O 1
ATOM 2864 N N . HIS A 1 371 ? 17.810 -6.868 35.323 1.00 67.00 371 HIS A N 1
ATOM 2865 C CA . HIS A 1 371 ? 18.747 -6.400 36.351 1.00 67.00 371 HIS A CA 1
ATOM 2866 C C . HIS A 1 371 ? 19.486 -7.553 37.035 1.00 67.00 371 HIS A C 1
ATOM 2868 O O . HIS A 1 371 ? 20.710 -7.527 37.114 1.00 67.00 371 HIS A O 1
ATOM 2874 N N . ARG A 1 372 ? 18.788 -8.618 37.456 1.00 67.75 372 ARG A N 1
ATOM 2875 C CA . ARG A 1 372 ? 19.439 -9.785 38.084 1.00 67.75 372 ARG A CA 1
ATOM 2876 C C . ARG A 1 372 ? 20.471 -10.446 37.169 1.00 67.75 372 ARG A C 1
ATOM 2878 O O . ARG A 1 372 ? 21.534 -10.840 37.638 1.00 67.75 372 ARG A O 1
ATOM 2885 N N . LYS A 1 373 ? 20.184 -10.530 35.867 1.00 66.75 373 LYS A N 1
ATOM 2886 C CA . LYS A 1 373 ? 21.128 -11.053 34.869 1.00 66.75 373 LYS A CA 1
ATOM 2887 C C . LYS A 1 373 ? 22.341 -10.140 34.674 1.00 66.75 373 LYS A C 1
ATOM 2889 O O . LYS A 1 373 ? 23.446 -10.644 34.518 1.00 66.75 373 LYS A O 1
ATOM 2894 N N . SER A 1 374 ? 22.149 -8.821 34.717 1.00 59.38 374 SER A N 1
ATOM 2895 C CA . SER A 1 374 ? 23.241 -7.846 34.611 1.00 59.38 374 SER A CA 1
ATOM 2896 C C . SER A 1 374 ? 24.136 -7.847 35.856 1.00 59.38 374 SER A C 1
ATOM 2898 O O . SER A 1 374 ? 25.357 -7.825 35.734 1.00 59.38 374 SER A O 1
ATOM 2900 N N . SER A 1 375 ? 23.554 -7.944 37.054 1.00 53.62 375 SER A N 1
ATOM 2901 C CA . SER A 1 375 ? 24.302 -7.949 38.320 1.00 53.62 375 SER A CA 1
ATOM 2902 C C . SER A 1 375 ? 25.056 -9.258 38.579 1.00 53.62 375 SER A C 1
ATOM 2904 O O . SER A 1 375 ? 26.046 -9.257 39.304 1.00 53.62 375 SER A O 1
ATOM 2906 N N . GLN A 1 376 ? 24.645 -10.371 37.962 1.00 48.44 376 GLN A N 1
ATOM 2907 C CA . GLN A 1 376 ? 25.399 -11.632 37.996 1.00 48.44 376 GLN A CA 1
ATOM 2908 C C . GLN A 1 376 ? 26.534 -11.699 36.958 1.00 48.44 376 GLN A C 1
ATOM 2910 O O . GLN A 1 376 ? 27.358 -12.606 37.024 1.00 48.44 376 GLN A O 1
ATOM 2915 N N . SER A 1 377 ? 26.627 -10.737 36.033 1.00 44.88 377 SER A N 1
ATOM 2916 C CA . SER A 1 377 ? 27.644 -10.728 34.971 1.00 44.88 377 SER A CA 1
ATOM 2917 C C . SER A 1 377 ? 29.005 -10.144 35.393 1.00 44.88 377 SER A C 1
ATOM 2919 O O . SER A 1 377 ? 29.917 -10.118 34.571 1.00 44.88 377 SER A O 1
ATOM 2921 N N . ASN A 1 378 ? 29.180 -9.707 36.648 1.00 38.84 378 ASN A N 1
ATOM 2922 C CA . ASN A 1 378 ? 30.415 -9.064 37.132 1.00 38.84 378 ASN A CA 1
ATOM 2923 C C . ASN A 1 378 ? 31.198 -9.884 38.177 1.00 38.84 378 ASN A C 1
ATOM 2925 O O . ASN A 1 378 ? 31.886 -9.315 39.023 1.00 38.84 378 ASN A O 1
ATOM 2929 N N . VAL A 1 379 ? 31.154 -11.220 38.111 1.00 41.62 379 VAL A N 1
ATOM 2930 C CA . VAL A 1 379 ? 32.097 -12.079 38.854 1.00 41.62 379 VAL A CA 1
ATOM 2931 C C . VAL A 1 379 ? 32.741 -13.101 37.911 1.00 41.62 379 VAL A C 1
ATOM 2933 O O . VAL A 1 379 ? 32.355 -14.263 37.901 1.00 41.62 379 VAL A O 1
ATOM 2936 N N . ALA A 1 380 ? 33.704 -12.643 37.099 1.00 32.31 380 ALA A N 1
ATOM 2937 C CA . ALA A 1 380 ? 34.899 -13.388 36.660 1.00 32.31 380 ALA A CA 1
ATOM 2938 C C . ALA A 1 380 ? 35.796 -12.515 35.743 1.00 32.31 380 ALA A C 1
ATOM 2940 O O . ALA A 1 380 ? 35.470 -12.279 34.587 1.00 32.31 380 ALA A O 1
ATOM 2941 N N . SER A 1 381 ? 36.922 -12.055 36.301 1.00 32.69 381 SER A N 1
ATOM 2942 C CA . SER A 1 381 ? 38.250 -11.785 35.700 1.00 32.69 381 SER A CA 1
ATOM 2943 C C . SER A 1 381 ? 38.408 -11.031 34.352 1.00 32.69 381 SER A C 1
ATOM 2945 O O . SER A 1 381 ? 38.103 -11.541 33.280 1.00 32.69 381 SER A O 1
ATOM 2947 N N . LEU A 1 382 ? 39.058 -9.857 34.414 1.00 31.06 382 LEU A N 1
ATOM 2948 C CA . LEU A 1 382 ? 39.746 -9.129 33.317 1.00 31.06 382 LEU A CA 1
ATOM 2949 C C . LEU A 1 382 ? 41.013 -9.871 32.799 1.00 31.06 382 LEU A C 1
ATOM 2951 O O . LEU A 1 382 ? 41.547 -10.682 33.558 1.00 31.06 382 LEU A O 1
ATOM 2955 N N . PRO A 1 383 ? 41.650 -9.477 31.661 1.00 41.03 383 PRO A N 1
ATOM 2956 C CA . PRO A 1 383 ? 41.149 -8.764 30.473 1.00 41.03 383 PRO A CA 1
ATOM 2957 C C . PRO A 1 383 ? 41.522 -9.447 29.126 1.00 41.03 383 PRO A C 1
ATOM 2959 O O . PRO A 1 383 ? 42.528 -10.142 29.007 1.00 41.03 383 PRO A O 1
ATOM 2962 N N . GLY A 1 384 ? 40.768 -9.161 28.059 1.00 26.11 384 GLY A N 1
ATOM 2963 C CA . GLY A 1 384 ? 41.136 -9.537 26.687 1.00 26.11 384 GLY A CA 1
ATOM 2964 C C . GLY A 1 384 ? 40.131 -9.031 25.652 1.00 26.11 384 GLY A C 1
ATOM 2965 O O . GLY A 1 384 ? 39.067 -9.605 25.479 1.00 26.11 384 GLY A O 1
ATOM 2966 N N . ILE A 1 385 ? 40.483 -7.923 25.005 1.00 38.91 385 ILE A N 1
ATOM 2967 C CA . ILE A 1 385 ? 39.758 -7.160 23.976 1.00 38.91 385 ILE A CA 1
ATOM 2968 C C . ILE A 1 385 ? 39.004 -8.051 22.966 1.00 38.91 385 ILE A C 1
ATOM 2970 O O . ILE A 1 385 ? 39.644 -8.847 22.280 1.00 38.91 385 ILE A O 1
ATOM 2974 N N . LYS A 1 386 ? 37.686 -7.831 22.800 1.00 31.02 386 LYS A N 1
ATOM 2975 C CA . LYS A 1 386 ? 36.968 -7.898 21.506 1.00 31.02 386 LYS A CA 1
ATOM 2976 C C . LYS A 1 386 ? 35.548 -7.308 21.584 1.00 31.02 386 LYS A C 1
ATOM 2978 O O . LYS A 1 386 ? 34.679 -7.827 22.269 1.00 31.02 386 LYS A O 1
ATOM 2983 N N . GLU A 1 387 ? 35.409 -6.182 20.887 1.00 30.28 387 GLU A N 1
ATOM 2984 C CA . GLU A 1 387 ? 34.325 -5.767 19.982 1.00 30.28 387 GLU A CA 1
ATOM 2985 C C . GLU A 1 387 ? 32.850 -6.083 20.316 1.00 30.28 387 GLU A C 1
ATOM 2987 O O . GLU A 1 387 ? 32.407 -7.226 20.383 1.00 30.28 387 GLU A O 1
ATOM 2992 N N . LEU A 1 388 ? 32.079 -4.995 20.426 1.00 30.02 388 LEU A N 1
ATOM 2993 C CA . LEU A 1 388 ? 30.626 -4.927 20.570 1.00 30.02 388 LEU A CA 1
ATOM 2994 C C . LEU A 1 388 ? 29.887 -5.568 19.383 1.00 30.02 388 LEU A C 1
ATOM 2996 O O . LEU A 1 388 ? 30.038 -5.133 18.244 1.00 30.02 388 LEU A O 1
ATOM 3000 N N . ALA A 1 389 ? 28.998 -6.517 19.682 1.00 30.62 389 ALA A N 1
ATOM 3001 C CA . ALA A 1 389 ? 27.964 -7.008 18.771 1.00 30.62 389 ALA A CA 1
ATOM 3002 C C . ALA A 1 389 ? 26.587 -6.382 19.107 1.00 30.62 389 ALA A C 1
AT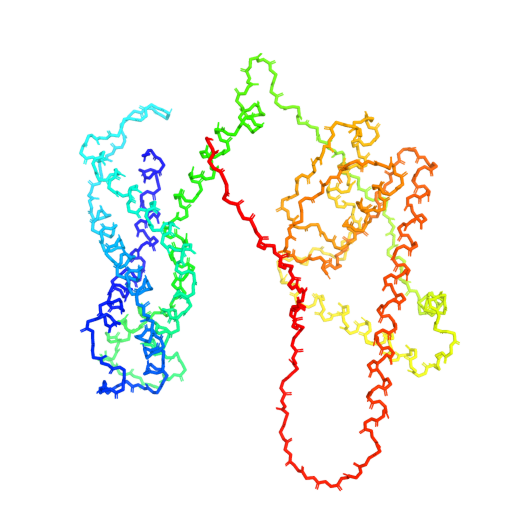OM 3004 O O . ALA A 1 389 ? 26.317 -6.081 20.274 1.00 30.62 389 ALA A O 1
ATOM 3005 N N . PRO A 1 390 ? 25.707 -6.172 18.108 1.00 30.66 390 PRO A N 1
ATOM 3006 C CA . PRO A 1 390 ? 24.439 -5.467 18.268 1.00 30.66 390 PRO A CA 1
ATOM 3007 C C . PRO A 1 390 ? 23.343 -6.321 18.926 1.00 30.66 390 PRO A C 1
ATOM 3009 O O . PRO A 1 390 ? 23.279 -7.540 18.779 1.00 30.66 390 PRO A O 1
ATOM 3012 N N . VAL A 1 391 ? 22.449 -5.626 19.634 1.00 33.69 391 VAL A N 1
ATOM 3013 C CA . VAL A 1 391 ? 21.271 -6.147 20.347 1.00 33.69 391 VAL A CA 1
ATOM 3014 C C . VAL A 1 391 ? 20.306 -6.877 19.391 1.00 33.69 391 VAL A C 1
ATOM 3016 O O . VAL A 1 391 ? 19.849 -6.257 18.427 1.00 33.69 391 VAL A O 1
ATOM 3019 N N . PRO A 1 392 ? 19.917 -8.143 19.653 1.00 32.38 392 PRO A N 1
ATOM 3020 C CA . PRO A 1 392 ? 18.897 -8.834 18.866 1.00 32.38 392 PRO A CA 1
ATOM 3021 C C . PRO A 1 392 ? 17.477 -8.390 19.236 1.00 32.38 392 PRO A C 1
ATOM 3023 O O . PRO A 1 392 ? 17.070 -8.427 20.398 1.00 32.38 392 PRO A O 1
ATOM 3026 N N . GLY A 1 393 ? 16.717 -8.010 18.207 1.00 28.09 393 GLY A N 1
ATOM 3027 C CA . GLY A 1 393 ? 15.272 -7.832 18.254 1.00 28.09 393 GLY A CA 1
ATOM 3028 C C . GLY A 1 393 ? 14.526 -9.155 18.443 1.00 28.09 393 GLY A C 1
ATOM 3029 O O . GLY A 1 393 ? 15.006 -10.228 18.080 1.00 28.09 393 GLY A O 1
ATOM 3030 N N . PHE A 1 394 ? 13.336 -9.045 19.030 1.00 31.47 394 PHE A N 1
ATOM 3031 C CA . PHE A 1 394 ? 12.427 -10.143 19.340 1.00 31.47 394 PHE A CA 1
ATOM 3032 C C . PHE A 1 394 ? 12.113 -10.996 18.106 1.00 31.47 394 PHE A C 1
ATOM 3034 O O . PHE A 1 394 ? 11.473 -10.538 17.157 1.00 31.47 394 PHE A O 1
ATOM 3041 N N . ALA A 1 395 ? 12.554 -12.251 18.158 1.00 29.28 395 ALA A N 1
ATOM 3042 C CA . ALA A 1 395 ? 12.146 -13.304 17.251 1.00 29.28 395 ALA A CA 1
ATOM 3043 C C . ALA A 1 395 ? 10.665 -13.651 17.456 1.00 29.28 395 ALA A C 1
ATOM 3045 O O . ALA A 1 395 ? 10.149 -13.673 18.577 1.00 29.28 395 ALA A O 1
ATOM 3046 N N . ALA A 1 396 ? 10.012 -13.928 16.330 1.00 29.72 396 ALA A N 1
ATOM 3047 C CA . ALA A 1 396 ? 8.720 -14.578 16.247 1.00 29.72 396 ALA A CA 1
ATOM 3048 C C . ALA A 1 396 ? 8.738 -15.908 17.015 1.00 29.72 396 ALA A C 1
ATOM 3050 O O . ALA A 1 396 ? 9.701 -16.669 16.938 1.00 29.72 396 ALA A O 1
ATOM 3051 N N . VAL A 1 397 ? 7.657 -16.186 17.739 1.00 28.47 397 VAL A N 1
ATOM 3052 C CA . VAL A 1 397 ? 7.410 -17.515 18.295 1.00 28.47 397 VAL A CA 1
ATOM 3053 C C . VAL A 1 397 ? 6.887 -18.397 17.162 1.00 28.47 397 VAL A C 1
ATOM 3055 O O . VAL A 1 397 ? 5.778 -18.186 16.671 1.00 28.47 397 VAL A O 1
ATOM 3058 N N . GLU A 1 398 ? 7.709 -19.355 16.741 1.00 28.48 398 GLU A N 1
ATOM 3059 C CA . GLU A 1 398 ? 7.279 -20.577 16.063 1.00 28.48 398 GLU A CA 1
ATOM 3060 C C . GLU A 1 398 ? 6.787 -21.617 17.082 1.00 28.48 398 GLU A C 1
ATOM 3062 O O . GLU A 1 398 ? 7.257 -21.672 18.219 1.00 28.48 398 GLU A O 1
ATOM 3067 N N . GLY A 1 399 ? 5.867 -22.467 16.620 1.00 26.66 399 GLY A N 1
ATOM 3068 C CA . GLY A 1 399 ? 5.346 -23.658 17.294 1.00 26.66 399 GLY A CA 1
ATOM 3069 C C . GLY A 1 399 ? 3.813 -23.686 17.211 1.00 26.66 399 GLY A C 1
ATOM 3070 O O . GLY A 1 399 ? 3.167 -22.734 17.624 1.00 26.66 399 GLY A O 1
ATOM 3071 N N . SER A 1 400 ? 3.125 -24.699 16.689 1.00 27.17 400 SER A N 1
ATOM 3072 C CA . SER A 1 400 ? 3.530 -26.070 16.405 1.00 27.17 400 SER A CA 1
ATOM 3073 C C . SER A 1 400 ? 2.493 -26.737 15.498 1.00 27.17 400 SER A C 1
ATOM 3075 O O . SER A 1 400 ? 1.328 -26.346 15.460 1.00 27.17 400 SER A O 1
ATOM 3077 N N . SER A 1 401 ? 2.977 -27.768 14.814 1.00 25.27 401 SER A N 1
ATOM 3078 C CA . SER A 1 401 ? 2.284 -28.806 14.054 1.00 25.27 401 SER A CA 1
ATOM 3079 C C . SER A 1 401 ? 0.901 -29.215 14.584 1.00 25.27 401 SER A C 1
ATOM 3081 O O . SER A 1 401 ? 0.759 -29.544 15.761 1.00 25.27 401 SER A O 1
ATOM 3083 N N . ILE A 1 402 ? -0.081 -29.295 13.682 1.00 27.41 402 ILE A N 1
ATOM 3084 C CA . ILE A 1 402 ? -1.207 -30.228 13.791 1.00 27.41 402 ILE A CA 1
ATOM 3085 C C . ILE A 1 402 ? -1.263 -31.003 12.473 1.00 27.41 402 ILE A C 1
ATOM 3087 O O . ILE A 1 402 ? -1.586 -30.446 11.423 1.00 27.41 402 ILE A O 1
ATOM 3091 N N . ASP A 1 403 ? -0.924 -32.287 12.564 1.00 24.95 403 ASP A N 1
ATOM 3092 C CA . ASP A 1 403 ? -1.248 -33.321 11.589 1.00 24.95 403 ASP A CA 1
ATOM 3093 C C . ASP A 1 403 ? -2.767 -33.445 11.445 1.00 24.95 403 ASP A C 1
ATOM 3095 O O . ASP A 1 403 ? -3.460 -33.718 12.425 1.00 24.95 403 ASP A O 1
ATOM 3099 N N . VAL A 1 404 ? -3.276 -33.342 10.215 1.00 27.62 404 VAL A N 1
ATOM 3100 C CA . VAL A 1 404 ? -4.501 -34.043 9.808 1.00 27.62 404 VAL A CA 1
ATOM 3101 C C . VAL A 1 404 ? -4.315 -34.545 8.378 1.00 27.62 404 VAL A C 1
ATOM 3103 O O . VAL A 1 404 ? -4.558 -33.841 7.400 1.00 27.62 404 VAL A O 1
ATOM 3106 N N . ALA A 1 405 ? -3.891 -35.799 8.266 1.00 23.91 405 ALA A N 1
ATOM 3107 C CA . ALA A 1 405 ? -4.240 -36.640 7.134 1.00 23.91 405 ALA A CA 1
ATOM 3108 C C . ALA A 1 405 ? -5.679 -37.148 7.333 1.00 23.91 405 ALA A C 1
ATOM 3110 O O . ALA A 1 405 ? -6.017 -37.548 8.448 1.00 23.91 405 ALA A O 1
ATOM 3111 N N . THR A 1 406 ? -6.501 -37.155 6.272 1.00 26.59 406 THR A N 1
ATOM 3112 C CA . THR A 1 406 ? -7.332 -38.302 5.813 1.00 26.59 406 THR A CA 1
ATOM 3113 C C . THR A 1 406 ? -8.463 -37.861 4.856 1.00 26.59 406 THR A C 1
ATOM 3115 O O . THR A 1 406 ? -9.305 -37.051 5.222 1.00 26.59 406 THR A O 1
ATOM 3118 N N . SER A 1 407 ? -8.460 -38.485 3.661 1.00 24.69 407 SER A N 1
ATOM 3119 C CA . SER A 1 407 ? -9.558 -38.808 2.711 1.00 24.69 407 SER A CA 1
ATOM 3120 C C . SER A 1 407 ? -10.432 -37.669 2.155 1.00 24.69 407 SER A C 1
ATOM 3122 O O . SER A 1 407 ? -11.188 -37.044 2.879 1.00 24.69 407 SER A O 1
ATOM 3124 N N . MET A 1 408 ? -10.403 -37.320 0.860 1.00 23.59 408 MET A N 1
ATOM 3125 C CA . MET A 1 408 ? -10.907 -38.086 -0.303 1.00 23.59 408 MET A CA 1
ATOM 3126 C C . MET A 1 408 ? -12.112 -38.987 -0.005 1.00 23.59 408 MET A C 1
ATOM 3128 O O . MET A 1 408 ? -11.923 -40.119 0.421 1.00 23.59 408 MET A O 1
ATOM 3132 N N . TYR A 1 409 ? -13.319 -38.521 -0.334 1.00 23.02 409 TYR A N 1
ATOM 3133 C CA . TYR A 1 409 ? -14.340 -39.317 -1.021 1.00 23.02 409 TYR A CA 1
ATOM 3134 C C . TYR A 1 409 ? -15.256 -38.392 -1.841 1.00 23.02 409 TYR A C 1
ATOM 3136 O O . TYR A 1 409 ? -15.586 -37.285 -1.426 1.00 23.02 409 TYR A O 1
ATOM 3144 N N . TYR A 1 410 ? -15.579 -38.877 -3.038 1.00 25.12 410 TYR A N 1
ATOM 3145 C CA . TYR A 1 410 ? -16.468 -38.336 -4.066 1.00 25.12 410 TYR A CA 1
ATOM 3146 C C . TYR A 1 410 ? -17.912 -38.100 -3.585 1.00 25.12 410 TYR A C 1
ATOM 3148 O O . TYR A 1 410 ? -18.480 -38.995 -2.962 1.00 25.12 410 TYR A O 1
ATOM 3156 N N . MET A 1 411 ? -18.533 -36.986 -3.997 1.00 30.95 411 MET A N 1
ATOM 3157 C CA . MET A 1 411 ? -19.627 -36.927 -4.993 1.00 30.95 411 MET A CA 1
ATOM 3158 C C . MET A 1 411 ? -19.954 -35.480 -5.365 1.00 30.95 411 MET A C 1
ATOM 3160 O O . MET A 1 411 ? -19.941 -34.626 -4.452 1.00 30.95 411 MET A O 1
#

Radius of gyration: 29.84 Å; chains: 1; bounding box: 76×62×79 Å